Protein AF-0000000076798733 (afdb_homodimer)

Organism: Aegilops tauschii subsp. strangulata (NCBI:txid200361)

pLDDT: mean 89.49, std 15.36, range [29.14, 98.94]

Nearest PDB structures (foldseek):
  2qkw-assembly1_B  TM=9.261E-01  e=5.286E-20  Solanum pimpinellifolium
  3hgk-assembly3_C  TM=9.247E-01  e=1.014E-19  Solanum pimpinellifolium
  4q5j-assembly1_A  TM=9.111E-01  e=1.482E-19  Arabidopsis thaliana
  5lpy-assembly1_A  TM=9.136E-01  e=4.158E-19  Arabidopsis thaliana
  4oh4-assembly1_A  TM=9.106E-01  e=4.158E-19  Arabidopsis thaliana

Sequence (510 aa):
MVLSRMHHPNLVKLVGFCADDDQRLLVYEYMPLGSLETHIFDLPPDKKPIDWNTRIKILVGAAQGLKHLHVNCNPPIINRDVKCANILLGEEYHPKLADFGLAKLGPTGDDTHVSTRVMGTPGYCAPEYLESGQLTIKSDVYSFGVVILEVITGRKALDQSRIKAERSLAEWATPLINRRDFAMLADPALGNQYSMTSLYQVLSVARMCLNKTASQRPQITDVAAALAHISKSRRTRRLAHQQSAAQVHQPGEDIMVLSRMHHPNLVKLVGFCADDDQRLLVYEYMPLGSLETHIFDLPPDKKPIDWNTRIKILVGAAQGLKHLHVNCNPPIINRDVKCANILLGEEYHPKLADFGLAKLGPTGDDTHVSTRVMGTPGYCAPEYLESGQLTIKSDVYSFGVVILEVITGRKALDQSRIKAERSLAEWATPLINRRDFAMLADPALGNQYSMTSLYQVLSVARMCLNKTASQRPQITDVAAALAHISKSRRTRRLAHQQSAAQVHQPGEDI

Secondary structure (DSSP, 8-state):
-GGGG---TTB--EEEEEEETTEEEEEE---TT-BHHHHHH---TTSPPP-HHHHHHHHHHHHHHHHIIIIISSS-EE-S--SGGGEEE-GGG-EEE---TT-EE---TT-S-EE--EEE-TTTS-HHHHHH-EE-HHHHHHHHHHHHHHHHH---SB-TTS-HHHHBHHHHHHHHHHTT-GGGTS-GGGTT-S-HHHHHHHHHHHHHHT-SSGGGSPPHHHHHHHHHHHHHHHHHHHHHHHHHHHHHT------/-GGGG---TTB--EEEEEEETTEEEEEE---TT-BHHHHHH---TTSPPP-HHHHHHHHHHHHHHHHIIIIISSS-EE-S--SGGGEEE-GGG-EEE---TT-EE---TT-S-EE--EEE-TTTS-HHHHHH-EE-HHHHHHHHHHHHHHHHH--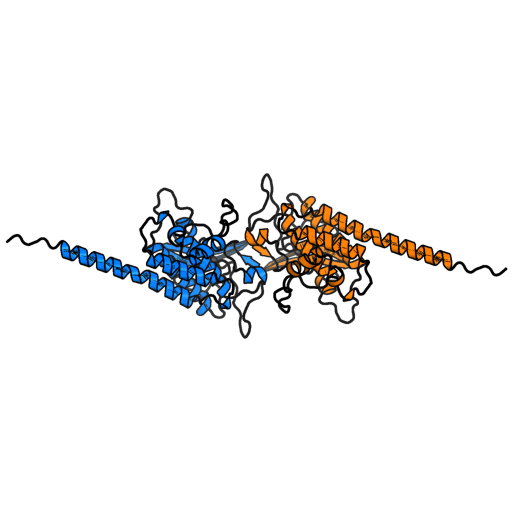-SB-TTS-HHHHBHHHHHHHHHHTT-GGGTS-GGGTT-S-HHHHHHHHHHHHHHT-SSGGGSPPHHHHHHHHHHHHHHHHHHHHHHHHHHHHHT------

Foldseek 3Di:
DVPQPDDDQQAWHFPDWDDDDPDIDTDTPDAPVAFQCCLLAVDDPPDARDADLLLLQLLLSNLVQLCCQPPVDVQHKAQLEDARNQWGAHPVRRTHGHDSVVIDGFDDDPDQWDADDRDYDPLQFQPVCNV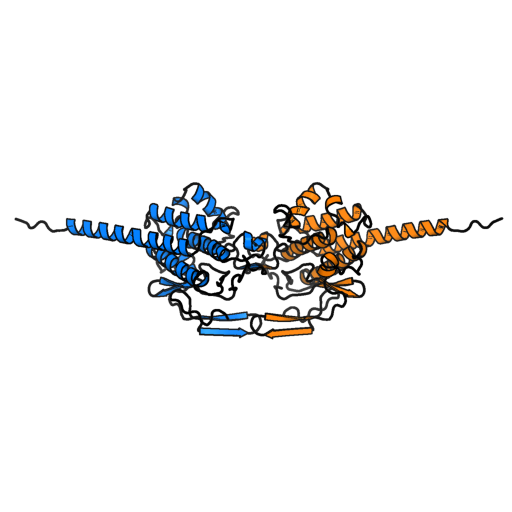GSTDDSLRVLQSSLLRLLCSFQSDHCADPVDDPCPGGSLSNVQVCLVVVVQVNSGHVSNPPRDDSVLSNQSNVLSNLSNPNDSVSHDDSVVSSVSSVVSSVVVVVVVVVVVVVVVVVPPPPPDD/DVPQPDDDQQAWHFPDWDDDDPDIDTDTPDAPVAFQCCLLAVDDPPDAHDADLLLLQLLLSNLVQLCCQPPVDVQHKAQLEDARNQWGAHPVRRTHGHDSVVIDGFDDDPDQWDADDHDYDPLQFQPVCNVGSTHHSLRVLSSSLLRLLCSFQSDHCADPVDDPCPGGSLSNVQVCLVVVVQVNSGHVSNPPRDDSVLSNQSNVLSNLSNPNDSVSHDDSVVSSVSSVVSSVVVVVVVVVVVVVVVVVPPPPPDD

Solvent-accessible surface area (backbone atoms only — not comparable to full-atom values): 27438 Å² total; per-residue (Å²): 115,92,58,63,73,56,84,49,93,16,38,53,45,54,76,47,72,47,77,54,88,99,41,79,45,78,37,59,63,88,42,86,63,38,29,47,34,40,54,60,70,61,55,55,90,90,54,76,73,76,51,52,68,57,52,41,48,27,50,26,33,36,30,48,27,51,27,41,31,53,67,71,34,86,62,22,43,28,44,56,49,53,43,42,73,28,26,31,15,30,78,95,51,44,24,18,41,40,72,61,86,62,42,41,74,42,43,59,88,88,47,82,43,32,78,48,67,33,62,33,49,46,50,31,63,30,66,55,29,60,56,62,13,46,41,42,64,46,38,40,35,22,8,45,16,36,36,48,46,26,72,49,30,50,46,57,42,55,37,85,88,44,59,79,77,54,16,37,33,63,71,41,46,48,61,36,55,75,71,64,47,52,79,80,45,49,24,72,92,50,69,79,60,66,52,70,66,56,51,50,51,54,52,50,53,22,51,41,22,52,41,78,50,57,89,68,27,62,54,52,63,56,52,26,49,52,40,45,50,58,53,50,60,51,56,53,51,55,52,52,53,52,53,54,54,56,63,65,65,54,74,75,77,83,125,114,93,59,62,74,55,83,47,94,16,40,52,44,54,75,47,74,45,77,55,88,100,40,78,45,78,37,58,64,87,42,87,64,39,29,45,34,40,57,60,71,60,55,55,91,89,54,77,72,77,50,52,68,57,52,40,48,28,50,25,33,38,29,47,27,52,29,40,32,53,66,72,34,86,63,21,42,29,43,55,49,54,42,41,73,29,26,29,15,31,79,96,51,43,24,17,41,42,72,63,86,62,43,41,74,41,43,61,88,88,47,82,43,34,78,47,66,32,60,32,49,46,50,30,64,30,67,56,28,59,57,61,12,47,40,43,64,45,40,40,35,20,7,44,16,39,37,48,46,26,72,48,32,52,46,57,42,55,36,86,87,44,60,78,78,55,16,38,34,64,72,38,44,49,61,35,53,75,70,64,46,54,81,79,44,50,24,71,91,50,71,79,60,65,53,70,66,55,51,52,52,54,52,50,53,23,51,40,22,53,41,76,49,57,88,69,27,62,54,51,62,55,52,27,50,51,40,45,50,58,54,50,59,51,56,55,52,55,51,50,51,54,52,57,52,57,64,66,67,55,76,77,79,84,125

Structure (mmCIF, N/CA/C/O backbone):
data_AF-0000000076798733-model_v1
#
loop_
_entity.id
_entity.type
_entity.pdbx_description
1 polymer 'Protein kinase domain-containing protein'
#
loop_
_atom_site.group_PDB
_atom_site.id
_atom_site.type_symbol
_atom_site.label_atom_id
_atom_site.label_alt_id
_atom_site.label_comp_id
_atom_site.label_asym_id
_atom_site.label_entity_id
_atom_site.label_seq_id
_atom_site.pdbx_PDB_ins_code
_atom_site.Cartn_x
_atom_site.Cartn_y
_atom_site.Cartn_z
_atom_site.occupancy
_atom_site.B_iso_or_equiv
_atom_site.auth_seq_id
_atom_site.auth_comp_id
_atom_site.auth_asym_id
_atom_site.auth_atom_id
_atom_site.pdbx_PDB_model_num
ATOM 1 N N . MET A 1 1 ? 7.453 2.406 -22.781 1 47.56 1 MET A N 1
ATOM 2 C CA . MET A 1 1 ? 7.148 1.311 -21.859 1 47.56 1 MET A CA 1
ATOM 3 C C . MET A 1 1 ? 8.25 0.257 -21.891 1 47.56 1 MET A C 1
ATOM 5 O O . MET A 1 1 ? 8.656 -0.198 -22.969 1 47.56 1 MET A O 1
ATOM 9 N N . VAL A 1 2 ? 9.055 0.264 -20.906 1 52.38 2 VAL A N 1
ATOM 10 C CA . VAL A 1 2 ? 10.25 -0.562 -20.75 1 52.38 2 VAL A CA 1
ATOM 11 C C . VAL A 1 2 ? 9.984 -1.965 -21.281 1 52.38 2 VAL A C 1
ATOM 13 O O . VAL A 1 2 ? 10.883 -2.602 -21.844 1 52.38 2 VAL A O 1
ATOM 16 N N . LEU A 1 3 ? 8.625 -2.334 -21.359 1 61.38 3 LEU A N 1
ATOM 17 C CA . LEU A 1 3 ? 8.406 -3.758 -21.562 1 61.38 3 LEU A CA 1
ATOM 18 C C . LEU A 1 3 ? 8.109 -4.047 -23.031 1 61.38 3 LEU A C 1
ATOM 20 O O . LEU A 1 3 ? 8.031 -5.207 -23.438 1 61.38 3 LEU A O 1
ATOM 24 N N . SER A 1 4 ? 7.934 -3.061 -23.797 1 59.75 4 SER A N 1
ATOM 25 C CA . SER A 1 4 ? 7.418 -3.326 -25.125 1 59.75 4 SER A CA 1
ATOM 26 C C . SER A 1 4 ? 8.406 -4.148 -25.953 1 59.75 4 SER A C 1
ATOM 28 O O . SER A 1 4 ? 8.016 -4.809 -26.922 1 59.75 4 SER A O 1
ATOM 30 N N . ARG A 1 5 ? 9.586 -4.258 -25.391 1 63.25 5 ARG A N 1
ATOM 31 C CA . ARG A 1 5 ? 10.547 -4.918 -26.281 1 63.25 5 ARG A CA 1
ATOM 32 C C . ARG A 1 5 ? 11.031 -6.23 -25.672 1 63.25 5 ARG A C 1
ATOM 34 O O . ARG A 1 5 ? 11.883 -6.91 -26.25 1 63.25 5 ARG A O 1
ATOM 41 N N . MET A 1 6 ? 10.367 -6.609 -24.703 1 74.88 6 MET A N 1
ATOM 42 C CA . MET A 1 6 ? 10.891 -7.805 -24.047 1 74.88 6 MET A CA 1
ATOM 43 C C . MET A 1 6 ? 10.273 -9.07 -24.641 1 74.88 6 MET A C 1
ATOM 45 O O . MET A 1 6 ? 9.055 -9.141 -24.828 1 74.88 6 MET A O 1
ATOM 49 N N . HIS A 1 7 ? 11.25 -9.953 -25.25 1 85.94 7 HIS A N 1
ATOM 50 C CA . HIS A 1 7 ? 10.797 -11.25 -25.734 1 85.94 7 HIS A CA 1
ATOM 51 C C . HIS A 1 7 ? 11.32 -12.391 -24.875 1 85.94 7 HIS A C 1
ATOM 53 O O . HIS A 1 7 ? 12.531 -12.531 -24.688 1 85.94 7 HIS A O 1
ATOM 59 N N . HIS A 1 8 ? 10.484 -13.07 -24.328 1 93.94 8 HIS A N 1
ATOM 60 C CA . HIS A 1 8 ? 10.758 -14.258 -23.516 1 93.94 8 HIS A CA 1
ATOM 61 C C . HIS A 1 8 ? 9.578 -15.227 -23.547 1 93.94 8 HIS A C 1
ATOM 63 O O . HIS A 1 8 ? 8.422 -14.797 -23.5 1 93.94 8 HIS A O 1
ATOM 69 N N . PRO A 1 9 ? 9.852 -16.547 -23.578 1 96.25 9 PRO A N 1
ATOM 70 C CA . PRO A 1 9 ? 8.766 -17.531 -23.703 1 96.25 9 PRO A CA 1
ATOM 71 C C . PRO A 1 9 ? 7.773 -17.453 -22.547 1 96.25 9 PRO A C 1
ATOM 73 O O . PRO A 1 9 ? 6.637 -17.922 -22.672 1 96.25 9 PRO A O 1
ATOM 76 N N . ASN A 1 10 ? 8.133 -16.922 -21.438 1 97.88 10 ASN A N 1
ATOM 77 C CA . ASN A 1 10 ? 7.258 -16.891 -20.266 1 97.88 10 ASN A CA 1
ATOM 78 C C . ASN A 1 10 ? 6.824 -15.461 -19.922 1 97.88 10 ASN A C 1
ATOM 80 O O . ASN A 1 10 ? 6.438 -15.18 -18.797 1 97.88 10 ASN A O 1
ATOM 84 N N . LEU A 1 11 ? 6.961 -14.523 -20.859 1 95.94 11 LEU A N 1
ATOM 85 C CA . LEU A 1 11 ? 6.406 -13.18 -20.797 1 95.94 11 LEU A CA 1
ATOM 86 C C . LEU A 1 11 ? 5.453 -12.922 -21.953 1 95.94 11 LEU A C 1
ATOM 88 O O . LEU A 1 11 ? 5.742 -13.297 -23.094 1 95.94 11 LEU A O 1
ATOM 92 N N . VAL A 1 12 ? 4.305 -12.32 -21.594 1 94 12 VAL A N 1
ATOM 93 C CA . VAL A 1 12 ? 3.357 -12.023 -22.656 1 94 12 VAL A CA 1
ATOM 94 C C . VAL A 1 12 ? 3.947 -10.977 -23.594 1 94 12 VAL A C 1
ATOM 96 O O . VAL A 1 12 ? 4.676 -10.086 -23.156 1 94 12 VAL A O 1
ATOM 99 N N . LYS A 1 13 ? 3.625 -11.133 -24.797 1 87.56 13 LYS A N 1
ATOM 100 C CA . LYS A 1 13 ? 4.016 -10.133 -25.781 1 87.56 13 LYS A CA 1
ATOM 101 C C . LYS A 1 13 ? 3.064 -8.938 -25.75 1 87.56 13 LYS A C 1
ATOM 103 O O . LYS A 1 13 ? 1.849 -9.109 -25.875 1 87.56 13 LYS A O 1
ATOM 108 N N . LEU A 1 14 ? 3.625 -7.785 -25.5 1 82.69 14 LEU A N 1
ATOM 109 C CA . LEU A 1 14 ? 2.814 -6.574 -25.578 1 82.69 14 LEU A CA 1
ATOM 110 C C . LEU A 1 14 ? 2.584 -6.16 -27.031 1 82.69 14 LEU A C 1
ATOM 112 O O . LEU A 1 14 ? 3.541 -5.906 -27.766 1 82.69 14 LEU A O 1
ATOM 116 N N . VAL A 1 15 ? 1.376 -6.199 -27.453 1 82.12 15 VAL A N 1
ATOM 117 C CA . VAL A 1 15 ? 1.042 -5.922 -28.844 1 82.12 15 VAL A CA 1
ATOM 118 C C . VAL A 1 15 ? 0.767 -4.43 -29.031 1 82.12 15 VAL A C 1
ATOM 120 O O . VAL A 1 15 ? 0.989 -3.877 -30.109 1 82.12 15 VAL A O 1
ATOM 123 N N . GLY A 1 16 ? 0.219 -3.768 -27.984 1 75.88 16 GLY A N 1
ATOM 124 C CA . GLY A 1 16 ? -0.07 -2.344 -28.047 1 75.88 16 GLY A CA 1
ATOM 125 C C . GLY A 1 16 ? -0.495 -1.752 -26.719 1 75.88 16 GLY A C 1
ATOM 126 O O . GLY A 1 16 ? -0.592 -2.467 -25.719 1 75.88 16 GLY A O 1
ATOM 127 N N . PHE A 1 17 ? -0.418 -0.479 -26.672 1 71.12 17 PHE A N 1
ATOM 128 C CA . PHE A 1 17 ? -0.915 0.21 -25.484 1 71.12 17 PHE A CA 1
ATOM 129 C C . PHE A 1 17 ? -1.768 1.411 -25.875 1 71.12 17 PHE A C 1
ATOM 131 O O . PHE A 1 17 ? -1.614 1.96 -26.969 1 71.12 17 PHE A O 1
ATOM 138 N N . CYS A 1 18 ? -2.865 1.529 -25.203 1 66.81 18 CYS A N 1
ATOM 139 C CA . CYS A 1 18 ? -3.732 2.691 -25.359 1 66.81 18 CYS A CA 1
ATOM 140 C C . CYS A 1 18 ? -3.834 3.477 -24.062 1 66.81 18 CYS A C 1
ATOM 142 O O . CYS A 1 18 ? -3.906 2.889 -22.969 1 66.81 18 CYS A O 1
ATOM 144 N N . ALA A 1 19 ? -3.41 4.656 -24.125 1 61.78 19 ALA A N 1
ATOM 145 C CA . ALA A 1 19 ? -3.562 5.523 -22.953 1 61.78 19 ALA A CA 1
ATOM 146 C C . ALA A 1 19 ? -4.734 6.484 -23.141 1 61.78 19 ALA A C 1
ATOM 148 O O . ALA A 1 19 ? -4.863 7.129 -24.172 1 61.78 19 ALA A O 1
ATOM 149 N N . ASP A 1 20 ? -5.852 6.133 -22.703 1 54.88 20 ASP A N 1
ATOM 150 C CA . ASP A 1 20 ? -6.984 7.055 -22.703 1 54.88 20 ASP A CA 1
ATOM 151 C C . ASP A 1 20 ? -7.242 7.594 -21.297 1 54.88 20 ASP A C 1
ATOM 153 O O . ASP A 1 20 ? -7.543 6.828 -20.375 1 54.88 20 ASP A O 1
ATOM 157 N N . ASP A 1 21 ? -7.289 8.773 -21.109 1 53.72 21 ASP A N 1
ATOM 158 C CA . ASP A 1 21 ? -7.512 9.438 -19.844 1 53.72 21 ASP A CA 1
ATOM 159 C C . ASP A 1 21 ? -6.691 8.789 -18.719 1 53.72 21 ASP A C 1
ATOM 161 O O . ASP A 1 21 ? -5.496 8.531 -18.891 1 53.72 21 ASP A O 1
ATOM 165 N N . ASP A 1 22 ? -7.398 8.32 -17.547 1 52.25 22 ASP A N 1
ATOM 166 C CA . ASP A 1 22 ? -6.793 7.84 -16.297 1 52.25 22 ASP A CA 1
ATOM 167 C C . ASP A 1 22 ? -6.488 6.348 -16.391 1 52.25 22 ASP A C 1
ATOM 169 O O . ASP A 1 22 ? -6.18 5.715 -15.375 1 52.25 22 ASP A O 1
ATOM 173 N N . GLN A 1 23 ? -6.637 5.828 -17.688 1 58.88 23 GLN A N 1
ATOM 174 C CA . GLN A 1 23 ? -6.48 4.379 -17.719 1 58.88 23 GLN A CA 1
ATOM 175 C C . GLN A 1 23 ? -5.516 3.955 -18.828 1 58.88 23 GLN A C 1
ATOM 177 O O . GLN A 1 23 ? -5.508 4.543 -19.906 1 58.88 23 GLN A O 1
ATOM 182 N N . ARG A 1 24 ? -4.418 3.225 -18.406 1 64.25 24 ARG A N 1
ATOM 183 C CA . ARG A 1 24 ? -3.551 2.566 -19.375 1 64.25 24 ARG A CA 1
ATOM 184 C C . ARG A 1 24 ? -4.047 1.156 -19.688 1 64.25 24 ARG A C 1
ATOM 186 O O . ARG A 1 24 ? -4.359 0.389 -18.766 1 64.25 24 ARG A O 1
ATOM 193 N N . LEU A 1 25 ? -4.441 1.089 -20.969 1 70.69 25 LEU A N 1
ATOM 194 C CA . LEU A 1 25 ? -4.84 -0.246 -21.406 1 70.69 25 LEU A CA 1
ATOM 195 C C . LEU A 1 25 ? -3.701 -0.942 -22.141 1 70.69 25 LEU A C 1
ATOM 197 O O . LEU A 1 25 ? -3.088 -0.359 -23.047 1 70.69 25 LEU A O 1
ATOM 201 N N . LEU A 1 26 ? -3.207 -2.107 -21.594 1 74.69 26 LEU A N 1
ATOM 202 C CA . LEU A 1 26 ? -2.201 -2.945 -22.25 1 74.69 26 LEU A CA 1
ATOM 203 C C . LEU A 1 26 ? -2.855 -4.059 -23.047 1 74.69 26 LEU A C 1
ATOM 205 O O . LEU A 1 26 ? -3.816 -4.684 -22.594 1 74.69 26 LEU A O 1
ATOM 209 N N . VAL A 1 27 ? -2.461 -4.09 -24.312 1 81.56 27 VAL A N 1
ATOM 210 C CA . VAL A 1 27 ? -2.955 -5.16 -25.172 1 81.56 27 VAL A CA 1
ATOM 211 C C . VAL A 1 27 ? -1.869 -6.215 -25.359 1 81.56 27 VAL A C 1
ATOM 213 O O . VAL A 1 27 ? -0.752 -5.895 -25.781 1 81.56 27 VAL A O 1
ATOM 216 N N . TYR A 1 28 ? -2.268 -7.461 -24.906 1 85.56 28 TYR A N 1
ATOM 217 C CA . TYR A 1 28 ? -1.318 -8.57 -24.969 1 85.56 28 TYR A CA 1
ATOM 218 C C . TYR A 1 28 ? -1.795 -9.633 -25.953 1 85.56 28 TYR A C 1
ATOM 220 O O . TYR A 1 28 ? -2.939 -9.602 -26.406 1 85.56 28 TYR A O 1
ATOM 228 N N . GLU A 1 29 ? -0.839 -10.445 -26.406 1 90.06 29 GLU A N 1
ATOM 229 C CA . GLU A 1 29 ? -1.21 -11.625 -27.188 1 90.06 29 GLU A CA 1
ATOM 230 C C . GLU A 1 29 ? -2.318 -12.414 -26.5 1 90.06 29 GLU A C 1
ATOM 232 O O . GLU A 1 29 ? -2.473 -12.344 -25.281 1 90.06 29 GLU A O 1
ATOM 237 N N . TYR A 1 30 ? -3.105 -13.07 -27.328 1 92 30 TYR A N 1
ATOM 238 C CA . TYR A 1 30 ? -4.207 -13.883 -26.828 1 92 30 TYR A CA 1
ATOM 239 C C . TYR A 1 30 ? -3.682 -15.141 -26.141 1 92 30 TYR A C 1
ATOM 241 O O . TYR A 1 30 ? -2.844 -15.852 -26.688 1 92 30 TYR A O 1
ATOM 249 N N . MET A 1 31 ? -4.094 -15.352 -24.953 1 96 31 MET A N 1
ATOM 250 C CA . MET A 1 31 ? -3.799 -16.547 -24.172 1 96 31 MET A CA 1
ATOM 251 C C . MET A 1 31 ? -5.055 -17.391 -23.984 1 96 31 MET A C 1
ATOM 253 O O . MET A 1 31 ? -5.887 -17.094 -23.125 1 96 31 MET A O 1
ATOM 257 N N . PRO A 1 32 ? -5.195 -18.469 -24.703 1 95.81 32 PRO A N 1
ATOM 258 C CA . PRO A 1 32 ? -6.484 -19.141 -24.891 1 95.81 32 PRO A CA 1
ATOM 259 C C . PRO A 1 32 ? -7.027 -19.75 -23.594 1 95.81 32 PRO A C 1
ATOM 261 O O . PRO A 1 32 ? -8.234 -19.953 -23.469 1 95.81 32 PRO A O 1
ATOM 264 N N . LEU A 1 33 ? -6.168 -20.125 -22.625 1 96.56 33 LEU A N 1
ATOM 265 C CA . LEU A 1 33 ? -6.664 -20.828 -21.438 1 96.56 33 LEU A CA 1
ATOM 266 C C . LEU A 1 33 ? -6.895 -19.844 -20.297 1 96.56 33 LEU A C 1
ATOM 268 O O . LEU A 1 33 ? -7.164 -20.266 -19.172 1 96.56 33 LEU A O 1
ATOM 272 N N . GLY A 1 34 ? -6.711 -18.531 -20.516 1 95.94 34 GLY A N 1
ATOM 273 C CA . GLY A 1 34 ? -7.016 -17.531 -19.516 1 95.94 34 GLY A CA 1
ATOM 274 C C . GLY A 1 34 ? -5.988 -17.453 -18.406 1 95.94 34 GLY A C 1
ATOM 275 O O . GLY A 1 34 ? -4.805 -17.719 -18.625 1 95.94 34 GLY A O 1
ATOM 276 N N . SER A 1 35 ? -6.395 -17.047 -17.25 1 97.81 35 SER A N 1
ATOM 277 C CA . SER A 1 35 ? -5.473 -16.797 -16.156 1 97.81 35 SER A CA 1
ATOM 278 C C . SER A 1 35 ? -5.352 -18.016 -15.242 1 97.81 35 SER A C 1
ATOM 280 O O . SER A 1 35 ? -6.277 -18.812 -15.148 1 97.81 35 SER A O 1
ATOM 282 N N . LEU A 1 36 ? -4.242 -18.078 -14.609 1 98.69 36 LEU A N 1
ATOM 283 C CA . LEU A 1 36 ? -4.047 -19.094 -13.578 1 98.69 36 LEU A CA 1
ATOM 284 C C . LEU A 1 36 ? -5.094 -18.938 -12.477 1 98.69 36 LEU A C 1
ATOM 286 O O . LEU A 1 36 ? -5.57 -19.938 -11.93 1 98.69 36 LEU A O 1
ATOM 290 N N . GLU A 1 37 ? -5.508 -17.734 -12.156 1 98.44 37 GLU A N 1
ATOM 291 C CA . GLU A 1 37 ? -6.523 -17.469 -11.148 1 98.44 37 GLU A CA 1
ATOM 292 C C . GLU A 1 37 ? -7.82 -18.203 -11.453 1 98.44 37 GLU A C 1
ATOM 294 O O . GLU A 1 37 ? -8.414 -18.828 -10.562 1 98.44 37 GLU A O 1
ATOM 299 N N . THR A 1 38 ? -8.211 -18.172 -12.688 1 97.12 38 THR A N 1
ATOM 300 C CA . THR A 1 38 ? -9.461 -18.797 -13.094 1 97.12 38 THR A CA 1
ATOM 301 C C . THR A 1 38 ? -9.391 -20.312 -12.875 1 97.12 38 THR A C 1
ATOM 303 O O . THR A 1 38 ? -10.375 -20.922 -12.445 1 97.12 38 THR A O 1
ATOM 306 N N . HIS A 1 39 ? -8.258 -20.938 -13.141 1 97.69 39 HIS A N 1
ATOM 307 C CA . HIS A 1 39 ? -8.094 -22.375 -13.039 1 97.69 39 HIS A CA 1
ATOM 308 C C . HIS A 1 39 ? -8.008 -22.828 -11.586 1 97.69 39 HIS A C 1
ATOM 310 O O . HIS A 1 39 ? -8.375 -23.953 -11.25 1 97.69 39 HIS A O 1
ATOM 316 N N . ILE A 1 40 ? -7.586 -21.922 -10.727 1 97.94 40 ILE A N 1
ATOM 317 C CA . ILE A 1 40 ? -7.398 -22.297 -9.328 1 97.94 40 ILE A CA 1
ATOM 318 C C . ILE A 1 40 ? -8.664 -21.984 -8.531 1 97.94 40 ILE A C 1
ATOM 320 O O . ILE A 1 40 ? -9.078 -22.781 -7.684 1 97.94 40 ILE A O 1
ATOM 324 N N . PHE A 1 41 ? -9.352 -20.859 -8.836 1 96.19 41 PHE A N 1
ATOM 325 C CA . PHE A 1 41 ? -10.391 -20.375 -7.922 1 96.19 41 PHE A CA 1
ATOM 326 C C . PHE A 1 41 ? -11.75 -20.391 -8.602 1 96.19 41 PHE A C 1
ATOM 328 O O . PHE A 1 41 ? -12.781 -20.484 -7.926 1 96.19 41 PHE A O 1
ATOM 335 N N . ASP A 1 42 ? -11.836 -20.156 -9.859 1 93.75 42 ASP A N 1
ATOM 336 C CA . ASP A 1 42 ? -13.102 -19.891 -10.531 1 93.75 42 ASP A CA 1
ATOM 337 C C . ASP A 1 42 ? -13.32 -20.859 -11.688 1 93.75 42 ASP A C 1
ATOM 339 O O . ASP A 1 42 ? -13.719 -20.453 -12.781 1 93.75 42 ASP A O 1
ATOM 343 N N . LEU A 1 43 ? -13.008 -22.078 -11.461 1 89.94 43 LEU A N 1
ATOM 344 C CA . LEU A 1 43 ? -13.148 -23.094 -12.508 1 89.94 43 LEU A CA 1
ATOM 345 C C . LEU A 1 43 ? -14.617 -23.344 -12.82 1 89.94 43 LEU A C 1
ATOM 347 O O . LEU A 1 43 ? -15.422 -23.562 -11.914 1 89.94 43 LEU A O 1
ATOM 351 N N . PRO A 1 44 ? -14.93 -23.266 -14.062 1 88.81 44 PRO A N 1
ATOM 352 C CA . PRO A 1 44 ? -16.297 -23.656 -14.414 1 88.81 44 PRO A CA 1
ATOM 353 C C . PRO A 1 44 ? -16.656 -25.062 -13.977 1 88.81 44 PRO A C 1
ATOM 355 O O . PRO A 1 44 ? -15.766 -25.922 -13.898 1 88.81 44 PRO A O 1
ATOM 358 N N . PRO A 1 45 ? -17.922 -25.312 -13.703 1 88.38 45 PRO A N 1
ATOM 359 C CA . PRO A 1 45 ? -18.344 -26.609 -13.18 1 88.38 45 PRO A CA 1
ATOM 360 C C . PRO A 1 45 ? -18 -27.766 -14.117 1 88.38 45 PRO A C 1
ATOM 362 O O . PRO A 1 45 ? -17.828 -28.906 -13.664 1 88.38 45 PRO A O 1
ATOM 365 N N . ASP A 1 46 ? -17.828 -27.5 -15.445 1 90.12 46 ASP A N 1
ATOM 366 C CA . ASP A 1 46 ? -17.641 -28.578 -16.406 1 90.12 46 ASP A CA 1
ATOM 367 C C . ASP A 1 46 ? -16.156 -28.828 -16.656 1 90.12 46 ASP A C 1
ATOM 369 O O . ASP A 1 46 ? -15.781 -29.703 -17.453 1 90.12 46 ASP A O 1
ATOM 373 N N . LYS A 1 47 ? -15.375 -28.109 -15.977 1 91.31 47 LYS A N 1
ATOM 374 C CA . LYS A 1 47 ? -13.938 -28.281 -16.172 1 91.31 47 LYS A CA 1
ATOM 375 C C . LYS A 1 47 ? -13.297 -28.938 -14.961 1 91.31 47 LYS A C 1
ATOM 377 O O . LYS A 1 47 ? -13.68 -28.688 -13.82 1 91.31 47 LYS A O 1
ATOM 382 N N . LYS A 1 48 ? -12.383 -29.828 -15.258 1 92.19 48 LYS A N 1
ATOM 383 C CA . LYS A 1 48 ? -11.625 -30.484 -14.203 1 92.19 48 LYS A CA 1
ATOM 384 C C . LYS A 1 48 ? -10.492 -29.609 -13.703 1 92.19 48 LYS A C 1
ATOM 386 O O . LYS A 1 48 ? -9.828 -28.938 -14.492 1 92.19 48 LYS A O 1
ATOM 391 N N . PRO A 1 49 ? -10.242 -29.656 -12.43 1 94.69 49 PRO A N 1
ATOM 392 C CA . PRO A 1 49 ? -9.102 -28.906 -11.898 1 94.69 49 PRO A CA 1
ATOM 393 C C . PRO A 1 49 ? -7.77 -29.391 -12.477 1 94.69 49 PRO A C 1
ATOM 395 O O . PRO A 1 49 ? -7.617 -30.562 -12.805 1 94.69 49 PRO A O 1
ATOM 398 N N . ILE A 1 50 ? -6.836 -28.406 -12.633 1 96.5 50 ILE A N 1
ATOM 399 C CA . ILE A 1 50 ? -5.508 -28.797 -13.086 1 96.5 50 ILE A CA 1
ATOM 400 C C . ILE A 1 50 ? -4.828 -29.656 -12.016 1 96.5 50 ILE A C 1
ATOM 402 O O . ILE A 1 50 ? -4.98 -29.391 -10.812 1 96.5 50 ILE A O 1
ATOM 406 N N . ASP A 1 51 ? -4.105 -30.703 -12.453 1 96.44 51 ASP A N 1
ATOM 407 C CA . ASP A 1 51 ? -3.496 -31.641 -11.523 1 96.44 51 ASP A CA 1
ATOM 408 C C . ASP A 1 51 ? -2.199 -31.078 -10.945 1 96.44 51 ASP A C 1
ATOM 410 O O . ASP A 1 51 ? -1.762 -30 -11.328 1 96.44 51 ASP A O 1
ATOM 414 N N . TRP A 1 52 ? -1.639 -31.812 -10.062 1 97.38 52 TRP A N 1
ATOM 415 C CA . TRP A 1 52 ? -0.454 -31.391 -9.312 1 97.38 52 TRP A CA 1
ATOM 416 C C . TRP A 1 52 ? 0.699 -31.078 -10.266 1 97.38 52 TRP A C 1
ATOM 418 O O . TRP A 1 52 ? 1.309 -30 -10.172 1 97.38 52 TRP A O 1
ATOM 428 N N . ASN A 1 53 ? 0.984 -31.984 -11.164 1 96.94 53 ASN A N 1
ATOM 429 C CA . ASN A 1 53 ? 2.117 -31.812 -12.07 1 96.94 53 ASN A CA 1
ATOM 430 C C . ASN A 1 53 ? 1.966 -30.562 -12.93 1 96.94 53 ASN A C 1
ATOM 432 O O . ASN A 1 53 ? 2.932 -29.828 -13.133 1 96.94 53 ASN A O 1
ATOM 436 N N . THR A 1 54 ? 0.794 -30.359 -13.445 1 98.06 54 THR A N 1
ATOM 437 C CA . THR A 1 54 ? 0.52 -29.172 -14.242 1 98.06 54 THR A CA 1
ATOM 438 C C . THR A 1 54 ? 0.717 -27.906 -13.406 1 98.06 54 THR A C 1
ATOM 440 O O . THR A 1 54 ? 1.288 -26.922 -13.883 1 98.06 54 THR A O 1
ATOM 443 N N . ARG A 1 55 ? 0.253 -27.906 -12.164 1 98.56 55 ARG A N 1
ATOM 444 C CA . ARG A 1 55 ? 0.425 -26.766 -11.258 1 98.56 55 ARG A CA 1
ATOM 445 C C . ARG A 1 55 ? 1.901 -26.422 -11.078 1 98.56 55 ARG A C 1
ATOM 447 O O . ARG A 1 55 ? 2.295 -25.266 -11.188 1 98.56 55 ARG A O 1
ATOM 454 N N . ILE A 1 56 ? 2.727 -27.469 -10.852 1 98.69 56 ILE A N 1
ATOM 455 C CA . ILE A 1 56 ? 4.148 -27.234 -10.633 1 98.69 56 ILE A CA 1
ATOM 456 C C . ILE A 1 56 ? 4.793 -26.719 -11.922 1 98.69 56 ILE A C 1
ATOM 458 O O . ILE A 1 56 ? 5.609 -25.797 -11.891 1 98.69 56 ILE A O 1
ATOM 462 N N . LYS A 1 57 ? 4.43 -27.297 -13.008 1 98.44 57 LYS A N 1
ATOM 463 C CA . LYS A 1 57 ? 4.957 -26.859 -14.297 1 98.44 57 LYS A CA 1
ATOM 464 C C . LYS A 1 57 ? 4.664 -25.391 -14.539 1 98.44 57 LYS A C 1
ATOM 466 O O . LYS A 1 57 ? 5.527 -24.656 -15.031 1 98.44 57 LYS A O 1
ATOM 471 N N . ILE A 1 58 ? 3.445 -24.984 -14.258 1 98.88 58 ILE A N 1
ATOM 472 C CA . ILE A 1 58 ? 3.053 -23.594 -14.422 1 98.88 58 ILE A CA 1
ATOM 473 C C . ILE A 1 58 ? 3.934 -22.703 -13.539 1 98.88 58 ILE A C 1
ATOM 475 O O . ILE A 1 58 ? 4.438 -21.672 -13.992 1 98.88 58 ILE A O 1
ATOM 479 N N . LEU A 1 59 ? 4.16 -23.109 -12.281 1 98.94 59 LEU A N 1
ATOM 480 C CA . LEU A 1 59 ? 4.988 -22.344 -11.367 1 98.94 59 LEU A CA 1
ATOM 481 C C . LEU A 1 59 ? 6.422 -22.25 -11.883 1 98.94 59 LEU A C 1
ATOM 483 O O . LEU A 1 59 ? 7.055 -21.188 -11.758 1 98.94 59 LEU A O 1
ATOM 487 N N . VAL A 1 60 ? 6.922 -23.312 -12.438 1 98.88 60 VAL A N 1
ATOM 488 C CA . VAL A 1 60 ? 8.266 -23.312 -13.008 1 98.88 60 VAL A CA 1
ATOM 489 C C . VAL A 1 60 ? 8.359 -22.266 -14.117 1 98.88 60 VAL A C 1
ATOM 491 O O . VAL A 1 60 ? 9.281 -21.453 -14.133 1 98.88 60 VAL A O 1
ATOM 494 N N . GLY A 1 61 ? 7.438 -22.312 -15.023 1 98.88 61 GLY A N 1
ATOM 495 C CA . GLY A 1 61 ? 7.438 -21.359 -16.109 1 98.88 61 GLY A CA 1
ATOM 496 C C . GLY A 1 61 ? 7.309 -19.922 -15.641 1 98.88 61 GLY A C 1
ATOM 497 O O . GLY A 1 61 ? 8.008 -19.031 -16.125 1 98.88 61 GLY A O 1
ATOM 498 N N . ALA A 1 62 ? 6.375 -19.672 -14.719 1 98.88 62 ALA A N 1
ATOM 499 C CA . ALA A 1 62 ? 6.203 -18.328 -14.164 1 98.88 62 ALA A CA 1
ATOM 500 C C . ALA A 1 62 ? 7.492 -17.828 -13.516 1 98.88 62 ALA A C 1
ATOM 502 O O . ALA A 1 62 ? 7.871 -16.672 -13.672 1 98.88 62 ALA A O 1
ATOM 503 N N . ALA A 1 63 ? 8.172 -18.734 -12.773 1 98.94 63 ALA A N 1
ATOM 504 C CA . ALA A 1 63 ? 9.445 -18.375 -12.148 1 98.94 63 ALA A CA 1
ATOM 505 C C . ALA A 1 63 ? 10.484 -18 -13.195 1 98.94 63 ALA A C 1
ATOM 507 O O . ALA A 1 63 ? 11.297 -17.094 -12.984 1 98.94 63 ALA A O 1
ATOM 508 N N . GLN A 1 64 ? 10.477 -18.719 -14.289 1 98.81 64 GLN A N 1
ATOM 509 C CA . GLN A 1 64 ? 11.406 -18.406 -15.367 1 98.81 64 GLN A CA 1
ATOM 510 C C . GLN A 1 64 ? 11.148 -17.016 -15.938 1 98.81 64 GLN A C 1
ATOM 512 O O . GLN A 1 64 ? 12.086 -16.281 -16.266 1 98.81 64 GLN A O 1
ATOM 517 N N . GLY A 1 65 ? 9.891 -16.688 -16.125 1 98.25 65 GLY A N 1
ATOM 518 C CA . GLY A 1 65 ? 9.562 -15.344 -16.547 1 98.25 65 GLY A CA 1
ATOM 519 C C . GLY A 1 65 ? 10.062 -14.273 -15.594 1 98.25 65 GLY A C 1
ATOM 520 O O . GLY A 1 65 ? 10.664 -13.281 -16.016 1 98.25 65 GLY A O 1
ATOM 521 N N . LEU A 1 66 ? 9.828 -14.5 -14.344 1 98.44 66 LEU A N 1
ATOM 522 C CA . LEU A 1 66 ? 10.258 -13.555 -13.32 1 98.44 66 LEU A CA 1
ATOM 523 C C . LEU A 1 66 ? 11.781 -13.461 -13.281 1 98.44 66 LEU A C 1
ATOM 525 O O . LEU A 1 66 ? 12.336 -12.367 -13.109 1 98.44 66 LEU A O 1
ATOM 529 N N . LYS A 1 67 ? 12.453 -14.617 -13.43 1 98.56 67 LYS A N 1
ATOM 530 C CA . LYS A 1 67 ? 13.906 -14.656 -13.492 1 98.56 67 LYS A CA 1
ATOM 531 C C . LYS A 1 67 ? 14.43 -13.781 -14.625 1 98.56 67 LYS A C 1
ATOM 533 O O . LYS A 1 67 ? 15.422 -13.062 -14.453 1 98.56 67 LYS A O 1
ATOM 538 N N . HIS A 1 68 ? 13.773 -13.852 -15.75 1 97.12 68 HIS A N 1
ATOM 539 C CA . HIS A 1 68 ? 14.203 -13.016 -16.875 1 97.12 68 HIS A CA 1
ATOM 540 C C . HIS A 1 68 ? 14.141 -11.531 -16.5 1 97.12 68 HIS A C 1
ATOM 542 O O . HIS A 1 68 ? 15.086 -10.781 -16.766 1 97.12 68 HIS A O 1
ATOM 548 N N . LEU A 1 69 ? 13.109 -11.094 -15.875 1 96.56 69 LEU A N 1
ATOM 549 C CA . LEU A 1 69 ? 12.938 -9.703 -15.484 1 96.56 69 LEU A CA 1
ATOM 550 C C . LEU A 1 69 ? 14.016 -9.281 -14.484 1 96.56 69 LEU A C 1
ATOM 552 O O . LEU A 1 69 ? 14.578 -8.188 -14.602 1 96.56 69 LEU A O 1
ATOM 556 N N . HIS A 1 70 ? 14.328 -10.148 -13.547 1 96.94 70 HIS A N 1
ATOM 557 C CA . HIS A 1 70 ? 15.188 -9.812 -12.414 1 96.94 70 HIS A CA 1
ATOM 558 C C . HIS A 1 70 ? 16.656 -9.914 -12.789 1 96.94 70 HIS A C 1
ATOM 560 O O . HIS A 1 70 ? 17.5 -9.18 -12.258 1 96.94 70 HIS A O 1
ATOM 566 N N . VAL A 1 71 ? 16.953 -10.852 -13.656 1 96.06 71 VAL A N 1
ATOM 567 C CA . VAL A 1 71 ? 18.359 -11.227 -13.844 1 96.06 71 VAL A CA 1
ATOM 568 C C . VAL A 1 71 ? 18.812 -10.836 -15.242 1 96.06 71 VAL A C 1
ATOM 570 O O . VAL A 1 71 ? 19.922 -10.328 -15.422 1 96.06 71 VAL A O 1
ATOM 573 N N . ASN A 1 72 ? 17.984 -11.008 -16.203 1 93.88 72 ASN A N 1
ATOM 574 C CA . ASN A 1 72 ? 18.422 -10.852 -17.594 1 93.88 72 ASN A CA 1
ATOM 575 C C . ASN A 1 72 ? 18.188 -9.43 -18.094 1 93.88 72 ASN A C 1
ATOM 577 O O . ASN A 1 72 ? 18.797 -9 -19.078 1 93.88 72 ASN A O 1
ATOM 581 N N . CYS A 1 73 ? 17.281 -8.742 -17.531 1 92.5 73 CYS A N 1
ATOM 582 C CA . CYS A 1 73 ? 17.062 -7.348 -17.875 1 92.5 73 CYS A CA 1
ATOM 583 C C . CYS A 1 73 ? 18.031 -6.438 -17.125 1 92.5 73 CYS A C 1
ATOM 585 O O . CYS A 1 73 ? 18.328 -6.68 -15.953 1 92.5 73 CYS A O 1
ATOM 587 N N . ASN A 1 74 ? 18.5 -5.379 -17.875 1 89.69 74 ASN A N 1
ATOM 588 C CA . ASN A 1 74 ? 19.406 -4.398 -17.281 1 89.69 74 ASN A CA 1
ATOM 589 C C . ASN A 1 74 ? 18.969 -2.971 -17.594 1 89.69 74 ASN A C 1
ATOM 591 O O . ASN A 1 74 ? 19.078 -2.514 -18.734 1 89.69 74 ASN A O 1
ATOM 595 N N . PRO A 1 75 ? 18.656 -2.242 -16.562 1 92.5 75 PRO A N 1
ATOM 596 C CA . PRO A 1 75 ? 18.531 -2.672 -15.164 1 92.5 75 PRO A CA 1
ATOM 597 C C . PRO A 1 75 ? 17.422 -3.707 -14.969 1 92.5 75 PRO A C 1
ATOM 599 O O . PRO A 1 75 ? 16.578 -3.898 -15.852 1 92.5 75 PRO A O 1
ATOM 602 N N . PRO A 1 76 ? 17.391 -4.387 -13.781 1 94.44 76 PRO A N 1
ATOM 603 C CA . PRO A 1 76 ? 16.297 -5.332 -13.508 1 94.44 76 PRO A CA 1
ATOM 604 C C . PRO A 1 76 ? 14.922 -4.664 -13.5 1 94.44 76 PRO A C 1
ATOM 606 O O . PRO A 1 76 ? 14.82 -3.461 -13.242 1 94.44 76 PRO A O 1
ATOM 609 N N . ILE A 1 77 ? 13.961 -5.453 -13.805 1 95.06 77 ILE A N 1
ATOM 610 C CA . ILE A 1 77 ? 12.586 -4.969 -13.781 1 95.06 77 ILE A CA 1
ATOM 611 C C . ILE A 1 77 ? 11.836 -5.602 -12.609 1 95.06 77 ILE A C 1
ATOM 613 O O . ILE A 1 77 ? 11.82 -6.824 -12.469 1 95.06 77 ILE A O 1
ATOM 617 N N . ILE A 1 78 ? 11.305 -4.789 -11.758 1 96.88 78 ILE A N 1
ATOM 618 C CA . ILE A 1 78 ? 10.445 -5.242 -10.672 1 96.88 78 ILE A CA 1
ATOM 619 C C . ILE A 1 78 ? 8.984 -5.164 -11.109 1 96.88 78 ILE A C 1
ATOM 621 O O . ILE A 1 78 ? 8.5 -4.102 -11.5 1 96.88 78 ILE A O 1
ATOM 625 N N . ASN A 1 79 ? 8.25 -6.223 -11.102 1 95.75 79 ASN A N 1
ATOM 626 C CA . ASN A 1 79 ? 6.906 -6.316 -11.648 1 95.75 79 ASN A CA 1
ATOM 627 C C . ASN A 1 79 ? 5.898 -5.551 -10.797 1 95.75 79 ASN A C 1
ATOM 629 O O . ASN A 1 79 ? 5.133 -4.738 -11.32 1 95.75 79 ASN A O 1
ATOM 633 N N . ARG A 1 80 ? 5.945 -5.844 -9.414 1 97 80 ARG A N 1
ATOM 634 C CA . ARG A 1 80 ? 5.172 -5.172 -8.375 1 97 80 ARG A CA 1
ATOM 635 C C . ARG A 1 80 ? 3.742 -5.699 -8.32 1 97 80 ARG A C 1
ATOM 637 O O . ARG A 1 80 ? 2.963 -5.312 -7.449 1 97 80 ARG A O 1
ATOM 644 N N . ASP A 1 81 ? 3.361 -6.59 -9.211 1 97.38 81 ASP A N 1
ATOM 645 C CA . ASP A 1 81 ? 2.002 -7.121 -9.18 1 97.38 81 ASP A CA 1
ATOM 646 C C . ASP A 1 81 ? 1.975 -8.586 -9.609 1 97.38 81 ASP A C 1
ATOM 648 O O . ASP A 1 81 ? 1.146 -8.984 -10.43 1 97.38 81 ASP A O 1
ATOM 652 N N . VAL A 1 82 ? 2.906 -9.32 -9.156 1 98.5 82 VAL A N 1
ATOM 653 C CA . VAL A 1 82 ? 2.938 -10.766 -9.367 1 98.5 82 VAL A CA 1
ATOM 654 C C . VAL A 1 82 ? 1.785 -11.422 -8.609 1 98.5 82 VAL A C 1
ATOM 656 O O . VAL A 1 82 ? 1.706 -11.328 -7.383 1 98.5 82 VAL A O 1
ATOM 659 N N . LYS A 1 83 ? 0.867 -12.047 -9.297 1 98.75 83 LYS A N 1
ATOM 660 C CA . LYS A 1 83 ? -0.282 -12.742 -8.727 1 98.75 83 LYS A CA 1
ATOM 661 C C . LYS A 1 83 ? -0.897 -13.711 -9.734 1 98.75 83 LYS A C 1
ATOM 663 O O . LYS A 1 83 ? -0.605 -13.633 -10.93 1 98.75 83 LYS A O 1
ATOM 668 N N . CYS A 1 84 ? -1.732 -14.586 -9.312 1 98.69 84 CYS A N 1
ATOM 669 C CA . CYS A 1 84 ? -2.318 -15.617 -10.164 1 98.69 84 CYS A CA 1
ATOM 670 C C . CYS A 1 84 ? -3.1 -14.992 -11.312 1 98.69 84 CYS A C 1
ATOM 672 O O . CYS A 1 84 ? -3.098 -15.523 -12.43 1 98.69 84 CYS A O 1
ATOM 674 N N . ALA A 1 85 ? -3.736 -13.828 -11.07 1 98 85 ALA A N 1
ATOM 675 C CA . ALA A 1 85 ? -4.543 -13.172 -12.094 1 98 85 ALA A CA 1
ATOM 676 C C . ALA A 1 85 ? -3.676 -12.695 -13.258 1 98 85 ALA A C 1
ATOM 678 O O . ALA A 1 85 ? -4.16 -12.531 -14.375 1 98 85 ALA A O 1
ATOM 679 N N . ASN A 1 86 ? -2.365 -12.516 -12.984 1 97.31 86 ASN A N 1
ATOM 680 C CA . ASN A 1 86 ? -1.459 -11.961 -13.984 1 97.31 86 ASN A CA 1
ATOM 681 C C . ASN A 1 86 ? -0.541 -13.023 -14.57 1 97.31 86 ASN A C 1
ATOM 683 O O . ASN A 1 86 ? 0.474 -12.711 -15.188 1 97.31 86 ASN A O 1
ATOM 687 N N . ILE A 1 87 ? -0.816 -14.258 -14.289 1 98.69 87 ILE A N 1
ATOM 688 C CA . ILE A 1 87 ? -0.211 -15.398 -14.969 1 98.69 87 ILE A CA 1
ATOM 689 C C . ILE A 1 87 ? -1.214 -16 -15.945 1 98.69 87 ILE A C 1
ATOM 691 O O . ILE A 1 87 ? -2.156 -16.688 -15.531 1 98.69 87 ILE A O 1
ATOM 695 N N . LEU A 1 88 ? -0.957 -15.734 -17.234 1 98.19 88 LEU A N 1
ATOM 696 C CA . LEU A 1 88 ? -1.852 -16.219 -18.281 1 98.19 88 LEU A CA 1
ATOM 697 C C . LEU A 1 88 ? -1.339 -17.531 -18.859 1 98.19 88 LEU A C 1
ATOM 699 O O . LEU A 1 88 ? -0.13 -17.781 -18.891 1 98.19 88 LEU A O 1
ATOM 703 N N . LEU A 1 89 ? -2.303 -18.344 -19.297 1 98.5 89 LEU A N 1
ATOM 704 C CA . LEU A 1 89 ? -1.954 -19.688 -19.719 1 98.5 89 LEU A CA 1
ATOM 705 C C . LEU A 1 89 ? -2.266 -19.891 -21.203 1 98.5 89 LEU A C 1
ATOM 707 O O . LEU A 1 89 ? -3.377 -19.609 -21.656 1 98.5 89 LEU A O 1
ATOM 711 N N . GLY A 1 90 ? -1.24 -20.344 -21.938 1 97.62 90 GLY A N 1
ATOM 712 C CA . GLY A 1 90 ? -1.407 -20.781 -23.328 1 97.62 90 GLY A CA 1
ATOM 713 C C . GLY A 1 90 ? -1.703 -22.25 -23.453 1 97.62 90 GLY A C 1
ATOM 714 O O . GLY A 1 90 ? -2.143 -22.891 -22.5 1 97.62 90 GLY A O 1
ATOM 715 N N . GLU A 1 91 ? -1.459 -22.719 -24.672 1 96.62 91 GLU A N 1
ATOM 716 C CA . GLU A 1 91 ? -1.631 -24.141 -24.922 1 96.62 91 GLU A CA 1
ATOM 717 C C . GLU A 1 91 ? -0.781 -24.984 -23.984 1 96.62 91 GLU A C 1
ATOM 719 O O . GLU A 1 91 ? 0.342 -24.594 -23.641 1 96.62 91 GLU A O 1
ATOM 724 N N . GLU A 1 92 ? -1.376 -26.094 -23.562 1 96.94 92 GLU A N 1
ATOM 725 C CA . GLU A 1 92 ? -0.725 -27.031 -22.641 1 96.94 92 GLU A CA 1
ATOM 726 C C . GLU A 1 92 ? -0.385 -26.359 -21.312 1 96.94 92 GLU A C 1
ATOM 728 O O . GLU A 1 92 ? 0.625 -26.688 -20.688 1 96.94 92 GLU A O 1
ATOM 733 N N . TYR A 1 93 ? -1.031 -25.25 -21.016 1 98.19 93 TYR A N 1
ATOM 734 C CA . TYR A 1 93 ? -0.931 -24.531 -19.75 1 98.19 93 TYR A CA 1
ATOM 735 C C . TYR A 1 93 ? 0.424 -23.844 -19.625 1 98.19 93 TYR A C 1
ATOM 737 O O . TYR A 1 93 ? 0.938 -23.672 -18.516 1 98.19 93 TYR A O 1
ATOM 745 N N . HIS A 1 94 ? 1.017 -23.531 -20.828 1 98.5 94 HIS A N 1
ATOM 746 C CA . HIS A 1 94 ? 2.26 -22.766 -20.797 1 98.5 94 HIS A CA 1
ATOM 747 C C . HIS A 1 94 ? 2.043 -21.375 -20.203 1 98.5 94 HIS A C 1
ATOM 749 O O . HIS A 1 94 ? 1.262 -20.578 -20.719 1 98.5 94 HIS A O 1
ATOM 755 N N . PRO A 1 95 ? 2.721 -21.062 -19.109 1 98.75 95 PRO A N 1
ATOM 756 C CA . PRO A 1 95 ? 2.443 -19.797 -18.406 1 98.75 95 PRO A CA 1
ATOM 757 C C . PRO A 1 95 ? 3.244 -18.625 -18.969 1 98.75 95 PRO A C 1
ATOM 759 O O . PRO A 1 95 ? 4.402 -18.797 -19.359 1 98.75 95 PRO A O 1
ATOM 762 N N . LYS A 1 96 ? 2.641 -17.453 -18.969 1 98.06 96 LYS A N 1
ATOM 763 C CA . LYS A 1 96 ? 3.309 -16.188 -19.25 1 98.06 96 LYS A CA 1
ATOM 764 C C . LYS A 1 96 ? 2.898 -15.117 -18.25 1 98.06 96 LYS A C 1
ATOM 766 O O . LYS A 1 96 ? 1.712 -14.953 -17.953 1 98.06 96 LYS A O 1
ATOM 771 N N . LEU A 1 97 ? 3.914 -14.5 -17.641 1 97.31 97 LEU A N 1
ATOM 772 C CA . LEU A 1 97 ? 3.627 -13.32 -16.828 1 97.31 97 LEU A CA 1
ATOM 773 C C . LEU A 1 97 ? 3.061 -12.195 -17.672 1 97.31 97 LEU A C 1
ATOM 775 O O . LEU A 1 97 ? 3.549 -11.938 -18.781 1 97.31 97 LEU A O 1
ATOM 779 N N . ALA A 1 98 ? 2.012 -11.633 -17.094 1 93 98 ALA A N 1
ATOM 780 C CA . ALA A 1 98 ? 1.336 -10.539 -17.781 1 93 98 ALA A CA 1
ATOM 781 C C . ALA A 1 98 ? 1.158 -9.336 -16.859 1 93 98 ALA A C 1
ATOM 783 O O . ALA A 1 98 ? 1.507 -9.391 -15.68 1 93 98 ALA A O 1
ATOM 784 N N . ASP A 1 99 ? 0.722 -8.227 -17.344 1 87.19 99 ASP A N 1
ATOM 785 C CA . ASP A 1 99 ? 0.392 -6.984 -16.641 1 87.19 99 ASP A CA 1
ATOM 786 C C . ASP A 1 99 ? 1.639 -6.352 -16.031 1 87.19 99 ASP A C 1
ATOM 788 O O . ASP A 1 99 ? 1.929 -6.547 -14.852 1 87.19 99 ASP A O 1
ATOM 792 N N . PHE A 1 100 ? 2.273 -5.547 -16.734 1 88.38 100 PHE A N 1
ATOM 793 C CA . PHE A 1 100 ? 3.459 -4.809 -16.312 1 88.38 100 PHE A CA 1
ATOM 794 C C . PHE A 1 100 ? 3.119 -3.348 -16.031 1 88.38 100 PHE A C 1
ATOM 796 O O . PHE A 1 100 ? 3.99 -2.48 -16.094 1 88.38 100 PHE A O 1
ATOM 803 N N . GLY A 1 101 ? 1.838 -3.102 -15.875 1 84.88 101 GLY A N 1
ATOM 804 C CA . GLY A 1 101 ? 1.361 -1.751 -15.609 1 84.88 101 GLY A CA 1
ATOM 805 C C . GLY A 1 101 ? 1.992 -1.122 -14.383 1 84.88 101 GLY A C 1
ATOM 806 O O . GLY A 1 101 ? 2.146 0.099 -14.312 1 84.88 101 GLY A O 1
ATOM 807 N N . LEU A 1 102 ? 2.461 -1.925 -13.445 1 90.69 102 LEU A N 1
ATOM 808 C CA . LEU A 1 102 ? 3.037 -1.423 -12.203 1 90.69 102 LEU A CA 1
ATOM 809 C C . LEU A 1 102 ? 4.555 -1.582 -12.203 1 90.69 102 LEU A C 1
ATOM 811 O O . LEU A 1 102 ? 5.227 -1.177 -11.25 1 90.69 102 LEU A O 1
ATOM 815 N N . ALA A 1 103 ? 5.059 -2.121 -13.281 1 92 103 ALA A N 1
ATOM 816 C CA . ALA A 1 103 ? 6.477 -2.469 -13.32 1 92 103 ALA A CA 1
ATOM 817 C C . ALA A 1 103 ? 7.348 -1.235 -13.109 1 92 103 ALA A C 1
ATOM 819 O O . ALA A 1 103 ? 6.969 -0.127 -13.5 1 92 103 ALA A O 1
ATOM 820 N N . LYS A 1 104 ? 8.461 -1.448 -12.477 1 93.19 104 LYS A N 1
ATOM 821 C CA . LYS A 1 104 ? 9.453 -0.409 -12.203 1 93.19 104 LYS A CA 1
ATOM 822 C C . LYS A 1 104 ? 10.867 -0.909 -12.492 1 93.19 104 LYS A C 1
ATOM 824 O O . LYS A 1 104 ? 11.18 -2.074 -12.25 1 93.19 104 LYS A O 1
ATOM 829 N N . LEU A 1 105 ? 11.688 0.008 -12.992 1 93.31 105 LEU A N 1
ATOM 830 C CA . LEU A 1 105 ? 13.102 -0.32 -13.133 1 93.31 105 LEU A CA 1
ATOM 831 C C . LEU A 1 105 ? 13.773 -0.428 -11.766 1 93.31 105 LEU A C 1
ATOM 833 O O . LEU A 1 105 ? 13.547 0.405 -10.891 1 93.31 105 LEU A O 1
ATOM 837 N N . GLY A 1 106 ? 14.516 -1.53 -11.609 1 93.56 106 GLY A N 1
ATOM 838 C CA . GLY A 1 106 ? 15.25 -1.738 -10.375 1 93.56 106 GLY A CA 1
ATOM 839 C C . GLY A 1 106 ? 16.359 -0.729 -10.164 1 93.56 106 GLY A C 1
ATOM 840 O O . GLY A 1 106 ? 16.562 0.162 -10.992 1 93.56 106 GLY A O 1
ATOM 841 N N . PRO A 1 107 ? 16.984 -0.922 -9.023 1 91.31 107 PRO A N 1
ATOM 842 C CA . PRO A 1 107 ? 18.047 0.032 -8.688 1 91.31 107 PRO A CA 1
ATOM 843 C C . PRO A 1 107 ? 19.266 -0.098 -9.586 1 91.31 107 PRO A C 1
ATOM 845 O O . PRO A 1 107 ? 19.531 -1.181 -10.117 1 91.31 107 PRO A O 1
ATOM 848 N N . THR A 1 108 ? 19.875 0.989 -9.805 1 88.69 108 THR A N 1
ATOM 849 C CA . THR A 1 108 ? 21.109 1.043 -10.578 1 88.69 108 THR A CA 1
ATOM 850 C C . THR A 1 108 ? 22.25 1.564 -9.719 1 88.69 108 THR A C 1
ATOM 852 O O . THR A 1 108 ? 22.031 2.18 -8.68 1 88.69 108 THR A O 1
ATOM 855 N N . GLY A 1 109 ? 23.406 1.294 -10.094 1 87.25 109 GLY A N 1
ATOM 856 C CA . GLY A 1 109 ? 24.578 1.768 -9.367 1 87.25 109 GLY A CA 1
ATOM 857 C C . GLY A 1 109 ? 24.688 1.186 -7.969 1 87.25 109 GLY A C 1
ATOM 858 O O . GLY A 1 109 ? 24.594 -0.031 -7.789 1 87.25 109 GLY A O 1
ATOM 859 N N . ASP A 1 110 ? 24.812 2.072 -6.973 1 89.88 110 ASP A N 1
ATOM 860 C CA . ASP A 1 110 ? 25.047 1.628 -5.602 1 89.88 110 ASP A CA 1
ATOM 861 C C . ASP A 1 110 ? 23.734 1.542 -4.828 1 89.88 110 ASP A C 1
ATOM 863 O O . ASP A 1 110 ? 23.703 1.104 -3.676 1 89.88 110 ASP A O 1
ATOM 867 N N . ASP A 1 111 ? 22.656 1.809 -5.527 1 90.94 111 ASP A N 1
ATOM 868 C CA . ASP A 1 111 ? 21.375 1.77 -4.832 1 90.94 111 ASP A CA 1
ATOM 869 C C . ASP A 1 111 ? 20.922 0.331 -4.594 1 90.94 111 ASP A C 1
ATOM 871 O O . ASP A 1 111 ? 21.094 -0.531 -5.457 1 90.94 111 ASP A O 1
ATOM 875 N N . THR A 1 112 ? 20.422 0.101 -3.422 1 91.19 112 THR A N 1
ATOM 876 C CA . THR A 1 112 ? 19.984 -1.249 -3.072 1 91.19 112 THR A CA 1
ATOM 877 C C . THR A 1 112 ? 18.5 -1.423 -3.326 1 91.19 112 THR A C 1
ATOM 879 O O . THR A 1 112 ? 18 -2.549 -3.367 1 91.19 112 THR A O 1
ATOM 882 N N . HIS A 1 113 ? 17.828 -0.289 -3.418 1 95.5 113 HIS A N 1
ATOM 883 C CA . HIS A 1 113 ? 16.391 -0.302 -3.59 1 95.5 113 HIS A CA 1
ATOM 884 C C . HIS A 1 113 ? 15.914 0.899 -4.406 1 95.5 113 HIS A C 1
ATOM 886 O O . HIS A 1 113 ? 16.703 1.794 -4.711 1 95.5 113 HIS A O 1
ATOM 892 N N . VAL A 1 114 ? 14.703 0.779 -4.844 1 94.69 114 VAL A N 1
ATOM 893 C CA . VAL A 1 114 ? 14 1.912 -5.441 1 94.69 114 VAL A CA 1
ATOM 894 C C . VAL A 1 114 ? 12.93 2.42 -4.48 1 94.69 114 VAL A C 1
ATOM 896 O O . VAL A 1 114 ? 12.094 1.646 -4.004 1 94.69 114 VAL A O 1
ATOM 899 N N . SER A 1 115 ? 12.992 3.68 -4.082 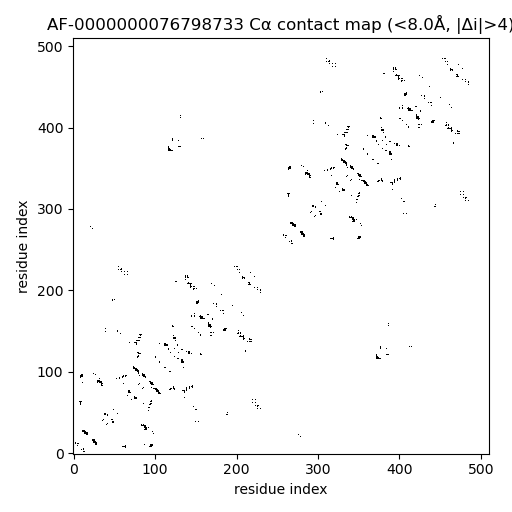1 93.69 115 SER A N 1
ATOM 900 C CA . SER A 1 115 ? 11.969 4.285 -3.242 1 93.69 115 SER A CA 1
ATOM 901 C C . SER A 1 115 ? 10.797 4.797 -4.082 1 93.69 115 SER A C 1
ATOM 903 O O . SER A 1 115 ? 11.008 5.477 -5.09 1 93.69 115 SER A O 1
ATOM 905 N N . THR A 1 116 ? 9.594 4.449 -3.775 1 93.06 116 THR A N 1
ATOM 906 C CA . THR A 1 116 ? 8.398 4.832 -4.52 1 93.06 116 THR A CA 1
ATOM 907 C C . THR A 1 116 ? 7.172 4.812 -3.615 1 93.06 116 THR A C 1
ATOM 909 O O . THR A 1 116 ? 7.234 4.328 -2.484 1 93.06 116 THR A O 1
ATOM 912 N N . ARG A 1 117 ? 6.09 5.414 -4.051 1 93.56 117 ARG A N 1
ATOM 913 C CA . ARG A 1 117 ? 4.793 5.148 -3.432 1 93.56 117 ARG A CA 1
ATOM 914 C C . ARG A 1 117 ? 4.457 3.662 -3.482 1 93.56 117 ARG A C 1
ATOM 916 O O . ARG A 1 117 ? 4.906 2.949 -4.379 1 93.56 117 ARG A O 1
ATOM 923 N N . VAL A 1 118 ? 3.68 3.266 -2.537 1 95.62 118 VAL A N 1
ATOM 924 C CA . VAL A 1 118 ? 3.279 1.863 -2.521 1 95.62 118 VAL A CA 1
ATOM 925 C C . VAL A 1 118 ? 2.078 1.657 -3.443 1 95.62 118 VAL A C 1
ATOM 927 O O . VAL A 1 118 ? 1.173 2.492 -3.488 1 95.62 118 VAL A O 1
ATOM 930 N N . MET A 1 119 ? 2.168 0.626 -4.215 1 95.62 119 MET A N 1
ATOM 931 C CA . MET A 1 119 ? 1.104 0.166 -5.102 1 95.62 119 MET A CA 1
ATOM 932 C C . MET A 1 119 ? 1.099 -1.355 -5.199 1 95.62 119 MET A C 1
ATOM 934 O O . MET A 1 119 ? 2.156 -1.986 -5.188 1 95.62 119 MET A O 1
ATOM 938 N N . GLY A 1 120 ? -0.073 -1.933 -5.277 1 96.12 120 GLY A N 1
ATOM 939 C CA . GLY A 1 120 ? -0.148 -3.369 -5.496 1 96.12 120 GLY A CA 1
ATOM 940 C C . GLY A 1 120 ? -1.463 -3.975 -5.047 1 96.12 120 GLY A C 1
ATOM 941 O O . GLY A 1 120 ? -2.383 -3.252 -4.656 1 96.12 120 GLY A O 1
ATOM 942 N N . THR A 1 121 ? -1.539 -5.23 -5.168 1 97.94 121 THR A N 1
ATOM 943 C CA . THR A 1 121 ? -2.721 -5.984 -4.762 1 97.94 121 THR A CA 1
ATOM 944 C C . THR A 1 121 ? -2.584 -6.465 -3.32 1 97.94 121 THR A C 1
ATOM 946 O O . THR A 1 121 ? -1.619 -7.152 -2.977 1 97.94 121 THR A O 1
ATOM 949 N N . PRO A 1 122 ? -3.551 -6.129 -2.457 1 97.25 122 PRO A N 1
ATOM 950 C CA . PRO A 1 122 ? -3.492 -6.605 -1.073 1 97.25 122 PRO A CA 1
ATOM 951 C C . PRO A 1 122 ? -3.342 -8.125 -0.978 1 97.25 122 PRO A C 1
ATOM 953 O O . PRO A 1 122 ? -3.98 -8.859 -1.733 1 97.25 122 PRO A O 1
ATOM 956 N N . GLY A 1 123 ? -2.543 -8.547 -0.066 1 97.81 123 GLY A N 1
ATOM 957 C CA . GLY A 1 123 ? -2.299 -9.961 0.142 1 97.81 123 GLY A CA 1
ATOM 958 C C . GLY A 1 123 ? -1.034 -10.453 -0.535 1 97.81 123 GLY A C 1
ATOM 959 O O . GLY A 1 123 ? -0.486 -11.492 -0.158 1 97.81 123 GLY A O 1
ATOM 960 N N . TYR A 1 124 ? -0.574 -9.703 -1.504 1 98.69 124 TYR A N 1
ATOM 961 C CA . TYR A 1 124 ? 0.582 -10.148 -2.271 1 98.69 124 TYR A CA 1
ATOM 962 C C . TYR A 1 124 ? 1.813 -9.312 -1.942 1 98.69 124 TYR A C 1
ATOM 964 O O . TYR A 1 124 ? 2.941 -9.719 -2.234 1 98.69 124 TYR A O 1
ATOM 972 N N . CYS A 1 125 ? 1.623 -8.102 -1.434 1 98.19 125 CYS A N 1
ATOM 973 C CA . CYS A 1 125 ? 2.711 -7.141 -1.292 1 98.19 125 CYS A CA 1
ATOM 974 C C . CYS A 1 125 ? 3.633 -7.527 -0.141 1 98.19 125 CYS A C 1
ATOM 976 O O . CYS A 1 125 ? 3.166 -7.926 0.928 1 98.19 125 CYS A O 1
ATOM 978 N N . ALA A 1 126 ? 4.918 -7.363 -0.389 1 98.31 126 ALA A N 1
ATOM 979 C CA . ALA A 1 126 ? 5.902 -7.621 0.66 1 98.31 126 ALA A CA 1
ATOM 980 C C . ALA A 1 126 ? 5.746 -6.637 1.813 1 98.31 126 ALA A C 1
ATOM 982 O O . ALA A 1 126 ? 5.523 -5.445 1.594 1 98.31 126 ALA A O 1
ATOM 983 N N . PRO A 1 127 ? 5.883 -7.148 3.041 1 96.5 127 PRO A N 1
ATOM 984 C CA . PRO A 1 127 ? 5.648 -6.285 4.203 1 96.5 127 PRO A CA 1
ATOM 985 C C . PRO A 1 127 ? 6.625 -5.113 4.273 1 96.5 127 PRO A C 1
ATOM 987 O O . PRO A 1 127 ? 6.223 -3.99 4.586 1 96.5 127 PRO A O 1
ATOM 990 N N . GLU A 1 128 ? 7.93 -5.328 3.965 1 95.81 128 GLU A N 1
ATOM 991 C CA . GLU A 1 128 ? 8.906 -4.25 4.051 1 95.81 128 GLU A CA 1
ATOM 992 C C . GLU A 1 128 ? 8.633 -3.172 3.006 1 95.81 128 GLU A C 1
ATOM 994 O O . GLU A 1 128 ? 8.867 -1.986 3.254 1 95.81 128 GLU A O 1
ATOM 999 N N . TYR A 1 129 ? 8.156 -3.568 1.894 1 97.75 129 TYR A N 1
ATOM 1000 C CA . TYR A 1 129 ? 7.789 -2.633 0.836 1 97.75 129 TYR A CA 1
ATOM 1001 C C . TYR A 1 129 ? 6.609 -1.767 1.259 1 97.75 129 TYR A C 1
ATOM 1003 O O . TYR A 1 129 ? 6.664 -0.539 1.156 1 97.75 129 TYR A O 1
ATOM 1011 N N . LEU A 1 130 ? 5.551 -2.391 1.764 1 96.56 130 LEU A N 1
ATOM 1012 C CA . LEU A 1 130 ? 4.371 -1.671 2.229 1 96.56 130 LEU A CA 1
ATOM 1013 C C . LEU A 1 130 ? 4.738 -0.665 3.314 1 96.56 130 LEU A C 1
ATOM 1015 O O . LEU A 1 130 ? 4.195 0.44 3.354 1 96.56 130 LEU A O 1
ATOM 1019 N N . GLU A 1 131 ? 5.699 -1.062 4.09 1 93.94 131 GLU A N 1
ATOM 1020 C CA . GLU A 1 131 ? 6.059 -0.265 5.258 1 93.94 131 GLU A CA 1
ATOM 1021 C C . GLU A 1 131 ? 6.949 0.912 4.867 1 93.94 131 GLU A C 1
ATOM 1023 O O . GLU A 1 131 ? 6.848 1.995 5.445 1 93.94 131 GLU A O 1
ATOM 1028 N N . SER A 1 132 ? 7.805 0.697 3.871 1 95.38 132 SER A N 1
ATOM 1029 C CA . SER A 1 132 ? 8.875 1.67 3.682 1 95.38 132 SER A CA 1
ATOM 1030 C C . SER A 1 132 ? 8.812 2.303 2.295 1 95.38 132 SER A C 1
ATOM 1032 O O . SER A 1 132 ? 9.438 3.332 2.047 1 95.38 132 SER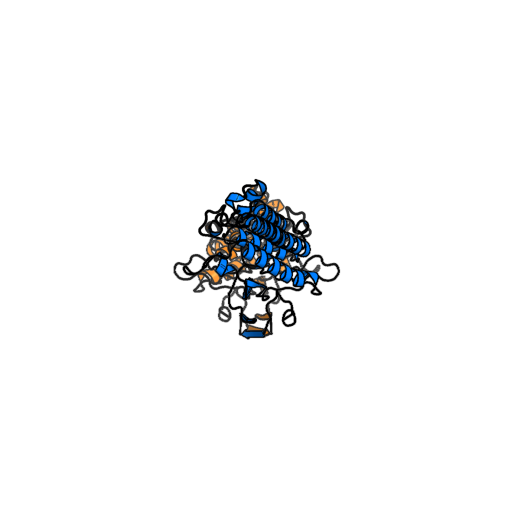 A O 1
ATOM 1034 N N . GLY A 1 133 ? 8.172 1.615 1.396 1 96.25 133 GLY A N 1
ATOM 1035 C CA . GLY A 1 133 ? 8.195 2.055 0.01 1 96.25 133 GLY A CA 1
ATOM 1036 C C . GLY A 1 133 ? 9.484 1.717 -0.705 1 96.25 133 GLY A C 1
ATOM 1037 O O . GLY A 1 133 ? 9.711 2.154 -1.835 1 96.25 133 GLY A O 1
ATOM 1038 N N . GLN A 1 134 ? 10.328 1.007 -0.006 1 96.25 134 GLN A N 1
ATOM 1039 C CA . GLN A 1 134 ? 11.578 0.577 -0.628 1 96.25 134 GLN A CA 1
ATOM 1040 C C . GLN A 1 134 ? 11.391 -0.736 -1.384 1 96.25 134 GLN A C 1
ATOM 1042 O O . GLN A 1 134 ? 11.148 -1.779 -0.774 1 96.25 134 GLN A O 1
ATOM 1047 N N . LEU A 1 135 ? 11.516 -0.665 -2.668 1 96.88 135 LEU A N 1
ATOM 1048 C CA . LEU A 1 135 ? 11.219 -1.762 -3.584 1 96.88 135 LEU A CA 1
ATOM 1049 C C . LEU A 1 135 ? 12.508 -2.441 -4.047 1 96.88 135 LEU A C 1
ATOM 1051 O O . LEU A 1 135 ? 13.477 -1.767 -4.398 1 96.88 135 LEU A O 1
ATOM 1055 N N . THR A 1 136 ? 12.609 -3.723 -3.99 1 97.56 136 THR A N 1
ATOM 1056 C CA . THR A 1 136 ? 13.664 -4.551 -4.559 1 97.56 136 THR A CA 1
ATOM 1057 C C . THR A 1 136 ? 13.078 -5.703 -5.363 1 97.56 136 THR A C 1
ATOM 1059 O O . THR A 1 136 ? 11.867 -5.918 -5.355 1 97.56 136 THR A O 1
ATOM 1062 N N . ILE A 1 137 ? 13.906 -6.414 -6.043 1 97.88 137 ILE A N 1
ATOM 1063 C CA . ILE A 1 137 ? 13.445 -7.59 -6.777 1 97.88 137 ILE A CA 1
ATOM 1064 C C . ILE A 1 137 ? 12.883 -8.617 -5.801 1 97.88 137 ILE A C 1
ATOM 1066 O O . ILE A 1 137 ? 12.047 -9.445 -6.176 1 97.88 137 ILE A O 1
ATOM 1070 N N . LYS A 1 138 ? 13.297 -8.539 -4.492 1 98.69 138 LYS A N 1
ATOM 1071 C CA . LYS A 1 138 ? 12.828 -9.484 -3.48 1 98.69 138 LYS A CA 1
ATOM 1072 C C . LYS A 1 138 ? 11.359 -9.25 -3.15 1 98.69 138 LYS A C 1
ATOM 1074 O O . LYS A 1 138 ? 10.695 -10.117 -2.578 1 98.69 138 LYS A O 1
ATOM 1079 N N . SER A 1 139 ? 10.828 -8.055 -3.455 1 98.69 139 SER A N 1
ATOM 1080 C CA . SER A 1 139 ? 9.406 -7.797 -3.293 1 98.69 139 SER A CA 1
ATOM 1081 C C . SER A 1 139 ? 8.57 -8.703 -4.195 1 98.69 139 SER A C 1
ATOM 1083 O O . SER A 1 139 ? 7.559 -9.258 -3.768 1 98.69 139 SER A O 1
ATOM 1085 N N . ASP A 1 140 ? 9.07 -8.922 -5.406 1 98.81 140 ASP A N 1
ATOM 1086 C CA . ASP A 1 140 ? 8.406 -9.836 -6.332 1 98.81 140 ASP A CA 1
ATOM 1087 C C . ASP A 1 140 ? 8.516 -11.281 -5.852 1 98.81 140 ASP A C 1
ATOM 1089 O O . ASP A 1 140 ? 7.605 -12.086 -6.062 1 98.81 140 ASP A O 1
ATOM 1093 N N . VAL A 1 141 ? 9.648 -11.562 -5.219 1 98.94 141 VAL A N 1
ATOM 1094 C CA . VAL A 1 141 ? 9.867 -12.914 -4.719 1 98.94 141 VAL A CA 1
ATOM 1095 C C . VAL A 1 141 ? 8.859 -13.234 -3.619 1 98.94 141 VAL A C 1
ATOM 1097 O O . VAL A 1 141 ? 8.32 -14.336 -3.562 1 98.94 141 VAL A O 1
ATOM 1100 N N . TYR A 1 142 ? 8.617 -12.289 -2.752 1 98.94 142 TYR A N 1
ATOM 1101 C CA . TYR A 1 142 ? 7.574 -12.461 -1.749 1 98.94 142 TYR A CA 1
ATOM 1102 C C . TYR A 1 142 ? 6.23 -12.75 -2.406 1 98.94 142 TYR A C 1
ATOM 1104 O O . TYR A 1 142 ? 5.551 -13.711 -2.049 1 98.94 142 TYR A O 1
ATOM 1112 N N . SER A 1 143 ? 5.82 -11.875 -3.398 1 98.94 143 SER A N 1
ATOM 1113 C CA . SER A 1 143 ? 4.555 -12.047 -4.105 1 98.94 143 SER A CA 1
ATOM 1114 C C . SER A 1 143 ? 4.461 -13.422 -4.746 1 98.94 143 SER A C 1
ATOM 1116 O O . SER A 1 143 ? 3.402 -14.055 -4.73 1 98.94 143 SER A O 1
ATOM 1118 N N . PHE A 1 144 ? 5.598 -13.906 -5.289 1 98.94 144 PHE A N 1
ATOM 1119 C CA . PHE A 1 144 ? 5.621 -15.219 -5.918 1 98.94 144 PHE A CA 1
ATOM 1120 C C . PHE A 1 144 ? 5.406 -16.328 -4.883 1 98.94 144 PHE A C 1
ATOM 1122 O O . PHE A 1 144 ? 4.773 -17.344 -5.172 1 98.94 144 PHE A O 1
ATOM 1129 N N . GLY A 1 145 ? 5.969 -16.141 -3.676 1 98.94 145 GLY A N 1
ATOM 1130 C CA . GLY A 1 145 ? 5.676 -17.062 -2.596 1 98.94 145 GLY A CA 1
ATOM 1131 C C . GLY A 1 145 ? 4.191 -17.188 -2.307 1 98.94 145 GLY A C 1
ATOM 1132 O O . GLY A 1 145 ? 3.691 -18.297 -2.064 1 98.94 145 GLY A O 1
ATOM 1133 N N . VAL A 1 146 ? 3.516 -16.062 -2.379 1 98.94 146 VAL A N 1
ATOM 1134 C CA . VAL A 1 146 ? 2.07 -16.062 -2.178 1 98.94 146 VAL A CA 1
ATOM 1135 C C . VAL A 1 146 ? 1.396 -16.844 -3.312 1 98.94 146 VAL A C 1
ATOM 1137 O O . VAL A 1 146 ? 0.478 -17.625 -3.074 1 98.94 146 VAL A O 1
ATOM 1140 N N . VAL A 1 147 ? 1.842 -16.656 -4.52 1 98.94 147 VAL A N 1
ATOM 1141 C CA . VAL A 1 147 ? 1.312 -17.359 -5.676 1 98.94 147 VAL A CA 1
ATOM 1142 C C . VAL A 1 147 ? 1.486 -18.859 -5.48 1 98.94 147 VAL A C 1
ATOM 1144 O O . VAL A 1 147 ? 0.562 -19.641 -5.73 1 98.94 147 VAL A O 1
ATOM 1147 N N . ILE A 1 148 ? 2.686 -19.266 -5.027 1 98.94 148 ILE A N 1
ATOM 1148 C CA . ILE A 1 148 ? 2.924 -20.688 -4.777 1 98.94 148 ILE A CA 1
ATOM 1149 C C . ILE A 1 148 ? 1.891 -21.219 -3.789 1 98.94 148 ILE A C 1
ATOM 1151 O O . ILE A 1 148 ? 1.287 -22.266 -4.016 1 98.94 148 ILE A O 1
ATOM 1155 N N . LEU A 1 149 ? 1.673 -20.5 -2.752 1 98.94 149 LEU A N 1
ATOM 1156 C CA . LEU A 1 149 ? 0.699 -20.922 -1.751 1 98.94 149 LEU A CA 1
ATOM 1157 C C . LEU A 1 149 ? -0.692 -21.047 -2.363 1 98.94 149 LEU A C 1
ATOM 1159 O O . LEU A 1 149 ? -1.415 -22 -2.086 1 98.94 149 LEU A O 1
ATOM 1163 N N . GLU A 1 150 ? -1.069 -20.031 -3.158 1 98.88 150 GLU A N 1
ATOM 1164 C CA . GLU A 1 150 ? -2.381 -20.078 -3.799 1 98.88 150 GLU A CA 1
ATOM 1165 C C . GLU A 1 150 ? -2.543 -21.344 -4.625 1 98.88 150 GLU A C 1
ATOM 1167 O O . GLU A 1 150 ? -3.562 -22.031 -4.52 1 98.88 150 GLU A O 1
ATOM 1172 N N . VAL A 1 151 ? -1.546 -21.656 -5.383 1 98.81 151 VAL A N 1
ATOM 1173 C CA . VAL A 1 151 ? -1.58 -22.766 -6.328 1 98.81 151 VAL A CA 1
ATOM 1174 C C . VAL A 1 151 ? -1.651 -24.094 -5.566 1 98.81 151 VAL A C 1
ATOM 1176 O O . VAL A 1 151 ? -2.338 -25.016 -5.992 1 98.81 151 VAL A O 1
ATOM 1179 N N . ILE A 1 152 ? -0.996 -24.156 -4.426 1 98.31 152 ILE A N 1
ATOM 1180 C CA . ILE A 1 152 ? -0.854 -25.406 -3.684 1 98.31 152 ILE A CA 1
ATOM 1181 C C . ILE A 1 152 ? -2.049 -25.594 -2.752 1 98.31 152 ILE A C 1
ATOM 1183 O O . ILE A 1 152 ? -2.521 -26.719 -2.559 1 98.31 152 ILE A O 1
ATOM 1187 N N . THR A 1 153 ? -2.602 -24.531 -2.213 1 98.12 153 THR A N 1
ATOM 1188 C CA . THR A 1 153 ? -3.631 -24.641 -1.187 1 98.12 153 THR A CA 1
ATOM 1189 C C . THR A 1 153 ? -5.02 -24.469 -1.795 1 98.12 153 THR A C 1
ATOM 1191 O O . THR A 1 153 ? -6.02 -24.875 -1.191 1 98.12 153 THR A O 1
ATOM 1194 N N . GLY A 1 154 ? -5.07 -23.75 -2.928 1 98 154 GLY A N 1
ATOM 1195 C CA . GLY A 1 154 ? -6.363 -23.422 -3.502 1 98 154 GLY A CA 1
ATOM 1196 C C . GLY A 1 154 ? -7.055 -22.266 -2.793 1 98 154 GLY A C 1
ATOM 1197 O O . GLY A 1 154 ? -8.234 -22 -3.027 1 98 154 GLY A O 1
ATOM 1198 N N . ARG A 1 155 ? -6.375 -21.641 -1.881 1 98 155 ARG A N 1
ATOM 1199 C CA . ARG A 1 155 ? -6.902 -20.484 -1.156 1 98 155 ARG A CA 1
ATOM 1200 C C . ARG A 1 155 ? -6.395 -19.188 -1.756 1 98 155 ARG A C 1
ATOM 1202 O O . ARG A 1 155 ? -5.254 -19.109 -2.223 1 98 155 ARG A O 1
ATOM 1209 N N . LYS A 1 156 ? -7.238 -18.172 -1.758 1 98.25 156 LYS A N 1
ATOM 1210 C CA . LYS A 1 156 ? -6.848 -16.859 -2.273 1 98.25 156 LYS A CA 1
ATOM 1211 C C . LYS A 1 156 ? -5.895 -16.156 -1.313 1 98.25 156 LYS A C 1
ATOM 1213 O O . LYS A 1 156 ? -5.938 -16.391 -0.103 1 98.25 156 LYS A O 1
ATOM 1218 N N . ALA A 1 157 ? -5.074 -15.305 -1.898 1 98.62 157 ALA A N 1
ATOM 1219 C CA . ALA A 1 157 ? -4.121 -14.531 -1.107 1 98.62 157 ALA A CA 1
ATOM 1220 C C . ALA A 1 157 ? -4.82 -13.797 0.034 1 98.62 157 ALA A C 1
ATOM 1222 O O . ALA A 1 157 ? -4.281 -13.703 1.141 1 98.62 157 ALA A O 1
ATOM 1223 N N . LEU A 1 158 ? -5.949 -13.266 -0.279 1 98.06 158 LEU A N 1
ATOM 1224 C CA . LEU A 1 158 ? -6.801 -12.578 0.688 1 98.06 158 LEU A CA 1
ATOM 1225 C C . LEU A 1 158 ? -8.258 -12.977 0.505 1 98.06 158 LEU A C 1
ATOM 1227 O O . LEU A 1 158 ? -8.789 -12.914 -0.608 1 98.06 158 LEU A O 1
ATOM 1231 N N . ASP A 1 159 ? -8.875 -13.414 1.567 1 96.94 159 ASP A N 1
ATOM 1232 C CA . ASP A 1 159 ? -10.281 -13.812 1.567 1 96.94 159 ASP A CA 1
ATOM 1233 C C . ASP A 1 159 ? -11.023 -13.219 2.762 1 96.94 159 ASP A C 1
ATOM 1235 O O . ASP A 1 159 ? -10.953 -13.75 3.871 1 96.94 159 ASP A O 1
ATOM 1239 N N . GLN A 1 160 ? -11.789 -12.219 2.549 1 91.94 160 GLN A N 1
ATOM 1240 C CA . GLN A 1 160 ? -12.43 -11.438 3.6 1 91.94 160 GLN A CA 1
ATOM 1241 C C . GLN A 1 160 ? -13.594 -12.203 4.23 1 91.94 160 GLN A C 1
ATOM 1243 O O . GLN A 1 160 ? -14.102 -11.812 5.281 1 91.94 160 GLN A O 1
ATOM 1248 N N . SER A 1 161 ? -14.031 -13.266 3.59 1 94.06 161 SER A N 1
ATOM 1249 C CA . SER A 1 161 ? -15.148 -14.047 4.117 1 94.06 161 SER A CA 1
ATOM 1250 C C . SER A 1 161 ? -14.688 -14.992 5.223 1 94.06 161 SER A C 1
ATOM 1252 O O . SER A 1 161 ? -15.508 -15.547 5.957 1 94.06 161 SER A O 1
ATOM 1254 N N . ARG A 1 162 ? -13.391 -15.148 5.332 1 95.38 162 ARG A N 1
ATOM 1255 C CA . ARG A 1 162 ? -12.836 -16.031 6.348 1 95.38 162 ARG A CA 1
ATOM 1256 C C . ARG A 1 162 ? -12.664 -15.305 7.676 1 95.38 162 ARG A C 1
ATOM 1258 O O . ARG A 1 162 ? -12.734 -14.07 7.727 1 95.38 162 ARG A O 1
ATOM 1265 N N . ILE A 1 163 ? -12.5 -16.047 8.742 1 94.62 163 ILE A N 1
ATOM 1266 C CA . ILE A 1 163 ? -12.195 -15.453 10.031 1 94.62 163 ILE A CA 1
ATOM 1267 C C . ILE A 1 163 ? -10.867 -14.695 9.961 1 94.62 163 ILE A C 1
ATOM 1269 O O . ILE A 1 163 ? -10.023 -15 9.109 1 94.62 163 ILE A O 1
ATOM 1273 N N . LYS A 1 164 ? -10.648 -13.758 10.758 1 91 164 LYS A N 1
ATOM 1274 C CA . LYS A 1 164 ? -9.531 -12.812 10.695 1 91 164 LYS A CA 1
ATOM 1275 C C . LYS A 1 164 ? -8.195 -13.547 10.594 1 91 164 LYS A C 1
ATOM 1277 O O . LYS A 1 164 ? -7.359 -13.219 9.758 1 91 164 LYS A O 1
ATOM 1282 N N . ALA A 1 165 ? -8.023 -14.594 11.359 1 92.69 165 ALA A N 1
ATOM 1283 C CA . ALA A 1 165 ? -6.754 -15.312 11.445 1 92.69 165 ALA A CA 1
ATOM 1284 C C . ALA A 1 165 ? -6.461 -16.062 10.156 1 92.69 165 ALA A C 1
ATOM 1286 O O . ALA A 1 165 ? -5.336 -16.516 9.93 1 92.69 165 ALA A O 1
ATOM 1287 N N . GLU A 1 166 ? -7.465 -16.188 9.289 1 96.06 166 GLU A N 1
ATOM 1288 C CA . GLU A 1 166 ? -7.312 -17.016 8.086 1 96.06 166 GLU A CA 1
ATOM 1289 C C . GLU A 1 166 ? -7.492 -16.172 6.824 1 96.06 166 GLU A C 1
ATOM 1291 O O . GLU A 1 166 ? -7.48 -16.703 5.715 1 96.06 166 GLU A O 1
ATOM 1296 N N . ARG A 1 167 ? -7.668 -14.883 6.992 1 96.75 167 ARG A N 1
ATOM 1297 C CA . ARG A 1 167 ? -7.961 -14.023 5.848 1 96.75 167 ARG A CA 1
ATOM 1298 C C . ARG A 1 167 ? -6.75 -13.898 4.934 1 96.75 167 ARG A C 1
ATOM 1300 O O . ARG A 1 167 ? -6.879 -13.945 3.707 1 96.75 167 ARG A O 1
ATOM 1307 N N . SER A 1 168 ? -5.613 -13.68 5.535 1 97.94 168 SER A N 1
ATOM 1308 C CA . SER A 1 168 ? -4.363 -13.617 4.781 1 97.94 168 SER A CA 1
ATOM 1309 C C . SER A 1 168 ? -3.771 -15.008 4.578 1 97.94 168 SER A C 1
ATOM 1311 O O . SER A 1 168 ? -3.418 -15.688 5.547 1 97.94 168 SER A O 1
ATOM 1313 N N . LEU A 1 169 ? -3.594 -15.359 3.379 1 98.62 169 LEU A N 1
ATOM 1314 C CA . LEU A 1 169 ? -3.066 -16.688 3.072 1 98.62 169 LEU A CA 1
ATOM 1315 C C . LEU A 1 169 ? -1.656 -16.859 3.629 1 98.62 169 LEU A C 1
ATOM 1317 O O . LEU A 1 169 ? -1.347 -17.875 4.254 1 98.62 169 LEU A O 1
ATOM 1321 N N . ALA A 1 170 ? -0.816 -15.898 3.402 1 98.5 170 ALA A N 1
ATOM 1322 C CA . ALA A 1 170 ? 0.564 -15.961 3.877 1 98.5 170 ALA A CA 1
ATOM 1323 C C . ALA A 1 170 ? 0.614 -16.109 5.395 1 98.5 170 ALA A C 1
ATOM 1325 O O . ALA A 1 170 ? 1.356 -16.938 5.922 1 98.5 170 ALA A O 1
ATOM 1326 N N . GLU A 1 171 ? -0.235 -15.375 6.102 1 97.19 171 GLU A N 1
ATOM 1327 C CA . GLU A 1 171 ? -0.246 -15.398 7.562 1 97.19 171 GLU A CA 1
ATOM 1328 C C . GLU A 1 171 ? -0.819 -16.719 8.086 1 97.19 171 GLU A C 1
ATOM 1330 O O . GLU A 1 171 ? -0.396 -17.203 9.133 1 97.19 171 GLU A O 1
ATOM 1335 N N . TRP A 1 172 ? -1.773 -17.203 7.395 1 98 172 TRP A N 1
ATOM 1336 C CA . TRP A 1 172 ? -2.402 -18.453 7.785 1 98 172 TRP A CA 1
ATOM 1337 C C . TRP A 1 172 ? -1.467 -19.641 7.535 1 98 172 TRP A C 1
ATOM 1339 O O . TRP A 1 172 ? -1.303 -20.5 8.398 1 98 172 TRP A O 1
ATOM 1349 N N . ALA A 1 173 ? -0.791 -19.672 6.426 1 98.38 173 ALA A N 1
ATOM 1350 C CA . ALA A 1 173 ? -0.042 -20.844 5.965 1 98.38 173 ALA A CA 1
ATOM 1351 C C . ALA A 1 173 ? 1.309 -20.938 6.668 1 98.38 173 ALA A C 1
ATOM 1353 O O . ALA A 1 173 ? 1.79 -22.047 6.949 1 98.38 173 ALA A O 1
ATOM 1354 N N . THR A 1 174 ? 1.908 -19.828 6.992 1 97.81 174 THR A N 1
ATOM 1355 C CA . THR A 1 174 ? 3.287 -19.797 7.465 1 97.81 174 THR A CA 1
ATOM 1356 C C . THR A 1 174 ? 3.436 -20.578 8.758 1 97.81 174 THR A C 1
ATOM 1358 O O . THR A 1 174 ? 4.285 -21.469 8.859 1 97.81 174 THR A O 1
ATOM 1361 N N . PRO A 1 175 ? 2.576 -20.359 9.773 1 96.94 175 PRO A N 1
ATOM 1362 C CA . PRO A 1 175 ? 2.719 -21.156 10.992 1 96.94 175 PRO A CA 1
ATOM 1363 C C . PRO A 1 175 ? 2.455 -22.641 10.75 1 96.94 175 PRO A C 1
ATOM 1365 O O . PRO A 1 175 ? 3.053 -23.5 11.414 1 96.94 175 PRO A O 1
ATOM 1368 N N . LEU A 1 176 ? 1.579 -22.969 9.836 1 97.06 176 LEU A N 1
ATOM 1369 C CA . LEU A 1 176 ? 1.281 -24.359 9.531 1 97.06 176 LEU A CA 1
ATOM 1370 C C . LEU A 1 176 ? 2.479 -25.047 8.875 1 97.06 176 LEU A C 1
ATOM 1372 O O . LEU A 1 176 ? 2.781 -26.203 9.172 1 97.06 176 LEU A O 1
ATOM 1376 N N . ILE A 1 177 ? 3.162 -24.344 7.996 1 97.25 177 ILE A N 1
ATOM 1377 C CA . ILE A 1 177 ? 4.371 -24.859 7.371 1 97.25 177 ILE A CA 1
ATOM 1378 C C . ILE A 1 177 ? 5.449 -25.078 8.43 1 97.25 177 ILE A C 1
ATOM 1380 O O . ILE A 1 177 ? 6.105 -26.125 8.445 1 97.25 177 ILE A O 1
ATOM 1384 N N . ASN A 1 178 ? 5.566 -24.156 9.32 1 95.94 178 ASN A N 1
ATOM 1385 C CA . ASN A 1 178 ? 6.59 -24.219 10.352 1 95.94 178 ASN A CA 1
ATOM 1386 C C . ASN A 1 178 ? 6.371 -25.406 11.289 1 95.94 178 ASN A C 1
ATOM 1388 O O . ASN A 1 178 ? 7.332 -26.016 11.766 1 95.94 178 ASN A O 1
ATOM 1392 N N . ARG A 1 179 ? 5.125 -25.766 11.5 1 95.19 179 ARG A N 1
ATOM 1393 C CA . ARG A 1 179 ? 4.789 -26.875 12.375 1 95.19 179 ARG A CA 1
ATOM 1394 C C . ARG A 1 179 ? 4.73 -28.188 11.602 1 95.19 179 ARG A C 1
ATOM 1396 O O . ARG A 1 179 ? 4.43 -29.234 12.164 1 95.19 179 ARG A O 1
ATOM 1403 N N . ARG A 1 180 ? 4.91 -28.141 10.273 1 92.38 180 ARG A N 1
ATOM 1404 C CA . ARG A 1 180 ? 4.93 -29.281 9.367 1 92.38 180 ARG A CA 1
ATOM 1405 C C . ARG A 1 180 ? 3.543 -29.906 9.242 1 92.38 180 ARG A C 1
ATOM 1407 O O . ARG A 1 180 ? 3.412 -31.125 9.109 1 92.38 180 ARG A O 1
ATOM 1414 N N . ASP A 1 181 ? 2.553 -29.062 9.469 1 92.12 181 ASP A N 1
ATOM 1415 C CA . ASP A 1 181 ? 1.178 -29.484 9.211 1 92.12 181 ASP A CA 1
ATOM 1416 C C . ASP A 1 181 ? 0.824 -29.344 7.734 1 92.12 181 ASP A C 1
ATOM 1418 O O . ASP A 1 181 ? -0.165 -28.688 7.383 1 92.12 181 ASP A O 1
ATOM 1422 N N . PHE A 1 182 ? 1.488 -30.047 6.867 1 88.62 182 PHE A N 1
ATOM 1423 C CA . PHE A 1 182 ? 1.462 -29.859 5.426 1 88.62 182 PHE A CA 1
ATOM 1424 C C . PHE A 1 182 ? 0.158 -30.375 4.828 1 88.62 182 PHE A C 1
ATOM 1426 O O . PHE A 1 182 ? -0.39 -29.766 3.904 1 88.62 182 PHE A O 1
ATOM 1433 N N . ALA A 1 183 ? -0.337 -31.453 5.363 1 86.69 183 ALA A N 1
ATOM 1434 C CA . ALA A 1 183 ? -1.542 -32.062 4.809 1 86.69 183 ALA A CA 1
ATOM 1435 C C . ALA A 1 183 ? -2.732 -31.125 4.902 1 86.69 183 ALA A C 1
ATOM 1437 O O . ALA A 1 183 ? -3.621 -31.141 4.047 1 86.69 183 ALA A O 1
ATOM 1438 N N . MET A 1 184 ? -2.678 -30.203 5.859 1 92.81 184 MET A N 1
ATOM 1439 C CA . MET A 1 184 ? -3.762 -29.25 6.07 1 92.81 184 MET A CA 1
ATOM 1440 C C . MET A 1 184 ? -3.732 -28.156 5.008 1 92.81 184 MET A C 1
ATOM 1442 O O . MET A 1 184 ? -4.707 -27.422 4.844 1 92.81 184 MET A O 1
ATOM 1446 N N . LEU A 1 185 ? -2.609 -28.125 4.273 1 96.88 185 LEU A N 1
ATOM 1447 C CA . LEU A 1 185 ? -2.408 -27 3.363 1 96.88 185 LEU A CA 1
ATOM 1448 C C . LEU A 1 185 ? -2.754 -27.391 1.932 1 96.88 185 LEU A C 1
ATOM 1450 O O . LEU A 1 185 ? -3.035 -26.531 1.098 1 96.88 185 LEU A O 1
ATOM 1454 N N . ALA A 1 186 ? -2.797 -28.656 1.654 1 96.69 186 ALA A N 1
ATOM 1455 C CA . ALA A 1 186 ? -3.02 -29.094 0.28 1 96.69 186 ALA A CA 1
ATOM 1456 C C . ALA A 1 186 ? -4.441 -28.781 -0.177 1 96.69 186 ALA A C 1
ATOM 1458 O O . ALA A 1 186 ? -5.395 -28.938 0.583 1 96.69 186 ALA A O 1
ATOM 1459 N N . ASP A 1 187 ? -4.582 -28.297 -1.34 1 97.31 187 ASP A N 1
ATOM 1460 C CA . ASP A 1 187 ? -5.879 -28.094 -1.972 1 97.31 187 ASP A CA 1
ATOM 1461 C C . ASP A 1 187 ? -6.707 -29.375 -1.974 1 97.31 187 ASP A C 1
ATOM 1463 O O . ASP A 1 187 ? -6.289 -30.391 -2.541 1 97.31 187 ASP A O 1
ATOM 1467 N N . PRO A 1 188 ? -7.852 -29.328 -1.416 1 95.06 188 PRO A N 1
ATOM 1468 C CA . PRO A 1 188 ? -8.695 -30.531 -1.405 1 95.06 188 PRO A CA 1
ATOM 1469 C C . PRO A 1 188 ? -9.008 -31.047 -2.811 1 95.06 188 PRO A C 1
ATOM 1471 O O . PRO A 1 188 ? -9.195 -32.25 -3.002 1 95.06 188 PRO A O 1
ATOM 1474 N N . ALA A 1 189 ? -9.031 -30.188 -3.775 1 94.06 189 ALA A N 1
ATOM 1475 C CA . ALA A 1 189 ? -9.344 -30.562 -5.148 1 94.06 189 ALA A CA 1
ATOM 1476 C C . ALA A 1 189 ? -8.281 -31.5 -5.719 1 94.06 189 ALA A C 1
ATOM 1478 O O . ALA A 1 189 ? -8.508 -32.156 -6.73 1 94.06 189 ALA A O 1
ATOM 1479 N N . LEU A 1 190 ? -7.141 -31.562 -5.07 1 94.75 190 LEU A N 1
ATOM 1480 C CA . LEU A 1 190 ? -6.051 -32.406 -5.543 1 94.75 190 LEU A CA 1
ATOM 1481 C C . LEU A 1 190 ? -6.23 -33.844 -5.066 1 94.75 190 LEU A C 1
ATOM 1483 O O . LEU A 1 190 ? -5.59 -34.75 -5.586 1 94.75 190 LEU A O 1
ATOM 1487 N N . GLY A 1 191 ? -7.086 -34.031 -4.02 1 91.69 191 GLY A N 1
ATOM 1488 C CA . GLY A 1 191 ? -7.219 -35.344 -3.439 1 91.69 191 GLY A CA 1
ATOM 1489 C C . GLY A 1 191 ? -5.891 -35.938 -3.01 1 91.69 191 GLY A C 1
ATOM 1490 O O . GLY A 1 191 ? -5.125 -35.312 -2.279 1 91.69 191 GLY A O 1
ATOM 1491 N N . ASN A 1 192 ? -5.562 -37.094 -3.523 1 88.56 192 ASN A N 1
ATOM 1492 C CA . ASN A 1 192 ? -4.312 -37.781 -3.193 1 88.56 192 ASN A CA 1
ATOM 1493 C C . ASN A 1 192 ? -3.363 -37.812 -4.387 1 88.56 192 ASN A C 1
ATOM 1495 O O . ASN A 1 192 ? -2.467 -38.656 -4.449 1 88.56 192 ASN A O 1
ATOM 1499 N N . GLN A 1 193 ? -3.586 -36.938 -5.27 1 90.81 193 GLN A N 1
ATOM 1500 C CA . GLN A 1 193 ? -2.828 -36.938 -6.516 1 90.81 193 GLN A CA 1
ATOM 1501 C C . GLN A 1 193 ? -1.574 -36.094 -6.41 1 90.81 193 GLN A C 1
ATOM 1503 O O . GLN A 1 193 ? -1.3 -35.25 -7.289 1 90.81 193 GLN A O 1
ATOM 1508 N N . TYR A 1 194 ? -0.857 -36.156 -5.359 1 93.12 194 TYR A N 1
ATOM 1509 C CA . TYR A 1 194 ? 0.437 -35.531 -5.117 1 93.12 194 TYR A CA 1
ATOM 1510 C C . TYR A 1 194 ? 1.249 -36.344 -4.105 1 93.12 194 TYR A C 1
ATOM 1512 O O . TYR A 1 194 ? 0.695 -37.156 -3.352 1 93.12 194 TYR A O 1
ATOM 1520 N N . SER A 1 195 ? 2.516 -36.281 -4.109 1 92.81 195 SER A N 1
ATOM 1521 C CA . SER A 1 195 ? 3.342 -36.875 -3.08 1 92.81 195 SER A CA 1
ATOM 1522 C C . SER A 1 195 ? 3.58 -35.938 -1.914 1 92.81 195 SER A C 1
ATOM 1524 O O . SER A 1 195 ? 3.752 -34.719 -2.115 1 92.81 195 SER A O 1
ATOM 1526 N N . MET A 1 196 ? 3.609 -36.5 -0.763 1 93.62 196 MET A N 1
ATOM 1527 C CA . MET A 1 196 ? 3.869 -35.688 0.433 1 93.62 196 MET A CA 1
ATOM 1528 C C . MET A 1 196 ? 5.242 -35.031 0.36 1 93.62 196 MET A C 1
ATOM 1530 O O . MET A 1 196 ? 5.426 -33.906 0.838 1 93.62 196 MET A O 1
ATOM 1534 N N . THR A 1 197 ? 6.156 -35.719 -0.23 1 94.44 197 THR A N 1
ATOM 1535 C CA . THR A 1 197 ? 7.496 -35.156 -0.397 1 94.44 197 THR A CA 1
ATOM 1536 C C . THR A 1 197 ? 7.465 -33.906 -1.272 1 94.44 197 THR A C 1
ATOM 1538 O O . THR A 1 197 ? 8.055 -32.906 -0.924 1 94.44 197 THR A O 1
ATOM 1541 N N . SER A 1 198 ? 6.766 -34 -2.396 1 95.94 198 SER A N 1
ATOM 1542 C CA . SER A 1 198 ? 6.652 -32.875 -3.303 1 95.94 198 SER A CA 1
ATOM 1543 C C . SER A 1 198 ? 5.922 -31.719 -2.643 1 95.94 198 SER A C 1
ATOM 1545 O O . SER A 1 198 ? 6.32 -30.562 -2.797 1 95.94 198 SER A O 1
ATOM 1547 N N . LEU A 1 199 ? 4.875 -32.062 -1.915 1 97.06 199 LEU A N 1
ATOM 1548 C CA . LEU A 1 199 ? 4.125 -31.047 -1.188 1 97.06 199 LEU A CA 1
ATOM 1549 C C . LEU A 1 199 ? 5.027 -30.297 -0.208 1 97.06 199 LEU A C 1
ATOM 1551 O O . LEU A 1 199 ? 5.043 -29.062 -0.185 1 97.06 199 LEU A O 1
ATOM 1555 N N . TYR A 1 200 ? 5.781 -31.047 0.518 1 96.25 200 TYR A N 1
ATOM 1556 C CA . TYR A 1 200 ? 6.715 -30.453 1.476 1 96.25 200 TYR A CA 1
ATOM 1557 C C . TYR A 1 200 ? 7.727 -29.562 0.775 1 96.25 200 TYR A C 1
ATOM 1559 O O . TYR A 1 200 ? 8 -28.453 1.236 1 96.25 200 TYR A O 1
ATOM 1567 N N . GLN A 1 201 ? 8.242 -30.031 -0.255 1 97.5 201 GLN A N 1
ATOM 1568 C CA . GLN A 1 201 ? 9.281 -29.297 -0.969 1 97.5 201 GLN A CA 1
ATOM 1569 C C . GLN A 1 201 ? 8.75 -27.969 -1.493 1 97.5 201 GLN A C 1
ATOM 1571 O O . GLN A 1 201 ? 9.383 -26.922 -1.312 1 97.5 201 GLN A O 1
ATOM 1576 N N . VAL A 1 202 ? 7.605 -27.984 -2.102 1 98.44 202 VAL A N 1
ATOM 1577 C CA . VAL A 1 202 ? 7.062 -26.781 -2.701 1 98.44 202 VAL A CA 1
ATOM 1578 C C . VAL A 1 202 ? 6.676 -25.781 -1.604 1 98.44 202 VAL A C 1
ATOM 1580 O O . VAL A 1 202 ? 6.918 -24.578 -1.732 1 98.44 202 VAL A O 1
ATOM 1583 N N . LEU A 1 203 ? 6.086 -26.281 -0.489 1 98.56 203 LEU A N 1
ATOM 1584 C CA . LEU A 1 203 ? 5.711 -25.422 0.628 1 98.56 203 LEU A CA 1
ATOM 1585 C C . LEU A 1 203 ? 6.949 -24.812 1.281 1 98.56 203 LEU A C 1
ATOM 1587 O O . LEU A 1 203 ? 6.906 -23.672 1.758 1 98.56 203 LEU A O 1
ATOM 1591 N N . SER A 1 204 ? 8.023 -25.547 1.271 1 98.19 204 SER A N 1
ATOM 1592 C CA . SER A 1 204 ? 9.273 -25.031 1.804 1 98.19 204 SER A CA 1
ATOM 1593 C C . SER A 1 204 ? 9.797 -23.875 0.947 1 98.19 204 SER A C 1
ATOM 1595 O O . SER A 1 204 ? 10.305 -22.875 1.475 1 98.19 204 SER A O 1
ATOM 1597 N N . VAL A 1 205 ? 9.703 -24.016 -0.347 1 98.81 205 VAL A N 1
ATOM 1598 C CA . VAL A 1 205 ? 10.086 -22.938 -1.256 1 98.81 205 VAL A CA 1
ATOM 1599 C C . VAL A 1 205 ? 9.242 -21.688 -0.98 1 98.81 205 VAL A C 1
ATOM 1601 O O . VAL A 1 205 ? 9.766 -20.594 -0.859 1 98.81 205 VAL A O 1
ATOM 1604 N N . ALA A 1 206 ? 7.922 -21.859 -0.86 1 98.88 206 ALA A N 1
ATOM 1605 C CA . ALA A 1 206 ? 7.023 -20.75 -0.564 1 98.88 206 ALA A CA 1
ATOM 1606 C C . ALA A 1 206 ? 7.414 -20.062 0.743 1 98.88 206 ALA A C 1
ATOM 1608 O O . ALA A 1 206 ? 7.48 -18.828 0.81 1 98.88 206 ALA A O 1
ATOM 1609 N N . ARG A 1 207 ? 7.711 -20.875 1.734 1 98.75 207 ARG A N 1
ATOM 1610 C CA . ARG A 1 207 ? 8.062 -20.359 3.051 1 98.75 207 ARG A CA 1
ATOM 1611 C C . ARG A 1 207 ? 9.312 -19.484 2.975 1 98.75 207 ARG A C 1
ATOM 1613 O O . ARG A 1 207 ? 9.383 -18.438 3.623 1 98.75 207 ARG A O 1
ATOM 1620 N N . MET A 1 208 ? 10.289 -19.922 2.244 1 98.75 208 MET A N 1
ATOM 1621 C CA . MET A 1 208 ? 11.523 -19.156 2.098 1 98.75 208 MET A CA 1
ATOM 1622 C C . MET A 1 208 ? 11.25 -17.828 1.395 1 98.75 208 MET A C 1
ATOM 1624 O O . MET A 1 208 ? 11.805 -16.797 1.779 1 98.75 208 MET A O 1
ATOM 1628 N N . CYS A 1 209 ? 10.398 -17.828 0.411 1 98.94 209 CYS A N 1
ATOM 1629 C CA . CYS A 1 209 ? 10.039 -16.625 -0.327 1 98.94 209 CYS A CA 1
ATOM 1630 C C . CYS A 1 209 ? 9.305 -15.633 0.567 1 98.94 209 CYS A C 1
ATOM 1632 O O . CYS A 1 209 ? 9.383 -14.422 0.36 1 98.94 209 CYS A O 1
ATOM 1634 N N . LEU A 1 210 ? 8.633 -16.156 1.604 1 98.81 210 LEU A N 1
ATOM 1635 C CA . LEU A 1 210 ? 7.719 -15.344 2.406 1 98.81 210 LEU A CA 1
ATOM 1636 C C . LEU A 1 210 ? 8.414 -14.812 3.652 1 98.81 210 LEU A C 1
ATOM 1638 O O . LEU A 1 210 ? 7.766 -14.258 4.543 1 98.81 210 LEU A O 1
ATOM 1642 N N . ASN A 1 211 ? 9.75 -15.031 3.68 1 98.5 211 ASN A N 1
ATOM 1643 C CA . ASN A 1 211 ? 10.469 -14.445 4.801 1 98.5 211 ASN A CA 1
ATOM 1644 C C . ASN A 1 211 ? 10.18 -12.953 4.934 1 98.5 211 ASN A C 1
ATOM 1646 O O . ASN A 1 211 ? 10.148 -12.227 3.936 1 98.5 211 ASN A O 1
ATOM 1650 N N . LYS A 1 212 ? 9.992 -12.461 6.133 1 96.19 212 LYS A N 1
ATOM 1651 C CA . LYS A 1 212 ? 9.641 -11.062 6.367 1 96.19 212 LYS A CA 1
ATOM 1652 C C . LYS A 1 212 ? 10.805 -10.141 6.031 1 96.19 212 LYS A C 1
ATOM 1654 O O . LYS A 1 212 ? 10.602 -8.977 5.668 1 96.19 212 LYS A O 1
ATOM 1659 N N . THR A 1 213 ? 12.008 -10.672 6.156 1 95.94 213 THR A N 1
ATOM 1660 C CA . THR A 1 213 ? 13.211 -9.922 5.82 1 95.94 213 THR A CA 1
ATOM 1661 C C . THR A 1 213 ? 13.617 -10.164 4.371 1 95.94 213 THR A C 1
ATOM 1663 O O . THR A 1 213 ? 13.969 -11.289 3.996 1 95.94 213 THR A O 1
ATOM 1666 N N . ALA A 1 214 ? 13.656 -9.172 3.602 1 97.44 214 ALA A N 1
ATOM 1667 C CA . ALA A 1 214 ? 13.883 -9.266 2.162 1 97.44 214 ALA A CA 1
ATOM 1668 C C . ALA A 1 214 ? 15.211 -9.953 1.858 1 97.44 214 ALA A C 1
ATOM 1670 O O . ALA A 1 214 ? 15.281 -10.805 0.963 1 97.44 214 ALA A O 1
ATOM 1671 N N . SER A 1 215 ? 16.25 -9.641 2.631 1 96.56 215 SER A N 1
ATOM 1672 C CA . SER A 1 215 ? 17.594 -10.156 2.35 1 96.56 215 SER A CA 1
ATOM 1673 C C . SER A 1 215 ? 17.672 -11.656 2.609 1 96.56 215 SER A C 1
ATOM 1675 O O . SER A 1 215 ? 18.609 -12.32 2.156 1 96.56 215 SER A O 1
ATOM 1677 N N . GLN A 1 216 ? 16.703 -12.203 3.311 1 98.12 216 GLN A N 1
ATOM 1678 C CA . GLN A 1 216 ? 16.688 -13.625 3.643 1 98.12 216 GLN A CA 1
ATOM 1679 C C . GLN A 1 216 ? 15.867 -14.422 2.639 1 98.12 216 GLN A C 1
ATOM 1681 O O . GLN A 1 216 ? 15.797 -15.648 2.719 1 98.12 216 GLN A O 1
ATOM 1686 N N . ARG A 1 217 ? 15.234 -13.758 1.729 1 98.81 217 ARG A N 1
ATOM 1687 C CA . ARG A 1 217 ? 14.523 -14.445 0.657 1 98.81 217 ARG A CA 1
ATOM 1688 C C . ARG A 1 217 ? 15.484 -14.945 -0.414 1 98.81 217 ARG A C 1
ATOM 1690 O O . ARG A 1 217 ? 16.531 -14.328 -0.649 1 98.81 217 ARG A O 1
ATOM 1697 N N . PRO A 1 218 ? 15.195 -16.047 -1.019 1 98.81 218 PRO A N 1
ATOM 1698 C CA . PRO A 1 218 ? 16.062 -16.531 -2.102 1 98.81 218 PRO A CA 1
ATOM 1699 C C . PRO A 1 218 ? 15.992 -15.648 -3.344 1 98.81 218 PRO A C 1
ATOM 1701 O O . PRO A 1 218 ? 15.062 -14.852 -3.494 1 98.81 218 PRO A O 1
ATOM 1704 N N . GLN A 1 219 ? 17.047 -15.773 -4.156 1 98.5 219 GLN A N 1
ATOM 1705 C CA . GLN A 1 219 ? 16.938 -15.227 -5.504 1 98.5 219 GLN A CA 1
ATOM 1706 C C . GLN A 1 219 ? 15.938 -16.016 -6.344 1 98.5 219 GLN A C 1
ATOM 1708 O O . GLN A 1 219 ? 15.75 -17.219 -6.125 1 98.5 219 GLN A O 1
ATOM 1713 N N . ILE A 1 220 ? 15.352 -15.312 -7.281 1 98.88 220 ILE A N 1
ATOM 1714 C CA . ILE A 1 220 ? 14.359 -15.977 -8.125 1 98.88 220 ILE A CA 1
ATOM 1715 C C . ILE A 1 220 ? 15.023 -17.125 -8.891 1 98.88 220 ILE A C 1
ATOM 1717 O O . ILE A 1 220 ? 14.383 -18.141 -9.18 1 98.88 220 ILE A O 1
ATOM 1721 N N . THR A 1 221 ? 16.328 -17.031 -9.141 1 98.81 221 THR A N 1
ATOM 1722 C CA . THR A 1 221 ? 17.062 -18.094 -9.812 1 98.81 221 THR A CA 1
ATOM 1723 C C . THR A 1 221 ? 17 -19.391 -8.992 1 98.81 221 THR A C 1
ATOM 1725 O O . THR A 1 221 ? 16.812 -20.469 -9.547 1 98.81 221 THR A O 1
ATOM 1728 N N . ASP A 1 222 ? 17.141 -19.219 -7.695 1 98.88 222 ASP A N 1
ATOM 1729 C CA . ASP A 1 222 ? 17.094 -20.375 -6.801 1 98.88 222 ASP A CA 1
ATOM 1730 C C . ASP A 1 222 ? 15.688 -20.953 -6.727 1 98.88 222 ASP A C 1
ATOM 1732 O O . ASP A 1 222 ? 15.516 -22.172 -6.684 1 98.88 222 ASP A O 1
ATOM 1736 N N . VAL A 1 223 ? 14.727 -20.094 -6.73 1 98.94 223 VAL A N 1
ATOM 1737 C CA . VAL A 1 223 ? 13.328 -20.516 -6.688 1 98.94 223 VAL A CA 1
ATOM 1738 C C . VAL A 1 223 ? 12.992 -21.312 -7.945 1 98.94 223 VAL A C 1
ATOM 1740 O O . VAL A 1 223 ? 12.422 -22.406 -7.863 1 98.94 223 VAL A O 1
ATOM 1743 N N . ALA A 1 224 ? 13.406 -20.766 -9.102 1 98.88 224 ALA A N 1
ATOM 1744 C CA . ALA A 1 224 ? 13.156 -21.422 -10.383 1 98.88 224 ALA A CA 1
ATOM 1745 C C . ALA A 1 224 ? 13.812 -22.797 -10.43 1 98.88 224 ALA A C 1
ATOM 1747 O O . ALA A 1 224 ? 13.203 -23.766 -10.875 1 98.88 224 ALA A O 1
ATOM 1748 N N . ALA A 1 225 ? 15.023 -22.859 -9.922 1 98.69 225 ALA A N 1
ATOM 1749 C CA . ALA A 1 225 ? 15.758 -24.125 -9.922 1 98.69 225 ALA A CA 1
ATOM 1750 C C . ALA A 1 225 ? 15.094 -25.156 -9.008 1 98.69 225 ALA A C 1
ATOM 1752 O O . ALA A 1 225 ? 14.969 -26.328 -9.367 1 98.69 225 ALA A O 1
ATOM 1753 N N . ALA A 1 226 ? 14.711 -24.703 -7.859 1 98.69 226 ALA A N 1
ATOM 1754 C CA . ALA A 1 226 ? 14.07 -25.594 -6.902 1 98.69 226 ALA A CA 1
ATOM 1755 C C . ALA A 1 226 ? 12.766 -26.156 -7.461 1 98.69 226 ALA A C 1
ATOM 1757 O O . ALA A 1 226 ? 12.523 -27.375 -7.395 1 98.69 226 ALA A O 1
ATOM 1758 N N . LEU A 1 227 ? 11.953 -25.312 -8.055 1 98.75 227 LEU A N 1
ATOM 1759 C CA . LEU A 1 227 ? 10.68 -25.75 -8.617 1 98.75 227 LEU A CA 1
ATOM 1760 C C . LEU A 1 227 ? 10.898 -26.688 -9.789 1 98.75 227 LEU A C 1
ATOM 1762 O O . LEU A 1 227 ? 10.164 -27.672 -9.953 1 98.75 227 LEU A O 1
ATOM 1766 N N . ALA A 1 228 ? 11.906 -26.391 -10.602 1 98.38 228 ALA A N 1
ATOM 1767 C CA . ALA A 1 228 ? 12.227 -27.25 -11.727 1 98.38 228 ALA A CA 1
ATOM 1768 C C . ALA A 1 228 ? 12.625 -28.656 -11.25 1 98.38 228 ALA A C 1
ATOM 1770 O O . ALA A 1 228 ? 12.242 -29.656 -11.852 1 98.38 228 ALA A O 1
ATOM 1771 N N . HIS A 1 229 ? 13.398 -28.672 -10.203 1 97.31 229 HIS A N 1
ATOM 1772 C CA . HIS A 1 229 ? 13.82 -29.953 -9.633 1 97.31 229 HIS A CA 1
ATOM 1773 C C . HIS A 1 229 ? 12.617 -30.75 -9.133 1 97.31 229 HIS A C 1
ATOM 1775 O O . HIS A 1 229 ? 12.539 -31.953 -9.359 1 97.31 229 HIS A O 1
ATOM 1781 N N . ILE A 1 230 ? 11.719 -30.125 -8.469 1 96.56 230 ILE A N 1
ATOM 1782 C CA . ILE A 1 230 ? 10.523 -30.766 -7.934 1 96.56 230 ILE A CA 1
ATOM 1783 C C . ILE A 1 230 ? 9.672 -31.312 -9.078 1 96.56 230 ILE A C 1
ATOM 1785 O O . ILE A 1 230 ? 9.117 -32.406 -8.977 1 96.56 230 ILE A O 1
ATOM 1789 N N . SER A 1 231 ? 9.586 -30.547 -10.156 1 94.94 231 SER A N 1
ATOM 1790 C CA . SER A 1 231 ? 8.789 -30.938 -11.32 1 94.94 231 SER A CA 1
ATOM 1791 C C . SER A 1 231 ? 9.352 -32.188 -11.984 1 94.94 231 SER A C 1
ATOM 1793 O O . SER A 1 231 ? 8.602 -33 -12.5 1 94.94 231 SER A O 1
ATOM 1795 N N . LYS A 1 232 ? 10.695 -32.438 -12.016 1 89.69 232 LYS A N 1
ATOM 1796 C CA . LYS A 1 232 ? 11.367 -33.562 -12.68 1 89.69 232 LYS A CA 1
ATOM 1797 C C . LYS A 1 232 ? 11.32 -34.812 -11.82 1 89.69 232 LYS A C 1
ATOM 1799 O O . LYS A 1 232 ? 11.289 -35.938 -12.344 1 89.69 232 LYS A O 1
ATOM 1804 N N . SER A 1 233 ? 11.508 -34.688 -10.523 1 74.88 233 SER A N 1
ATOM 1805 C CA . SER A 1 233 ? 11.562 -35.844 -9.633 1 74.88 233 SER A CA 1
ATOM 1806 C C . SER A 1 233 ? 10.328 -36.75 -9.797 1 74.88 233 SER A C 1
ATOM 1808 O O . SER A 1 233 ? 10.414 -37.969 -9.656 1 74.88 233 SER A O 1
ATOM 1810 N N . ARG A 1 234 ? 9.234 -36.312 -10.094 1 62.53 234 ARG A N 1
ATOM 1811 C CA . ARG A 1 234 ? 8.047 -37.156 -10.219 1 62.53 234 ARG A CA 1
ATOM 1812 C C . ARG A 1 234 ? 8 -37.844 -11.578 1 62.53 234 ARG A C 1
ATOM 1814 O O . ARG A 1 234 ? 7.5 -38.969 -11.688 1 62.53 234 ARG A O 1
ATOM 1821 N N . ARG A 1 235 ? 8.539 -37.219 -12.633 1 55.06 235 ARG A N 1
ATOM 1822 C CA . ARG A 1 235 ? 8.516 -37.875 -13.938 1 55.06 235 ARG A CA 1
ATOM 1823 C C . ARG A 1 235 ? 9.297 -39.188 -13.914 1 55.06 235 ARG A C 1
ATOM 1825 O O . ARG A 1 235 ? 8.883 -40.188 -14.531 1 55.06 235 ARG A O 1
ATOM 1832 N N . THR A 1 236 ? 10.242 -39.156 -13.055 1 50 236 THR A N 1
ATOM 1833 C CA . THR A 1 236 ? 11.055 -40.375 -12.977 1 50 236 THR A CA 1
ATOM 1834 C C . THR A 1 236 ? 10.32 -41.469 -12.195 1 50 236 THR A C 1
ATOM 1836 O O . THR A 1 236 ? 10.391 -42.656 -12.547 1 50 236 THR A O 1
ATOM 1839 N N . ARG A 1 237 ? 9.539 -41.031 -11.258 1 50.84 237 ARG A N 1
ATOM 1840 C CA . ARG A 1 237 ? 8.867 -42.062 -10.453 1 50.84 237 ARG A CA 1
ATOM 1841 C C . ARG A 1 237 ? 7.684 -42.656 -11.203 1 50.84 237 ARG A C 1
ATOM 1843 O O . ARG A 1 237 ? 7.43 -43.875 -11.125 1 50.84 237 ARG A O 1
ATOM 1850 N N . ARG A 1 238 ? 7.027 -41.844 -11.938 1 52.81 238 ARG A N 1
ATOM 1851 C CA . ARG A 1 238 ? 5.922 -42.375 -12.727 1 52.81 238 ARG A CA 1
ATOM 1852 C C . ARG A 1 238 ? 6.43 -43.312 -13.828 1 52.81 238 ARG A C 1
ATOM 1854 O O . ARG A 1 238 ? 5.828 -44.344 -14.102 1 52.81 238 ARG A O 1
ATOM 1861 N N . LEU A 1 239 ? 7.574 -42.906 -14.445 1 49.38 239 LEU A N 1
ATOM 1862 C CA . LEU A 1 239 ? 8.148 -43.781 -15.477 1 49.38 239 LEU A CA 1
ATOM 1863 C C . LEU A 1 239 ? 8.617 -45.094 -14.883 1 49.38 239 LEU A C 1
ATOM 1865 O O . LEU A 1 239 ? 8.461 -46.156 -15.5 1 49.38 239 LEU A O 1
ATOM 1869 N N . ALA A 1 240 ? 9.07 -45.062 -13.711 1 53.25 240 ALA A N 1
ATOM 1870 C CA . ALA A 1 240 ? 9.57 -46.281 -13.07 1 53.25 240 ALA A CA 1
ATOM 1871 C C . ALA A 1 240 ? 8.43 -47.219 -12.711 1 53.25 240 ALA A C 1
ATOM 1873 O O . ALA A 1 240 ? 8.555 -48.438 -12.859 1 53.25 240 ALA A O 1
ATOM 1874 N N . HIS A 1 241 ? 7.391 -46.625 -12.305 1 53.69 241 HIS A N 1
ATOM 1875 C CA . HIS A 1 241 ? 6.242 -47.469 -11.938 1 53.69 241 HIS A CA 1
ATOM 1876 C C . HIS A 1 241 ? 5.574 -48.062 -13.18 1 53.69 241 HIS A C 1
ATOM 1878 O O . HIS A 1 241 ? 5.102 -49.188 -13.148 1 53.69 241 HIS A O 1
ATOM 1884 N N . GLN A 1 242 ? 5.566 -47.312 -14.266 1 53.38 242 GLN A N 1
ATOM 1885 C CA . GLN A 1 242 ? 4.996 -47.812 -15.516 1 53.38 242 GLN A CA 1
ATOM 1886 C C . GLN A 1 242 ? 5.852 -48.938 -16.094 1 53.38 242 GLN A C 1
ATOM 1888 O O . GLN A 1 242 ? 5.324 -49.906 -16.656 1 53.38 242 GLN A O 1
ATOM 1893 N N . GLN A 1 243 ? 7.113 -48.844 -16 1 53.44 243 GLN A N 1
ATOM 1894 C CA . GLN A 1 243 ? 8.016 -49.875 -16.5 1 53.44 243 GLN A CA 1
ATOM 1895 C C . GLN A 1 243 ? 7.898 -51.156 -15.68 1 53.44 243 GLN A C 1
ATOM 1897 O O . GLN A 1 243 ? 7.973 -52.281 -16.219 1 53.44 243 GLN A O 1
ATOM 1902 N N . SER A 1 244 ? 7.691 -50.969 -14.43 1 56.09 244 SER A N 1
ATOM 1903 C CA . SER A 1 244 ? 7.562 -52.156 -13.57 1 56.09 244 SER A CA 1
ATOM 1904 C C . SER A 1 244 ? 6.234 -52.875 -13.797 1 56.09 244 SER A C 1
ATOM 1906 O O . SER A 1 244 ? 6.168 -54.094 -13.766 1 56.09 244 SER A O 1
ATOM 1908 N N . ALA A 1 245 ? 5.176 -52.188 -14.148 1 54.84 245 ALA A N 1
ATOM 1909 C CA . ALA A 1 245 ? 3.873 -52.781 -14.445 1 54.84 245 ALA A CA 1
ATOM 1910 C C . ALA A 1 245 ? 3.893 -53.5 -15.789 1 54.84 245 ALA A C 1
ATOM 1912 O O . ALA A 1 245 ? 3.189 -54.5 -15.984 1 54.84 245 ALA A O 1
ATOM 1913 N N . ALA A 1 246 ? 4.66 -52.906 -16.5 1 59.84 246 ALA A N 1
ATOM 1914 C CA . ALA A 1 246 ? 4.734 -53.469 -17.859 1 59.84 246 ALA A CA 1
ATOM 1915 C C . ALA A 1 246 ? 5.48 -54.781 -17.859 1 59.84 246 ALA A C 1
ATOM 1917 O O . ALA A 1 246 ? 5.227 -55.656 -18.703 1 59.84 246 ALA A O 1
ATOM 1918 N N . GLN A 1 247 ? 6.395 -54.906 -16.969 1 55.88 247 GLN A N 1
ATOM 1919 C CA . GLN A 1 247 ? 7.184 -56.125 -16.906 1 55.88 247 GLN A CA 1
ATOM 1920 C C . GLN A 1 247 ? 6.371 -57.281 -16.312 1 55.88 247 GLN A C 1
ATOM 1922 O O . GLN A 1 247 ? 6.715 -58.469 -16.5 1 55.88 247 GLN A O 1
ATOM 1927 N N . VAL A 1 248 ? 5.328 -56.938 -15.539 1 56.88 248 VAL A N 1
ATOM 1928 C CA . VAL A 1 248 ? 4.57 -58 -14.875 1 56.88 248 VAL A CA 1
ATOM 1929 C C . VAL A 1 248 ? 3.594 -58.625 -15.859 1 56.88 248 VAL A C 1
ATOM 1931 O O . VAL A 1 248 ? 3.201 -59.812 -15.688 1 56.88 248 VAL A O 1
ATOM 1934 N N . HIS A 1 249 ? 3.125 -57.781 -16.75 1 48.72 249 HIS A N 1
ATOM 1935 C CA . HIS A 1 249 ? 2.066 -58.312 -17.609 1 48.72 249 HIS A CA 1
ATOM 1936 C C . HIS A 1 249 ? 2.643 -59.156 -18.75 1 48.72 249 HIS A C 1
ATOM 1938 O O . HIS A 1 249 ? 2.328 -58.906 -19.922 1 48.72 249 HIS A O 1
ATOM 1944 N N . GLN A 1 250 ? 3.92 -59.5 -18.656 1 45.47 250 GLN A N 1
ATOM 1945 C CA . GLN A 1 250 ? 4.332 -60.438 -19.719 1 45.47 250 GLN A CA 1
ATOM 1946 C C . GLN A 1 250 ? 3.598 -61.75 -19.594 1 45.47 250 GLN A C 1
ATOM 1948 O O . GLN A 1 250 ? 3.629 -62.406 -18.547 1 45.47 250 GLN A O 1
ATOM 1953 N N . PRO A 1 251 ? 2.529 -61.906 -20.406 1 45.22 251 PRO A N 1
ATOM 1954 C CA . PRO A 1 251 ? 1.734 -63.125 -20.469 1 45.22 251 PRO A CA 1
ATOM 1955 C C . PRO A 1 251 ? 2.598 -64.375 -20.469 1 45.22 251 PRO A C 1
ATOM 1957 O O . PRO A 1 251 ? 3.689 -64.375 -21.031 1 45.22 251 PRO A O 1
ATOM 1960 N N . GLY A 1 252 ? 2.689 -65.062 -19.344 1 42.22 252 GLY A N 1
ATOM 1961 C CA . GLY A 1 252 ? 3.295 -66.375 -19.219 1 42.22 252 GLY A CA 1
ATOM 1962 C C . GLY A 1 252 ? 2.988 -67.25 -20.391 1 42.22 252 GLY A C 1
ATOM 1963 O O . GLY A 1 252 ? 1.841 -67.375 -20.828 1 42.22 252 GLY A O 1
ATOM 1964 N N . GLU A 1 253 ? 3.885 -67.375 -21.406 1 41.06 253 GLU A N 1
ATOM 1965 C CA . GLU A 1 253 ? 3.848 -68.375 -22.453 1 41.06 253 GLU A CA 1
ATOM 1966 C C . GLU A 1 253 ? 3.451 -69.75 -21.891 1 41.06 253 GLU A C 1
ATOM 1968 O O . GLU A 1 253 ? 4.031 -70.188 -20.906 1 41.06 253 GLU A O 1
ATOM 1973 N N . ASP A 1 254 ? 2.172 -70.125 -21.891 1 36.78 254 ASP A N 1
ATOM 1974 C CA . ASP A 1 254 ? 1.651 -71.5 -21.703 1 36.78 254 ASP A CA 1
ATOM 1975 C C . ASP A 1 254 ? 2.512 -72.5 -22.422 1 36.78 254 ASP A C 1
ATOM 1977 O O . ASP A 1 254 ? 2.684 -72.438 -23.641 1 36.78 254 ASP A O 1
ATOM 1981 N N . ILE A 1 255 ? 3.6 -73 -21.797 1 29.56 255 ILE A N 1
ATOM 1982 C CA . ILE A 1 255 ? 4.078 -74.375 -22.141 1 29.56 255 ILE A CA 1
ATOM 1983 C C . ILE A 1 255 ? 3.047 -75.375 -21.719 1 29.56 255 ILE A C 1
ATOM 1985 O O . ILE A 1 255 ? 2.473 -75.312 -20.625 1 29.56 255 ILE A O 1
ATOM 1989 N N . MET B 1 1 ? -12.258 14.438 -14.352 1 47.34 1 MET B N 1
ATOM 1990 C CA . MET B 1 1 ? -11.641 14.422 -13.023 1 47.34 1 MET B CA 1
ATOM 1991 C C . MET B 1 1 ? -12.594 15 -11.977 1 47.34 1 MET B C 1
ATOM 1993 O O . MET B 1 1 ? -13.164 16.078 -12.188 1 47.34 1 MET B O 1
ATOM 1997 N N . VAL B 1 2 ? -13.156 14.156 -11.211 1 52.44 2 VAL B N 1
ATOM 1998 C CA . VAL B 1 2 ? -14.188 14.438 -10.219 1 52.44 2 VAL B CA 1
ATOM 1999 C C . VAL B 1 2 ? -13.891 15.781 -9.539 1 52.44 2 VAL B C 1
ATOM 2001 O O . VAL B 1 2 ? -14.805 16.531 -9.195 1 52.44 2 VAL B O 1
ATOM 2004 N N . LEU B 1 3 ? -12.547 16.188 -9.602 1 61.31 3 LEU B N 1
ATOM 2005 C CA . LEU B 1 3 ? -12.211 17.297 -8.711 1 61.31 3 LEU B CA 1
ATOM 2006 C C . LEU B 1 3 ? -12.219 18.625 -9.461 1 61.31 3 LEU B C 1
ATOM 2008 O O . LEU B 1 3 ? -12.109 19.688 -8.844 1 61.31 3 LEU B O 1
ATOM 2012 N N . SER B 1 4 ? -12.336 18.594 -10.711 1 59.84 4 SER B N 1
ATOM 2013 C CA . SER B 1 4 ? -12.109 19.828 -11.453 1 59.84 4 SER B CA 1
ATOM 2014 C C . SER B 1 4 ? -13.164 20.875 -11.109 1 59.84 4 SER B C 1
ATOM 2016 O O . SER B 1 4 ? -12.938 22.078 -11.297 1 59.84 4 SER B O 1
ATOM 2018 N N . ARG B 1 5 ? -14.195 20.375 -10.43 1 62.91 5 ARG B N 1
ATOM 2019 C CA . ARG B 1 5 ? -15.25 21.375 -10.258 1 62.91 5 ARG B CA 1
ATOM 2020 C C . ARG B 1 5 ? -15.445 21.703 -8.781 1 62.91 5 ARG B C 1
ATOM 2022 O O . ARG B 1 5 ? -16.328 22.5 -8.43 1 62.91 5 ARG B O 1
ATOM 2029 N N . MET B 1 6 ? -14.555 21.297 -8.047 1 74.75 6 MET B N 1
ATOM 2030 C CA . MET B 1 6 ? -14.789 21.516 -6.621 1 74.75 6 MET B CA 1
ATOM 2031 C C . MET B 1 6 ? -14.188 22.844 -6.164 1 74.75 6 MET B C 1
ATOM 2033 O O . MET B 1 6 ? -13.039 23.156 -6.492 1 74.75 6 MET B O 1
ATOM 2037 N N . HIS B 1 7 ? -15.164 23.766 -5.641 1 85.75 7 HIS B N 1
ATOM 2038 C CA . HIS B 1 7 ? -14.695 25.016 -5.066 1 85.75 7 HIS B CA 1
ATOM 2039 C C . HIS B 1 7 ? -14.883 25.031 -3.553 1 85.75 7 HIS B C 1
ATOM 2041 O O . HIS B 1 7 ? -16 24.859 -3.057 1 85.75 7 HIS B O 1
ATOM 2047 N N . HIS B 1 8 ? -13.875 25.125 -2.881 1 93.88 8 HIS B N 1
ATOM 2048 C CA . HIS B 1 8 ? -13.836 25.266 -1.43 1 93.88 8 HIS B CA 1
ATOM 2049 C C . HIS B 1 8 ? -12.594 26.016 -0.982 1 93.88 8 HIS B C 1
ATOM 2051 O O . HIS B 1 8 ? -11.508 25.828 -1.541 1 93.88 8 HIS B O 1
ATOM 2057 N N . PRO B 1 9 ? -12.719 26.875 0.064 1 96.25 9 PRO B N 1
ATOM 2058 C CA . PRO B 1 9 ? -11.594 27.719 0.478 1 96.25 9 PRO B CA 1
ATOM 2059 C C . PRO B 1 9 ? -10.367 26.906 0.896 1 96.25 9 PRO B C 1
ATOM 2061 O O . PRO B 1 9 ? -9.25 27.422 0.898 1 96.25 9 PRO B O 1
ATOM 2064 N N . ASN B 1 10 ? -10.516 25.672 1.261 1 97.88 10 ASN B N 1
ATOM 2065 C CA . ASN B 1 10 ? -9.406 24.875 1.746 1 97.88 10 ASN B CA 1
ATOM 2066 C C . ASN B 1 10 ? -9.062 23.75 0.772 1 97.88 10 ASN B C 1
ATOM 2068 O O . ASN B 1 10 ? -8.453 22.75 1.159 1 97.88 10 ASN B O 1
ATOM 2072 N N . LEU B 1 11 ? -9.508 23.828 -0.472 1 95.94 11 LEU B N 1
ATOM 2073 C CA . LEU B 1 11 ? -9.102 22.969 -1.579 1 95.94 11 LEU B CA 1
ATOM 2074 C C . LEU B 1 11 ? -8.484 23.797 -2.703 1 95.94 11 LEU B C 1
ATOM 2076 O O . LEU B 1 11 ? -8.984 24.859 -3.049 1 95.94 11 LEU B O 1
ATOM 2080 N N . VAL B 1 12 ? -7.355 23.25 -3.207 1 94 12 VAL B N 1
ATOM 2081 C CA . VAL B 1 12 ? -6.719 23.984 -4.301 1 94 12 VAL B CA 1
ATOM 2082 C C . VAL B 1 12 ? -7.617 23.953 -5.535 1 94 12 VAL B C 1
ATOM 2084 O O . VAL B 1 12 ? -8.32 22.969 -5.773 1 94 12 VAL B O 1
ATOM 2087 N N . LYS B 1 13 ? -7.562 24.984 -6.223 1 87.62 13 LYS B N 1
ATOM 2088 C CA . LYS B 1 13 ? -8.281 25.047 -7.492 1 87.62 13 LYS B CA 1
ATOM 2089 C C . LYS B 1 13 ? -7.48 24.375 -8.602 1 87.62 13 LYS B C 1
ATOM 2091 O O . LYS B 1 13 ? -6.316 24.703 -8.828 1 87.62 13 LYS B O 1
ATOM 2096 N N . LEU B 1 14 ? -8.094 23.375 -9.203 1 82.5 14 LEU B N 1
ATOM 2097 C CA . LEU B 1 14 ? -7.457 22.75 -10.352 1 82.5 14 LEU B CA 1
ATOM 2098 C C . LEU B 1 14 ? -7.617 23.594 -11.602 1 82.5 14 LEU B C 1
ATOM 2100 O O . LEU B 1 14 ? -8.742 23.891 -12.023 1 82.5 14 LEU B O 1
ATOM 2104 N N . VAL B 1 15 ? -6.539 24.094 -12.109 1 82 15 VAL B N 1
ATOM 2105 C CA . VAL B 1 15 ? -6.57 25.016 -13.242 1 82 15 VAL B CA 1
ATOM 2106 C C . VAL B 1 15 ? -6.504 24.219 -14.547 1 82 15 VAL B C 1
ATOM 2108 O O . VAL B 1 15 ? -7.035 24.641 -15.57 1 82 15 VAL B O 1
ATOM 2111 N N . GLY B 1 16 ? -5.805 23.031 -14.531 1 75.81 16 GLY B N 1
ATOM 2112 C CA . GLY B 1 16 ? -5.691 22.203 -15.719 1 75.81 16 GLY B CA 1
ATOM 2113 C C . GLY B 1 16 ? -5.023 20.875 -15.461 1 75.81 16 GLY B C 1
ATOM 2114 O O . GLY B 1 16 ? -4.613 20.594 -14.328 1 75.81 16 GLY B O 1
ATOM 2115 N N . PHE B 1 17 ? -5.219 20 -16.359 1 70.88 17 PHE B N 1
ATOM 2116 C CA . PHE B 1 17 ? -4.516 18.719 -16.281 1 70.88 17 PHE B CA 1
ATOM 2117 C C . PHE B 1 17 ? -3.912 18.344 -17.625 1 70.88 17 PHE B C 1
ATOM 2119 O O . PHE B 1 17 ? -4.375 18.797 -18.672 1 70.88 17 PHE B O 1
ATOM 2126 N N . CYS B 1 18 ? -2.707 17.891 -17.562 1 66.94 18 CYS B N 1
ATOM 2127 C CA . CYS B 1 18 ? -2.033 17.359 -18.734 1 66.94 18 CYS B CA 1
ATOM 2128 C C . CYS B 1 18 ? -1.706 15.875 -18.547 1 66.94 18 CYS B C 1
ATOM 2130 O O . CYS B 1 18 ? -1.319 15.453 -17.469 1 66.94 18 CYS B O 1
ATOM 2132 N N . ALA B 1 19 ? -2.246 15.109 -19.391 1 61.88 19 ALA B N 1
ATOM 2133 C CA . ALA B 1 19 ? -1.913 13.688 -19.375 1 61.88 19 ALA B CA 1
ATOM 2134 C C . ALA B 1 19 ? -0.909 13.344 -20.469 1 61.88 19 ALA B C 1
ATOM 2136 O O . ALA B 1 19 ? -1.091 13.719 -21.625 1 61.88 19 ALA B O 1
ATOM 2137 N N . ASP B 1 20 ? 0.307 13.391 -20.172 1 54.91 20 ASP B N 1
ATOM 2138 C CA . ASP B 1 20 ? 1.316 12.922 -21.125 1 54.91 20 ASP B CA 1
ATOM 2139 C C . ASP B 1 20 ? 1.833 11.539 -20.719 1 54.91 20 ASP B C 1
ATOM 2141 O O . ASP B 1 20 ? 2.406 11.367 -19.641 1 54.91 20 ASP B O 1
ATOM 2145 N N . ASP B 1 21 ? 1.786 10.648 -21.516 1 54.09 21 ASP B N 1
ATOM 2146 C CA . ASP B 1 21 ? 2.225 9.273 -21.281 1 54.09 21 ASP B CA 1
ATOM 2147 C C . ASP B 1 21 ? 1.735 8.766 -19.938 1 54.09 21 ASP B C 1
ATOM 2149 O O . ASP B 1 21 ? 0.563 8.922 -19.578 1 54.09 21 ASP B O 1
ATOM 2153 N N . ASP B 1 22 ? 2.713 8.211 -19.016 1 52.28 22 ASP B N 1
ATOM 2154 C CA . ASP B 1 22 ? 2.443 7.516 -17.766 1 52.28 22 ASP B CA 1
ATOM 2155 C C . ASP B 1 22 ? 2.289 8.508 -16.609 1 52.28 22 ASP B C 1
ATOM 2157 O O . ASP B 1 22 ? 2.26 8.109 -15.445 1 52.28 22 ASP B O 1
ATOM 2161 N N . GLN B 1 23 ? 2.199 9.844 -17.047 1 59 23 GLN B N 1
ATOM 2162 C CA . GLN B 1 23 ? 2.193 10.781 -15.93 1 59 23 GLN B CA 1
ATOM 2163 C C . GLN B 1 23 ? 1.056 11.789 -16.062 1 59 23 GLN B C 1
ATOM 2165 O O . GLN B 1 23 ? 0.74 12.234 -17.172 1 59 23 GLN B O 1
ATOM 2170 N N . ARG B 1 24 ? 0.174 11.844 -15.016 1 64.25 24 ARG B N 1
ATOM 2171 C CA . ARG B 1 24 ? -0.817 12.914 -14.914 1 64.25 24 ARG B CA 1
ATOM 2172 C C . ARG B 1 24 ? -0.256 14.117 -14.156 1 64.25 24 ARG B C 1
ATOM 2174 O O . ARG B 1 24 ? 0.342 13.961 -13.094 1 64.25 24 ARG B O 1
ATOM 2181 N N . LEU B 1 25 ? -0.166 15.164 -14.992 1 71 25 LEU B N 1
ATOM 2182 C CA . LEU B 1 25 ? 0.261 16.406 -14.352 1 71 25 LEU B CA 1
ATOM 2183 C C . LEU B 1 25 ? -0.939 17.281 -14.008 1 71 25 LEU B C 1
ATOM 2185 O O . LEU B 1 25 ? -1.797 17.516 -14.852 1 71 25 LEU B O 1
ATOM 2189 N N . LEU B 1 26 ? -1.156 17.547 -12.68 1 74.75 26 LEU B N 1
ATOM 2190 C CA . LEU B 1 26 ? -2.193 18.453 -12.203 1 74.75 26 LEU B CA 1
ATOM 2191 C C . LEU B 1 26 ? -1.636 19.859 -12.008 1 74.75 26 LEU B C 1
ATOM 2193 O O . LEU B 1 26 ? -0.534 20.031 -11.477 1 74.75 26 LEU B O 1
ATOM 2197 N N . VAL B 1 27 ? -2.307 20.797 -12.656 1 81.44 27 VAL B N 1
ATOM 2198 C CA . VAL B 1 27 ? -1.923 22.203 -12.5 1 81.44 27 VAL B CA 1
ATOM 2199 C C . VAL B 1 27 ? -2.908 22.906 -11.562 1 81.44 27 VAL B C 1
ATOM 2201 O O . VAL B 1 27 ? -4.117 22.891 -11.805 1 81.44 27 VAL B O 1
ATOM 2204 N N . TYR B 1 28 ? -2.299 23.375 -10.422 1 85.56 28 TYR B N 1
ATOM 2205 C CA . TYR B 1 28 ? -3.117 24.031 -9.406 1 85.56 28 TYR B CA 1
ATOM 2206 C C . TYR B 1 28 ? -2.768 25.516 -9.297 1 85.56 28 TYR B C 1
ATOM 2208 O O . TYR B 1 28 ? -1.769 25.969 -9.859 1 85.56 28 TYR B O 1
ATOM 2216 N N . GLU B 1 29 ? -3.695 26.281 -8.742 1 89.94 29 GLU B N 1
ATOM 2217 C CA . GLU B 1 29 ? -3.393 27.672 -8.414 1 89.94 29 GLU B CA 1
ATOM 2218 C C . GLU B 1 29 ? -2.076 27.781 -7.648 1 89.94 29 GLU B C 1
ATOM 2220 O O . GLU B 1 29 ? -1.649 26.828 -6.992 1 89.94 29 GLU B O 1
ATOM 2225 N N . TYR B 1 30 ? -1.425 28.906 -7.84 1 92 30 TYR B N 1
ATOM 2226 C CA . TYR B 1 30 ? -0.156 29.172 -7.168 1 92 30 TYR B CA 1
ATOM 2227 C C . TYR B 1 30 ? -0.365 29.391 -5.676 1 92 30 TYR B C 1
ATOM 2229 O O . TYR B 1 30 ? -1.229 30.188 -5.273 1 92 30 TYR B O 1
ATOM 2237 N N . MET B 1 31 ? 0.322 28.672 -4.902 1 95.88 31 MET B N 1
ATOM 2238 C CA . MET B 1 31 ? 0.347 28.828 -3.451 1 95.88 31 MET B CA 1
ATOM 2239 C C . MET B 1 31 ? 1.695 29.359 -2.98 1 95.88 31 MET B C 1
ATOM 2241 O O . MET B 1 31 ? 2.666 28.609 -2.883 1 95.88 31 MET B O 1
ATOM 2245 N N . PRO B 1 32 ? 1.789 30.625 -2.627 1 95.75 32 PRO B N 1
ATOM 2246 C CA . PRO B 1 32 ? 3.061 31.344 -2.527 1 95.75 32 PRO B CA 1
ATOM 2247 C C . PRO B 1 32 ? 3.949 30.812 -1.401 1 95.75 32 PRO B C 1
ATOM 2249 O O . PRO B 1 32 ? 5.172 30.969 -1.454 1 95.75 32 PRO B O 1
ATOM 2252 N N . LEU B 1 33 ? 3.393 30.219 -0.337 1 96.5 33 LEU B N 1
ATOM 2253 C CA . LEU B 1 33 ? 4.219 29.812 0.799 1 96.5 33 LEU B CA 1
ATOM 2254 C C . LEU B 1 33 ? 4.598 28.344 0.709 1 96.5 33 LEU B C 1
ATOM 2256 O O . LEU B 1 33 ? 5.168 27.781 1.649 1 96.5 33 LEU B O 1
ATOM 2260 N N . GLY B 1 34 ? 4.223 27.656 -0.378 1 95.94 34 GLY B N 1
ATOM 2261 C CA . GLY B 1 34 ? 4.641 26.281 -0.604 1 95.94 34 GLY B CA 1
ATOM 2262 C C . GLY B 1 34 ? 3.898 25.281 0.26 1 95.94 34 GLY B C 1
ATOM 2263 O O . GLY B 1 34 ? 2.732 25.484 0.601 1 95.94 34 GLY B O 1
ATOM 2264 N N . SER B 1 35 ? 4.52 24.188 0.545 1 97.81 35 SER B N 1
ATOM 2265 C CA . SER B 1 35 ? 3.855 23.094 1.239 1 97.81 35 SER B CA 1
ATOM 2266 C C . SER B 1 35 ? 4.078 23.172 2.746 1 97.81 35 SER B C 1
ATOM 2268 O O . SER B 1 35 ? 5.086 23.719 3.201 1 97.81 35 SER B O 1
ATOM 2270 N N . LEU B 1 36 ? 3.152 22.609 3.439 1 98.69 36 LEU B N 1
ATOM 2271 C CA . LEU B 1 36 ? 3.314 22.453 4.883 1 98.69 36 LEU B CA 1
ATOM 2272 C C . LEU B 1 36 ? 4.562 21.641 5.203 1 98.69 36 LEU B C 1
ATOM 2274 O O . LEU B 1 36 ? 5.258 21.922 6.184 1 98.69 36 LEU B O 1
ATOM 2278 N N . GLU B 1 37 ? 4.902 20.672 4.398 1 98.5 37 GLU B N 1
ATOM 2279 C CA . GLU B 1 37 ? 6.09 19.844 4.574 1 98.5 37 GLU B CA 1
ATOM 2280 C C . GLU B 1 37 ? 7.352 20.703 4.652 1 98.5 37 GLU B C 1
ATOM 2282 O O . GLU B 1 37 ? 8.195 20.484 5.523 1 98.5 37 GLU B O 1
ATOM 2287 N N . THR B 1 38 ? 7.453 21.641 3.771 1 97.12 38 THR B N 1
ATOM 2288 C CA . THR B 1 38 ? 8.633 22.5 3.715 1 97.12 38 THR B CA 1
ATOM 2289 C C . THR B 1 38 ? 8.781 23.297 5.008 1 97.12 38 THR B C 1
ATOM 2291 O O . THR B 1 38 ? 9.891 23.453 5.512 1 97.12 38 THR B O 1
ATOM 2294 N N . HIS B 1 39 ? 7.691 23.766 5.582 1 97.69 39 HIS B N 1
ATOM 2295 C CA . HIS B 1 39 ? 7.707 24.609 6.773 1 97.69 39 HIS B CA 1
ATOM 2296 C C . HIS B 1 39 ? 8.008 23.781 8.023 1 97.69 39 HIS B C 1
ATOM 2298 O O . HIS B 1 39 ? 8.562 24.297 8.992 1 97.69 39 HIS B O 1
ATOM 2304 N N . ILE B 1 40 ? 7.699 22.5 7.965 1 97.94 40 ILE B N 1
ATOM 2305 C CA . ILE B 1 40 ? 7.875 21.672 9.148 1 97.94 40 ILE B CA 1
ATOM 2306 C C . ILE B 1 40 ? 9.25 21 9.109 1 97.94 40 ILE B C 1
ATOM 2308 O O . ILE B 1 40 ? 9.93 20.906 10.125 1 97.94 40 ILE B O 1
ATOM 2312 N N . PHE B 1 41 ? 9.727 20.578 7.914 1 96.25 41 PHE B N 1
ATOM 2313 C CA . PHE B 1 41 ? 10.883 19.688 7.871 1 96.25 41 PHE B CA 1
ATOM 2314 C C . PHE B 1 41 ? 12.055 20.359 7.16 1 96.25 41 PHE B C 1
ATOM 2316 O O . PHE B 1 41 ? 13.211 20.016 7.398 1 96.25 41 PHE B O 1
ATOM 2323 N N . ASP B 1 42 ? 11.82 21.172 6.18 1 93.75 42 ASP B N 1
ATOM 2324 C CA . ASP B 1 42 ? 12.859 21.656 5.277 1 93.75 42 ASP B CA 1
ATOM 2325 C C . ASP B 1 42 ? 12.914 23.172 5.266 1 93.75 42 ASP B C 1
ATOM 2327 O O . ASP B 1 42 ? 13 23.797 4.199 1 93.75 42 ASP B O 1
ATOM 2331 N N . LEU B 1 43 ? 12.789 23.766 6.395 1 90 43 LEU B N 1
ATOM 2332 C CA . LEU B 1 43 ? 12.789 25.219 6.484 1 90 43 LEU B CA 1
ATOM 2333 C C . LEU B 1 43 ? 14.172 25.781 6.152 1 90 43 LEU B C 1
ATOM 2335 O O . LEU B 1 43 ? 15.18 25.312 6.688 1 90 43 LEU B O 1
ATOM 2339 N N . PRO B 1 44 ? 14.172 26.703 5.258 1 88.94 44 PRO B N 1
ATOM 2340 C CA . PRO B 1 44 ? 15.461 27.359 5.02 1 88.94 44 PRO B CA 1
ATOM 2341 C C . PRO B 1 44 ? 16.047 27.984 6.281 1 88.94 44 PRO B C 1
ATOM 2343 O O . PRO B 1 44 ? 15.312 28.391 7.184 1 88.94 44 PRO B O 1
ATOM 2346 N N . PRO B 1 45 ? 17.359 28.078 6.352 1 88.31 45 PRO B N 1
ATOM 2347 C CA . PRO B 1 45 ? 18.031 28.562 7.559 1 88.31 45 PRO B CA 1
ATOM 2348 C C . PRO B 1 45 ? 17.609 29.969 7.938 1 88.31 45 PRO B C 1
ATOM 2350 O O . PRO B 1 45 ? 17.672 30.344 9.109 1 88.31 45 PRO B O 1
ATOM 2353 N N . ASP B 1 46 ? 17.125 30.781 6.957 1 90.19 46 ASP B N 1
ATOM 2354 C CA . ASP B 1 46 ? 16.828 32.188 7.23 1 90.19 46 ASP B CA 1
ATOM 2355 C C . ASP B 1 46 ? 15.359 32.375 7.609 1 90.19 46 ASP B C 1
ATOM 2357 O O . ASP B 1 46 ? 14.914 33.5 7.871 1 90.19 46 ASP B O 1
ATOM 2361 N N . LYS B 1 47 ? 14.68 31.328 7.66 1 91.25 47 LYS B N 1
ATOM 2362 C CA . LYS B 1 47 ? 13.266 31.422 7.996 1 91.25 47 LYS B CA 1
ATOM 2363 C C . LYS B 1 47 ? 12.992 30.859 9.391 1 91.25 47 LYS B C 1
ATOM 2365 O O . LYS B 1 47 ? 13.594 29.875 9.805 1 91.25 47 LYS B O 1
ATOM 2370 N N . LYS B 1 48 ? 12.133 31.562 10.094 1 92.19 48 LYS B N 1
ATOM 2371 C CA . LYS B 1 48 ? 11.711 31.109 11.414 1 92.19 48 LYS B CA 1
ATOM 2372 C C . LYS B 1 48 ? 10.633 30.031 11.305 1 92.19 48 LYS B C 1
ATOM 2374 O O . LYS B 1 48 ? 9.734 30.125 10.469 1 92.19 48 LYS B O 1
ATOM 2379 N N . PRO B 1 49 ? 10.695 29.078 12.18 1 94.69 49 PRO B N 1
ATOM 2380 C CA . PRO B 1 49 ? 9.641 28.078 12.203 1 94.69 49 PRO B CA 1
ATOM 2381 C C . PRO B 1 49 ? 8.266 28.656 12.508 1 94.69 49 PRO B C 1
ATOM 2383 O O . PRO B 1 49 ? 8.164 29.656 13.234 1 94.69 49 PRO B O 1
ATOM 2386 N N . ILE B 1 50 ? 7.234 28.047 11.875 1 96.5 50 ILE B N 1
ATOM 2387 C CA . ILE B 1 50 ? 5.887 28.484 12.203 1 96.5 50 ILE B CA 1
ATOM 2388 C C . ILE B 1 50 ? 5.566 28.156 13.656 1 96.5 50 ILE B C 1
ATOM 2390 O O . ILE B 1 50 ? 5.965 27.094 14.156 1 96.5 50 ILE B O 1
ATOM 2394 N N . ASP B 1 51 ? 4.883 29.078 14.359 1 96.44 51 ASP B N 1
ATOM 2395 C CA . ASP B 1 51 ? 4.613 28.922 15.781 1 96.44 51 ASP B CA 1
ATOM 2396 C C . ASP B 1 51 ? 3.43 27.984 16.016 1 96.44 51 ASP B C 1
ATOM 2398 O O . ASP B 1 51 ? 2.797 27.531 15.062 1 96.44 51 ASP B O 1
ATOM 2402 N N . TRP B 1 52 ? 3.166 27.719 17.234 1 97.38 52 TRP B N 1
ATOM 2403 C CA . TRP B 1 52 ? 2.146 26.766 17.656 1 97.38 52 TRP B CA 1
ATOM 2404 C C . TRP B 1 52 ? 0.779 27.141 17.094 1 97.38 52 TRP B C 1
ATOM 2406 O O . TRP B 1 52 ? 0.093 26.328 16.484 1 97.38 52 TRP B O 1
ATOM 2416 N N . ASN B 1 53 ? 0.399 28.391 17.297 1 96.94 53 ASN B N 1
ATOM 2417 C CA . ASN B 1 53 ? -0.922 28.844 16.875 1 96.94 53 ASN B CA 1
ATOM 2418 C C . ASN B 1 53 ? -1.109 28.703 15.359 1 96.94 53 ASN B C 1
ATOM 2420 O O . ASN B 1 53 ? -2.172 28.281 14.898 1 96.94 53 ASN B O 1
ATOM 2424 N N . THR B 1 54 ? -0.116 29.094 14.625 1 98.06 54 THR B N 1
ATOM 2425 C CA . THR B 1 54 ? -0.162 28.953 13.172 1 98.06 54 THR B CA 1
ATOM 2426 C C . THR B 1 54 ? -0.298 27.484 12.773 1 98.06 54 THR B C 1
ATOM 2428 O O . THR B 1 54 ? -1.068 27.156 11.867 1 98.06 54 THR B O 1
ATOM 2431 N N . ARG B 1 55 ? 0.434 26.594 13.43 1 98.56 55 ARG B N 1
ATOM 2432 C CA . ARG B 1 55 ? 0.352 25.156 13.156 1 98.56 55 ARG B CA 1
ATOM 2433 C C . ARG B 1 55 ? -1.071 24.641 13.352 1 98.56 55 ARG B C 1
ATOM 2435 O O . ARG B 1 55 ? -1.604 23.938 12.492 1 98.56 55 ARG B O 1
ATOM 2442 N N . ILE B 1 56 ? -1.701 25.047 14.469 1 98.62 56 ILE B N 1
ATOM 2443 C CA . ILE B 1 56 ? -3.053 24.578 14.758 1 98.62 56 ILE B CA 1
ATOM 2444 C C . ILE B 1 56 ? -4.027 25.156 13.734 1 98.62 56 ILE B C 1
ATOM 2446 O O . ILE B 1 56 ? -4.91 24.453 13.242 1 98.62 56 ILE B O 1
ATOM 2450 N N . LYS B 1 57 ? -3.861 26.391 13.414 1 98.44 57 LYS B N 1
ATOM 2451 C CA . LYS B 1 57 ? -4.715 27.031 12.422 1 98.44 57 LYS B CA 1
ATOM 2452 C C . LYS B 1 57 ? -4.648 26.297 11.086 1 98.44 57 LYS B C 1
ATOM 2454 O O . LYS B 1 57 ? -5.676 26.094 10.43 1 98.44 57 LYS B O 1
ATOM 2459 N N . ILE B 1 58 ? -3.457 25.953 10.672 1 98.88 58 ILE B N 1
ATOM 2460 C CA . ILE B 1 58 ? -3.268 25.219 9.43 1 98.88 58 ILE B CA 1
ATOM 2461 C C . ILE B 1 58 ? -4.012 23.875 9.492 1 98.88 58 ILE B 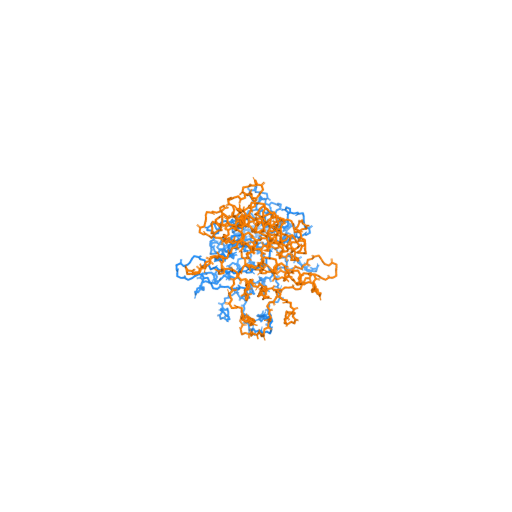C 1
ATOM 2463 O O . ILE B 1 58 ? -4.715 23.5 8.555 1 98.88 58 ILE B O 1
ATOM 2467 N N . LEU B 1 59 ? -3.887 23.172 10.633 1 98.94 59 LEU B N 1
ATOM 2468 C CA . LEU B 1 59 ? -4.559 21.891 10.805 1 98.94 59 LEU B CA 1
ATOM 2469 C C . LEU B 1 59 ? -6.074 22.062 10.734 1 98.94 59 LEU B C 1
ATOM 2471 O O . LEU B 1 59 ? -6.77 21.219 10.156 1 98.94 59 LEU B O 1
ATOM 2475 N N . VAL B 1 60 ? -6.566 23.125 11.328 1 98.88 60 VAL B N 1
ATOM 2476 C CA . VAL B 1 60 ? -7.996 23.406 11.289 1 98.88 60 VAL B CA 1
ATOM 2477 C C . VAL B 1 60 ? -8.453 23.562 9.844 1 98.88 60 VAL B C 1
ATOM 2479 O O . VAL B 1 60 ? -9.438 22.938 9.422 1 98.88 60 VAL B O 1
ATOM 2482 N N . GLY B 1 61 ? -7.773 24.375 9.109 1 98.88 61 GLY B N 1
ATOM 2483 C CA . GLY B 1 61 ? -8.133 24.578 7.711 1 98.88 61 GLY B CA 1
ATOM 2484 C C . GLY B 1 61 ? -8.047 23.312 6.883 1 98.88 61 GLY B C 1
ATOM 2485 O O . GLY B 1 61 ? -8.938 23.047 6.07 1 98.88 61 GLY B O 1
ATOM 2486 N N . ALA B 1 62 ? -6.969 22.562 7.055 1 98.88 62 ALA B N 1
ATOM 2487 C CA . ALA B 1 62 ? -6.82 21.297 6.332 1 98.88 62 ALA B CA 1
ATOM 2488 C C . ALA B 1 62 ? -7.969 20.344 6.652 1 98.88 62 ALA B C 1
ATOM 2490 O O . ALA B 1 62 ? -8.5 19.672 5.762 1 98.88 62 ALA B O 1
ATOM 2491 N N . ALA B 1 63 ? -8.352 20.297 7.953 1 98.94 63 ALA B N 1
ATOM 2492 C CA . ALA B 1 63 ? -9.469 19.453 8.359 1 98.94 63 ALA B CA 1
ATOM 2493 C C . ALA B 1 63 ? -10.766 19.891 7.676 1 98.94 63 ALA B C 1
ATOM 2495 O O . ALA B 1 63 ? -11.594 19.062 7.305 1 98.94 63 ALA B O 1
ATOM 2496 N N . GLN B 1 64 ? -10.93 21.172 7.535 1 98.81 64 GLN B N 1
ATOM 2497 C CA . GLN B 1 64 ? -12.117 21.688 6.855 1 98.81 64 GLN B CA 1
ATOM 2498 C C . GLN B 1 64 ? -12.148 21.25 5.395 1 98.81 64 GLN B C 1
ATOM 2500 O O . GLN B 1 64 ? -13.211 20.922 4.859 1 98.81 64 GLN B O 1
ATOM 2505 N N . GLY B 1 65 ? -11.023 21.328 4.746 1 98.25 65 GLY B N 1
ATOM 2506 C CA . GLY B 1 65 ? -10.945 20.812 3.387 1 98.25 65 GLY B CA 1
ATOM 2507 C C . GLY B 1 65 ? -11.328 19.344 3.277 1 98.25 65 GLY B C 1
ATOM 2508 O O . GLY B 1 65 ? -12.109 18.969 2.404 1 98.25 65 GLY B O 1
ATOM 2509 N N . LEU B 1 66 ? -10.773 18.578 4.168 1 98.44 66 LEU B N 1
ATOM 2510 C CA . LEU B 1 66 ? -11.062 17.141 4.18 1 98.44 66 LEU B CA 1
ATOM 2511 C C . LEU B 1 66 ? -12.531 16.875 4.48 1 98.44 66 LEU B C 1
ATOM 2513 O O . LEU B 1 66 ? -13.141 15.992 3.887 1 98.44 66 LEU B O 1
ATOM 2517 N N . LYS B 1 67 ? -13.078 17.672 5.414 1 98.56 67 LYS B N 1
ATOM 2518 C CA . LYS B 1 67 ? -14.5 17.578 5.742 1 98.56 67 LYS B CA 1
ATOM 2519 C C . LYS B 1 67 ? -15.359 17.812 4.508 1 98.56 67 LYS B C 1
ATOM 2521 O O . LYS B 1 67 ? -16.359 17.109 4.297 1 98.56 67 LYS B O 1
ATOM 2526 N N . HIS B 1 68 ? -14.984 18.781 3.713 1 97.19 68 HIS B N 1
ATOM 2527 C CA . HIS B 1 68 ? -15.742 19.047 2.496 1 97.19 68 HIS B CA 1
ATOM 2528 C C . HIS B 1 68 ? -15.766 17.828 1.584 1 97.19 68 HIS B C 1
ATOM 2530 O O . HIS B 1 68 ? -16.812 17.453 1.07 1 97.19 68 HIS B O 1
ATOM 2536 N N . LEU B 1 69 ? -14.672 17.188 1.401 1 96.56 69 LEU B N 1
ATOM 2537 C CA . LEU B 1 69 ? -14.57 16.016 0.543 1 96.56 69 LEU B CA 1
ATOM 2538 C C . LEU B 1 69 ? -15.422 14.867 1.084 1 96.56 69 LEU B C 1
ATOM 2540 O O . LEU B 1 69 ? -16.109 14.188 0.322 1 96.56 69 LEU B O 1
ATOM 2544 N N . HIS B 1 70 ? -15.414 14.68 2.398 1 96.94 70 HIS B N 1
ATOM 2545 C CA . HIS B 1 70 ? -16.016 13.508 3.035 1 96.94 70 HIS B CA 1
ATOM 2546 C C . HIS B 1 70 ? -17.516 13.703 3.225 1 96.94 70 HIS B C 1
ATOM 2548 O O . HIS B 1 70 ? -18.281 12.727 3.191 1 96.94 70 HIS B O 1
ATOM 2554 N N . VAL B 1 71 ? -17.906 14.93 3.473 1 96.12 71 VAL B N 1
ATOM 2555 C CA . VAL B 1 71 ? -19.25 15.156 3.967 1 96.12 71 VAL B CA 1
ATOM 2556 C C . VAL B 1 71 ? -20.062 15.914 2.916 1 96.12 71 VAL B C 1
ATOM 2558 O O . VAL B 1 71 ? -21.234 15.602 2.678 1 96.12 71 VAL B O 1
ATOM 2561 N N . ASN B 1 72 ? -19.469 16.859 2.266 1 93.88 72 ASN B N 1
ATOM 2562 C CA . ASN B 1 72 ? -20.234 17.75 1.401 1 93.88 72 ASN B CA 1
ATOM 2563 C C . ASN B 1 72 ? -20.281 17.234 -0.036 1 93.88 72 ASN B C 1
ATOM 2565 O O . ASN B 1 72 ? -21.156 17.641 -0.813 1 93.88 72 ASN B O 1
ATOM 2569 N N . CYS B 1 73 ? -19.359 16.469 -0.409 1 92.56 73 CYS B N 1
ATOM 2570 C CA . CYS B 1 73 ? -19.375 15.852 -1.733 1 92.56 73 CYS B CA 1
ATOM 2571 C C . CYS B 1 73 ? -20.234 14.594 -1.736 1 92.56 73 CYS B C 1
ATOM 2573 O O . CYS B 1 73 ? -20.234 13.836 -0.765 1 92.56 73 CYS B O 1
ATOM 2575 N N . ASN B 1 74 ? -20.984 14.422 -2.893 1 89.75 74 ASN B N 1
ATOM 2576 C CA . ASN B 1 74 ? -21.828 13.242 -3.062 1 89.75 74 ASN B CA 1
ATOM 2577 C C . ASN B 1 74 ? -21.641 12.609 -4.434 1 89.75 74 ASN B C 1
ATOM 2579 O O . ASN B 1 74 ? -22.062 13.164 -5.449 1 89.75 74 ASN B O 1
ATOM 2583 N N . PRO B 1 75 ? -21.172 11.375 -4.426 1 92.5 75 PRO B N 1
ATOM 2584 C CA . PRO B 1 75 ? -20.672 10.617 -3.275 1 92.5 75 PRO B CA 1
ATOM 2585 C C . PRO B 1 75 ? -19.453 11.258 -2.631 1 92.5 75 PRO B C 1
ATOM 2587 O O . PRO B 1 75 ? -18.828 12.141 -3.221 1 92.5 75 PRO B O 1
ATOM 2590 N N . PRO B 1 76 ? -19.047 10.805 -1.4 1 94.5 76 PRO B N 1
ATOM 2591 C CA . PRO B 1 76 ? -17.828 11.32 -0.771 1 94.5 76 PRO B CA 1
ATOM 2592 C C . PRO B 1 76 ? -16.578 11.039 -1.588 1 94.5 76 PRO B C 1
ATOM 2594 O O . PRO B 1 76 ? -16.547 10.078 -2.367 1 94.5 76 PRO B O 1
ATOM 2597 N N . ILE B 1 77 ? -15.633 11.883 -1.409 1 95.12 77 ILE B N 1
ATOM 2598 C CA . ILE B 1 77 ? -14.352 11.703 -2.078 1 95.12 77 ILE B CA 1
ATOM 2599 C C . ILE B 1 77 ? -13.289 11.312 -1.057 1 95.12 77 ILE B C 1
ATOM 2601 O O . ILE B 1 77 ? -13.109 11.984 -0.041 1 95.12 77 ILE B O 1
ATOM 2605 N N . ILE B 1 78 ? -12.656 10.203 -1.268 1 96.94 78 ILE B N 1
ATOM 2606 C CA . ILE B 1 78 ? -11.523 9.766 -0.461 1 96.94 78 ILE B CA 1
ATOM 2607 C C . ILE B 1 78 ? -10.219 10.203 -1.123 1 96.94 78 ILE B C 1
ATOM 2609 O O . ILE B 1 78 ? -9.961 9.867 -2.279 1 96.94 78 ILE B O 1
ATOM 2613 N N . ASN B 1 79 ? -9.406 10.961 -0.487 1 95.88 79 ASN B N 1
ATOM 2614 C CA . ASN B 1 79 ? -8.219 11.586 -1.061 1 95.88 79 ASN B CA 1
ATOM 2615 C C . ASN B 1 79 ? -7.129 10.555 -1.352 1 95.88 79 ASN B C 1
ATOM 2617 O O . ASN B 1 79 ? -6.598 10.5 -2.461 1 95.88 79 ASN B O 1
ATOM 2621 N N . ARG B 1 80 ? -6.82 9.688 -0.28 1 97.06 80 ARG B N 1
ATOM 2622 C CA . ARG B 1 80 ? -5.906 8.555 -0.329 1 97.06 80 ARG B CA 1
ATOM 2623 C C . ARG B 1 80 ? -4.457 9.008 -0.231 1 97.06 80 ARG B C 1
ATOM 2625 O O . ARG B 1 80 ? -3.543 8.188 -0.171 1 97.06 80 ARG B O 1
ATOM 2632 N N . ASP B 1 81 ? -4.191 10.289 -0.182 1 97.44 81 ASP B N 1
ATOM 2633 C CA . ASP B 1 81 ? -2.814 10.758 -0.076 1 97.44 81 ASP B CA 1
ATOM 2634 C C . ASP B 1 81 ? -2.727 12.031 0.763 1 97.44 81 ASP B C 1
ATOM 2636 O O . ASP B 1 81 ? -2.076 12.992 0.365 1 97.44 81 ASP B O 1
ATOM 2640 N N . VAL B 1 82 ? -3.443 12.055 1.816 1 98.5 82 VAL B N 1
ATOM 2641 C CA . VAL B 1 82 ? -3.367 13.141 2.789 1 98.5 82 VAL B CA 1
ATOM 2642 C C . VAL B 1 82 ? -2.008 13.117 3.482 1 98.5 82 VAL B C 1
ATOM 2644 O O . VAL B 1 82 ? -1.656 12.141 4.141 1 98.5 82 VAL B O 1
ATOM 2647 N N . LYS B 1 83 ? -1.211 14.133 3.316 1 98.75 83 LYS B N 1
ATOM 2648 C CA . LYS B 1 83 ? 0.108 14.273 3.928 1 98.75 83 LYS B CA 1
ATOM 2649 C C . LYS B 1 83 ? 0.573 15.727 3.902 1 98.75 83 LYS B C 1
ATOM 2651 O O . LYS B 1 83 ? 0.004 16.562 3.184 1 98.75 83 LYS B O 1
ATOM 2656 N N . CYS B 1 84 ? 1.572 16.078 4.633 1 98.69 84 CYS B N 1
ATOM 2657 C CA . CYS B 1 84 ? 2.051 17.453 4.754 1 98.69 84 CYS B CA 1
ATOM 2658 C C . CYS B 1 84 ? 2.471 18 3.398 1 98.69 84 CYS B C 1
ATOM 2660 O O . CYS B 1 84 ? 2.266 19.188 3.117 1 98.69 84 CYS B O 1
ATOM 2662 N N . ALA B 1 85 ? 3.02 17.141 2.523 1 98 85 ALA B N 1
ATOM 2663 C CA . ALA B 1 85 ? 3.492 17.578 1.214 1 98 85 ALA B CA 1
ATOM 2664 C C . ALA B 1 85 ? 2.33 18.047 0.341 1 98 85 ALA B C 1
ATOM 2666 O O . ALA B 1 85 ? 2.518 18.859 -0.573 1 98 85 ALA B O 1
ATOM 2667 N N . ASN B 1 86 ? 1.106 17.578 0.67 1 97.25 86 ASN B N 1
ATOM 2668 C CA . ASN B 1 86 ? -0.063 17.875 -0.15 1 97.25 86 ASN B CA 1
ATOM 2669 C C . ASN B 1 86 ? -0.968 18.906 0.514 1 97.25 86 ASN B C 1
ATOM 2671 O O . ASN B 1 86 ? -2.131 19.062 0.133 1 97.25 86 ASN B O 1
ATOM 2675 N N . ILE B 1 87 ? -0.496 19.531 1.542 1 98.69 87 ILE B N 1
ATOM 2676 C CA . ILE B 1 87 ? -1.114 20.719 2.129 1 98.69 87 ILE B CA 1
ATOM 2677 C C . ILE B 1 87 ? -0.303 21.953 1.762 1 98.69 87 ILE B C 1
ATOM 2679 O O . ILE B 1 87 ? 0.778 22.188 2.309 1 98.69 87 ILE B O 1
ATOM 2683 N N . LEU B 1 88 ? -0.875 22.734 0.841 1 98.19 88 LEU B N 1
ATOM 2684 C CA . LEU B 1 88 ? -0.199 23.938 0.365 1 98.19 88 LEU B CA 1
ATOM 2685 C C . LEU B 1 88 ? -0.688 25.172 1.117 1 98.19 88 LEU B C 1
ATOM 2687 O O . LEU B 1 88 ? -1.836 25.219 1.566 1 98.19 88 LEU B O 1
ATOM 2691 N N . LEU B 1 89 ? 0.224 26.109 1.235 1 98.5 89 LEU B N 1
ATOM 2692 C CA . LEU B 1 89 ? -0.065 27.266 2.082 1 98.5 89 LEU B CA 1
ATOM 2693 C C . LEU B 1 89 ? -0.083 28.547 1.261 1 98.5 89 LEU B C 1
ATOM 2695 O O . LEU B 1 89 ? 0.859 28.828 0.515 1 98.5 89 LEU B O 1
ATOM 2699 N N . GLY B 1 90 ? -1.188 29.297 1.383 1 97.56 90 GLY B N 1
ATOM 2700 C CA . GLY B 1 90 ? -1.3 30.641 0.822 1 97.56 90 GLY B CA 1
ATOM 2701 C C . GLY B 1 90 ? -0.882 31.719 1.792 1 97.56 90 GLY B C 1
ATOM 2702 O O . GLY B 1 90 ? -0.163 31.469 2.758 1 97.56 90 GLY B O 1
ATOM 2703 N N . GLU B 1 91 ? -1.351 32.906 1.464 1 96.62 91 GLU B N 1
ATOM 2704 C CA . GLU B 1 91 ? -1.09 34.031 2.346 1 96.62 91 GLU B CA 1
ATOM 2705 C C . GLU B 1 91 ? -1.6 33.781 3.758 1 96.62 91 GLU B C 1
ATOM 2707 O O . GLU B 1 91 ? -2.648 33.156 3.938 1 96.62 91 GLU B O 1
ATOM 2712 N N . GLU B 1 92 ? -0.811 34.219 4.73 1 96.94 92 GLU B N 1
ATOM 2713 C CA . GLU B 1 92 ? -1.128 34.062 6.145 1 96.94 92 GLU B CA 1
ATOM 2714 C C . GLU B 1 92 ? -1.226 32.594 6.516 1 96.94 92 GLU B C 1
ATOM 2716 O O . GLU B 1 92 ? -2.021 32.219 7.379 1 96.94 92 GLU B O 1
ATOM 2721 N N . TYR B 1 93 ? -0.647 31.719 5.723 1 98.19 93 TYR B N 1
ATOM 2722 C CA . TYR B 1 93 ? -0.535 30.281 5.961 1 98.19 93 TYR B CA 1
ATOM 2723 C C . TYR B 1 93 ? -1.893 29.594 5.832 1 98.19 93 TYR B C 1
ATOM 2725 O O . TYR B 1 93 ? -2.154 28.594 6.492 1 98.19 93 TYR B O 1
ATOM 2733 N N . HIS B 1 94 ? -2.77 30.25 4.996 1 98.5 94 HIS B N 1
ATOM 2734 C CA . HIS B 1 94 ? -4.047 29.594 4.723 1 98.5 94 HIS B CA 1
ATOM 2735 C C . HIS B 1 94 ? -3.852 28.281 3.986 1 98.5 94 HIS B C 1
ATOM 2737 O O . HIS B 1 94 ? -3.301 28.25 2.885 1 98.5 94 HIS B O 1
ATOM 2743 N N . PRO B 1 95 ? -4.297 27.172 4.559 1 98.75 95 PRO B N 1
ATOM 2744 C CA . PRO B 1 95 ? -4.004 25.859 3.971 1 98.75 95 PRO B CA 1
ATOM 2745 C C . PRO B 1 95 ? -5.035 25.453 2.926 1 98.75 95 PRO B C 1
ATOM 2747 O O . PRO B 1 95 ? -6.227 25.719 3.082 1 98.75 95 PRO B O 1
ATOM 2750 N N . LYS B 1 96 ? -4.57 24.766 1.903 1 98.12 96 LYS B N 1
ATOM 2751 C CA . LYS B 1 96 ? -5.418 24.094 0.923 1 98.12 96 LYS B CA 1
ATOM 2752 C C . LYS B 1 96 ? -4.906 22.688 0.63 1 98.12 96 LYS B C 1
ATOM 2754 O O . LYS B 1 96 ? -3.709 22.484 0.414 1 98.12 96 LYS B O 1
ATOM 2759 N N . LEU B 1 97 ? -5.82 21.719 0.767 1 97.31 97 LEU B N 1
ATOM 2760 C CA . LEU B 1 97 ? -5.48 20.375 0.307 1 97.31 97 LEU B CA 1
ATOM 2761 C C . LEU B 1 97 ? -5.25 20.359 -1.2 1 97.31 97 LEU B C 1
ATOM 2763 O O . LEU B 1 97 ? -6.004 20.969 -1.954 1 97.31 97 LEU B O 1
ATOM 2767 N N . ALA B 1 98 ? -4.156 19.656 -1.502 1 93 98 ALA B N 1
ATOM 2768 C CA . ALA B 1 98 ? -3.779 19.562 -2.91 1 93 98 ALA B CA 1
ATOM 2769 C C . ALA B 1 98 ? -3.518 18.109 -3.301 1 93 98 ALA B C 1
ATOM 2771 O O . ALA B 1 98 ? -3.566 17.203 -2.455 1 93 98 ALA B O 1
ATOM 2772 N N . ASP B 1 99 ? -3.334 17.812 -4.531 1 87.12 99 ASP B N 1
ATOM 2773 C CA . ASP B 1 99 ? -2.992 16.516 -5.129 1 87.12 99 ASP B CA 1
ATOM 2774 C C . ASP B 1 99 ? -4.125 15.508 -4.949 1 87.12 99 ASP B C 1
ATOM 2776 O O . ASP B 1 99 ? -4.109 14.711 -4.008 1 87.12 99 ASP B O 1
ATOM 2780 N N . PHE B 1 100 ? -4.984 15.438 -5.832 1 88.44 100 PHE B N 1
ATOM 2781 C CA . PHE B 1 100 ? -6.113 14.516 -5.859 1 88.44 100 PHE B CA 1
ATOM 2782 C C . PHE B 1 100 ? -5.879 13.398 -6.875 1 88.44 100 PHE B C 1
ATOM 2784 O O . PHE B 1 100 ? -6.828 12.789 -7.367 1 88.44 100 PHE B O 1
ATOM 2791 N N . GLY B 1 101 ? -4.629 13.25 -7.254 1 84.94 101 GLY B N 1
ATOM 2792 C CA . GLY B 1 101 ? -4.254 12.234 -8.227 1 84.94 101 GLY B CA 1
ATOM 2793 C C . GLY B 1 101 ? -4.645 10.836 -7.809 1 84.94 101 GLY B C 1
ATOM 2794 O O . GLY B 1 101 ? -4.902 9.977 -8.656 1 84.94 101 GLY B O 1
ATOM 2795 N N . LEU B 1 102 ? -4.812 10.586 -6.523 1 90.81 102 LEU B N 1
ATOM 2796 C CA . LEU B 1 102 ? -5.141 9.266 -6.012 1 90.81 102 LEU B CA 1
ATOM 2797 C C . LEU B 1 102 ? -6.59 9.203 -5.543 1 90.81 102 LEU B C 1
ATOM 2799 O O . LEU B 1 102 ? -7.062 8.148 -5.105 1 90.81 102 LEU B O 1
ATOM 2803 N N . ALA B 1 103 ? -7.262 10.305 -5.664 1 92.06 103 ALA B N 1
ATOM 2804 C CA . ALA B 1 103 ? -8.602 10.406 -5.098 1 92.06 103 ALA B CA 1
ATOM 2805 C C . ALA B 1 103 ? -9.539 9.367 -5.707 1 92.06 103 ALA B C 1
ATOM 2807 O O . ALA B 1 103 ? -9.375 8.984 -6.871 1 92.06 103 ALA B O 1
ATOM 2808 N N . LYS B 1 104 ? -10.438 8.898 -4.902 1 93.25 104 LYS B N 1
ATOM 2809 C CA . LYS B 1 104 ? -11.453 7.918 -5.297 1 93.25 104 LYS B CA 1
ATOM 2810 C C . LYS B 1 104 ? -12.828 8.312 -4.766 1 93.25 104 LYS B C 1
ATOM 2812 O O . LYS B 1 104 ? -12.945 8.844 -3.66 1 93.25 104 LYS B O 1
ATOM 2817 N N . LEU B 1 105 ? -13.836 8 -5.566 1 93.44 105 LEU B N 1
ATOM 2818 C CA . LEU B 1 105 ? -15.203 8.172 -5.078 1 93.44 105 LEU B CA 1
ATOM 2819 C C . LEU B 1 105 ? -15.523 7.133 -4.008 1 93.44 105 LEU B C 1
ATOM 2821 O O . LEU B 1 105 ? -15.188 5.953 -4.156 1 93.44 105 LEU B O 1
ATOM 2825 N N . GLY B 1 106 ? -16.078 7.641 -2.902 1 93.56 106 GLY B N 1
ATOM 2826 C CA . GLY B 1 106 ? -16.484 6.758 -1.816 1 93.56 106 GLY B CA 1
ATOM 2827 C C . GLY B 1 106 ? -17.609 5.832 -2.191 1 93.56 106 GLY B C 1
ATOM 2828 O O . GLY B 1 106 ? -18.094 5.855 -3.326 1 93.56 106 GLY B O 1
ATOM 2829 N N . PRO B 1 107 ? -17.938 5.023 -1.198 1 91.5 107 PRO B N 1
ATOM 2830 C CA . PRO B 1 107 ? -18.984 4.035 -1.466 1 91.5 107 PRO B CA 1
ATOM 2831 C C . PRO B 1 107 ? -20.359 4.672 -1.639 1 91.5 107 PRO B C 1
ATOM 2833 O O . PRO B 1 107 ? -20.625 5.742 -1.086 1 91.5 107 PRO B O 1
ATOM 2836 N N . THR B 1 108 ? -21.125 4.059 -2.447 1 88.94 108 THR B N 1
ATOM 2837 C CA . THR B 1 108 ? -22.516 4.477 -2.682 1 88.94 108 THR B CA 1
ATOM 2838 C C . THR B 1 108 ? -23.484 3.367 -2.293 1 88.94 108 THR B C 1
ATOM 2840 O O . THR B 1 108 ? -23.094 2.205 -2.164 1 88.94 108 THR B O 1
ATOM 2843 N N . GLY B 1 109 ? -24.641 3.709 -2.053 1 87.62 109 GLY B N 1
ATOM 2844 C CA . GLY B 1 109 ? -25.656 2.725 -1.702 1 87.62 109 GLY B CA 1
ATOM 2845 C C . GLY B 1 109 ? -25.375 2.027 -0.383 1 87.62 109 GLY B C 1
ATOM 2846 O O . GLY B 1 109 ? -25.125 2.684 0.63 1 87.62 109 GLY B O 1
ATOM 2847 N N . ASP B 1 110 ? -25.375 0.686 -0.407 1 90 110 ASP B N 1
ATOM 2848 C CA . ASP B 1 110 ? -25.234 -0.093 0.818 1 90 110 ASP B CA 1
ATOM 2849 C C . ASP B 1 110 ? -23.766 -0.478 1.056 1 90 110 ASP B C 1
ATOM 2851 O O . ASP B 1 110 ? -23.438 -1.069 2.086 1 90 110 ASP B O 1
ATOM 2855 N N . ASP B 1 111 ? -22.938 -0.011 0.18 1 91.25 111 ASP B N 1
ATOM 2856 C CA . ASP B 1 111 ? -21.531 -0.372 0.336 1 91.25 111 ASP B CA 1
ATOM 2857 C C . ASP B 1 111 ? -20.875 0.423 1.467 1 91.25 111 ASP B C 1
ATOM 2859 O O . ASP B 1 111 ? -21.156 1.613 1.634 1 91.25 111 ASP B O 1
ATOM 2863 N N . THR B 1 112 ? -20.078 -0.263 2.23 1 91.38 112 THR B N 1
ATOM 2864 C CA . THR B 1 112 ? -19.438 0.387 3.365 1 91.38 112 THR B CA 1
ATOM 2865 C C . THR B 1 112 ? -18.031 0.855 2.996 1 91.38 112 THR B C 1
ATOM 2867 O O . THR B 1 112 ? -17.438 1.665 3.709 1 91.38 112 THR B O 1
ATOM 2870 N N . HIS B 1 113 ? -17.531 0.272 1.932 1 95.69 113 HIS B N 1
ATOM 2871 C CA . HIS B 1 113 ? -16.172 0.572 1.501 1 95.69 113 HIS B CA 1
ATOM 2872 C C . HIS B 1 113 ? -16.031 0.462 -0.014 1 95.69 113 HIS B C 1
ATOM 2874 O O . HIS B 1 113 ? -16.969 0.029 -0.695 1 95.69 113 HIS B O 1
ATOM 2880 N N . VAL B 1 114 ? -14.953 1.003 -0.472 1 94.81 114 VAL B N 1
ATOM 2881 C CA . VAL B 1 114 ? -14.539 0.798 -1.855 1 94.81 114 VAL B CA 1
ATOM 2882 C C . VAL B 1 114 ? -13.336 -0.141 -1.9 1 94.81 114 VAL B C 1
ATOM 2884 O O . VAL B 1 114 ? -12.328 0.096 -1.227 1 94.81 114 VAL B O 1
ATOM 2887 N N . SER B 1 115 ? -13.453 -1.271 -2.586 1 93.81 115 SER B N 1
ATOM 2888 C CA . SER B 1 115 ? -12.328 -2.184 -2.768 1 93.81 115 SER B CA 1
ATOM 2889 C C . SER B 1 115 ? -11.453 -1.756 -3.941 1 93.81 115 SER B C 1
ATOM 2891 O O . SER B 1 115 ? -11.961 -1.461 -5.023 1 93.81 115 SER B O 1
ATOM 2893 N N . THR B 1 116 ? -10.188 -1.634 -3.773 1 93.25 116 THR B N 1
ATOM 2894 C CA . THR B 1 116 ? -9.25 -1.188 -4.797 1 93.25 116 THR B CA 1
ATOM 2895 C C . THR B 1 116 ? -7.844 -1.713 -4.508 1 93.25 116 THR B C 1
ATOM 2897 O O . THR B 1 116 ? -7.586 -2.256 -3.432 1 93.25 116 THR B O 1
ATOM 2900 N N . ARG B 1 117 ? -6.957 -1.664 -5.473 1 93.75 117 ARG B N 1
ATOM 2901 C CA . ARG B 1 117 ? -5.535 -1.819 -5.191 1 93.75 117 ARG B CA 1
ATOM 2902 C C . ARG B 1 117 ? -5.059 -0.78 -4.18 1 93.75 117 ARG B C 1
ATOM 2904 O O . ARG B 1 117 ? -5.629 0.309 -4.09 1 93.75 117 ARG B O 1
ATOM 2911 N N . VAL B 1 118 ? -4.051 -1.144 -3.494 1 95.62 118 VAL B N 1
ATOM 2912 C CA . VAL B 1 118 ? -3.512 -0.205 -2.516 1 95.62 118 VAL B CA 1
ATOM 2913 C C . VAL B 1 118 ? -2.541 0.754 -3.201 1 95.62 118 VAL B C 1
ATOM 2915 O O . VAL B 1 118 ? -1.764 0.346 -4.066 1 95.62 118 VAL B O 1
ATOM 2918 N N . MET B 1 119 ? -2.684 1.989 -2.871 1 95.62 119 MET B N 1
ATOM 2919 C CA . MET B 1 119 ? -1.812 3.074 -3.314 1 95.62 119 MET B CA 1
ATOM 2920 C C . MET B 1 119 ? -1.66 4.129 -2.225 1 95.62 119 MET B C 1
ATOM 2922 O O . MET B 1 119 ? -2.609 4.406 -1.487 1 95.62 119 MET B O 1
ATOM 2926 N N . GLY B 1 120 ? -0.48 4.691 -2.102 1 96.19 120 GLY B N 1
ATOM 2927 C CA . GLY B 1 120 ? -0.301 5.793 -1.168 1 96.19 120 GLY B CA 1
ATOM 2928 C C . GLY B 1 120 ? 1.142 5.984 -0.739 1 96.19 120 GLY B C 1
ATOM 2929 O O . GLY B 1 120 ? 2.043 5.332 -1.27 1 96.19 120 GLY B O 1
ATOM 2930 N N . THR B 1 121 ? 1.323 6.891 0.118 1 97.94 121 THR B N 1
ATOM 2931 C CA . THR B 1 121 ? 2.641 7.195 0.664 1 97.94 121 THR B CA 1
ATOM 2932 C C . THR B 1 121 ? 2.896 6.398 1.938 1 97.94 121 THR B C 1
ATOM 2934 O O . THR B 1 121 ? 2.113 6.469 2.889 1 97.94 121 THR B O 1
ATOM 2937 N N . PRO B 1 122 ? 4.004 5.629 1.983 1 97.25 122 PRO B N 1
ATOM 2938 C CA . PRO B 1 122 ? 4.316 4.879 3.203 1 97.25 122 PRO B CA 1
ATOM 2939 C C . PRO B 1 122 ? 4.359 5.766 4.445 1 97.25 122 PRO B C 1
ATOM 2941 O O . PRO B 1 122 ? 4.879 6.883 4.395 1 97.25 122 PRO B O 1
ATOM 2944 N N . GLY B 1 123 ? 3.848 5.266 5.516 1 97.81 123 GLY B N 1
ATOM 2945 C CA . GLY B 1 123 ? 3.814 5.992 6.773 1 97.81 123 GLY B CA 1
ATOM 2946 C C . GLY B 1 123 ? 2.488 6.688 7.027 1 97.81 123 GLY B C 1
ATOM 2947 O O . GLY B 1 123 ? 2.16 7.012 8.172 1 97.81 123 GLY B O 1
ATOM 2948 N N . TYR B 1 124 ? 1.736 6.887 5.965 1 98.69 124 TYR B N 1
ATOM 2949 C CA . TYR B 1 124 ? 0.491 7.633 6.109 1 98.69 124 TYR B CA 1
ATOM 2950 C C . TYR B 1 124 ? -0.716 6.715 5.957 1 98.69 124 TYR B C 1
ATOM 2952 O O . TYR B 1 124 ? -1.829 7.074 6.348 1 98.69 124 TYR B O 1
ATOM 2960 N N . CYS B 1 125 ? -0.542 5.559 5.32 1 98.19 125 CYS B N 1
ATOM 2961 C CA . CYS B 1 125 ? -1.666 4.715 4.93 1 98.19 125 CYS B CA 1
ATOM 2962 C C . CYS B 1 125 ? -2.252 3.994 6.137 1 98.19 125 CYS B C 1
ATOM 2964 O O . CYS B 1 125 ? -1.511 3.496 6.988 1 98.19 125 CYS B O 1
ATOM 2966 N N . ALA B 1 126 ? -3.57 3.936 6.152 1 98.31 126 ALA B N 1
ATOM 2967 C CA . ALA B 1 126 ? -4.254 3.201 7.211 1 98.31 126 ALA B CA 1
ATOM 2968 C C . ALA B 1 126 ? -3.939 1.709 7.137 1 98.31 126 ALA B C 1
ATOM 2970 O O . ALA B 1 126 ? -3.91 1.129 6.047 1 98.31 126 ALA B O 1
ATOM 2971 N N . PRO B 1 127 ? -3.732 1.097 8.305 1 96.56 127 PRO B N 1
ATOM 2972 C CA . PRO B 1 127 ? -3.336 -0.314 8.312 1 96.56 127 PRO B CA 1
ATOM 2973 C C . PRO B 1 127 ? -4.391 -1.226 7.691 1 96.56 127 PRO B C 1
ATOM 2975 O O . PRO B 1 127 ? -4.055 -2.145 6.941 1 96.56 127 PRO B O 1
ATOM 2978 N N . GLU B 1 128 ? -5.695 -0.999 7.957 1 95.81 128 GLU B N 1
ATOM 2979 C CA . GLU B 1 128 ? -6.738 -1.864 7.418 1 95.81 128 GLU B CA 1
ATOM 2980 C C . GLU B 1 128 ? -6.828 -1.738 5.898 1 95.81 128 GLU B C 1
ATOM 2982 O O . GLU B 1 128 ? -7.113 -2.717 5.203 1 95.81 128 GLU B O 1
ATOM 2987 N N . TYR B 1 129 ? -6.617 -0.562 5.387 1 97.38 129 TYR B N 1
ATOM 2988 C CA . TYR B 1 129 ? -6.598 -0.324 3.947 1 97.38 129 TYR B CA 1
ATOM 2989 C C . TYR B 1 129 ? -5.453 -1.078 3.285 1 97.38 129 TYR B C 1
ATOM 2991 O O . TYR B 1 129 ? -5.656 -1.786 2.297 1 97.38 129 TYR B O 1
ATOM 2999 N N . LEU B 1 130 ? -4.23 -0.959 3.85 1 96.56 130 LEU B N 1
ATOM 3000 C CA . LEU B 1 130 ? -3.059 -1.65 3.32 1 96.56 130 LEU B CA 1
ATOM 3001 C C . LEU B 1 130 ? -3.279 -3.16 3.307 1 96.56 130 LEU B C 1
ATOM 3003 O O . LEU B 1 130 ? -2.861 -3.844 2.369 1 96.56 130 LEU B O 1
ATOM 3007 N N . GLU B 1 131 ? -3.973 -3.596 4.297 1 94.12 131 GLU B N 1
ATOM 3008 C CA . GLU B 1 131 ? -4.141 -5.031 4.488 1 94.12 131 GLU B CA 1
ATOM 3009 C C . GLU B 1 131 ? -5.219 -5.59 3.562 1 94.12 131 GLU B C 1
ATOM 3011 O O . GLU B 1 131 ? -5.102 -6.715 3.07 1 94.12 131 GLU B O 1
ATOM 3016 N N . SER B 1 132 ? -6.262 -4.789 3.318 1 95.5 132 SER B N 1
ATOM 3017 C CA . SER B 1 132 ? -7.449 -5.387 2.713 1 95.5 132 SER B CA 1
ATOM 3018 C C . SER B 1 132 ? -7.773 -4.738 1.372 1 95.5 132 SER B C 1
ATOM 3020 O O . SER B 1 132 ? -8.547 -5.281 0.585 1 95.5 132 SER B O 1
ATOM 3022 N N . GLY B 1 133 ? -7.297 -3.547 1.198 1 96.38 133 GLY B N 1
ATOM 3023 C CA . GLY B 1 133 ? -7.684 -2.785 0.022 1 96.38 133 GLY B CA 1
ATOM 3024 C C . GLY B 1 133 ? -9.07 -2.17 0.139 1 96.38 133 GLY B C 1
ATOM 3025 O O . GLY B 1 133 ? -9.594 -1.627 -0.833 1 96.38 133 GLY B O 1
ATOM 3026 N N . GLN B 1 134 ? -9.641 -2.334 1.31 1 96.31 134 GLN B N 1
ATOM 3027 C CA . GLN B 1 134 ? -10.945 -1.722 1.542 1 96.31 134 GLN B CA 1
ATOM 3028 C C . GLN B 1 134 ? -10.797 -0.282 2.029 1 96.31 134 GLN B C 1
ATOM 3030 O O . GLN B 1 134 ? -10.32 -0.044 3.141 1 96.31 134 GLN B O 1
ATOM 3035 N N . LEU B 1 135 ? -11.211 0.631 1.212 1 96.94 135 LEU B N 1
ATOM 3036 C CA . LEU B 1 135 ? -11.023 2.062 1.41 1 96.94 135 LEU B CA 1
ATOM 3037 C C . LEU B 1 135 ? -12.297 2.715 1.936 1 96.94 135 LEU B C 1
ATOM 3039 O O . LEU B 1 135 ? -13.391 2.443 1.436 1 96.94 135 LEU B O 1
ATOM 3043 N N . THR B 1 136 ? -12.234 3.484 2.971 1 97.62 136 THR B N 1
ATOM 3044 C CA . THR B 1 136 ? -13.305 4.332 3.496 1 97.62 136 THR B CA 1
ATOM 3045 C C . THR B 1 136 ? -12.797 5.75 3.742 1 97.62 136 THR B C 1
ATOM 3047 O O . THR B 1 136 ? -11.594 6.012 3.631 1 97.62 136 THR B O 1
ATOM 3050 N N . ILE B 1 137 ? -13.664 6.629 4.059 1 97.94 137 ILE B N 1
ATOM 3051 C CA . ILE B 1 137 ? -13.266 7.992 4.391 1 97.94 137 ILE B CA 1
ATOM 3052 C C . ILE B 1 137 ? -12.383 7.98 5.637 1 97.94 137 ILE B C 1
ATOM 3054 O O . ILE B 1 137 ? -11.578 8.891 5.844 1 97.94 137 ILE B O 1
ATOM 3058 N N . LYS B 1 138 ? -12.492 6.895 6.469 1 98.75 138 LYS B N 1
ATOM 3059 C CA . LYS B 1 138 ? -11.703 6.789 7.695 1 98.75 138 LYS B CA 1
ATOM 3060 C C . LYS B 1 138 ? -10.227 6.547 7.379 1 98.75 138 LYS B C 1
ATOM 3062 O O . LYS B 1 138 ? -9.359 6.742 8.234 1 98.75 138 LYS B O 1
ATOM 3067 N N . SER B 1 139 ? -9.922 6.055 6.172 1 98.69 139 SER B N 1
ATOM 3068 C CA . SER B 1 139 ? -8.531 5.922 5.746 1 98.69 139 SER B CA 1
ATOM 3069 C C . SER B 1 139 ? -7.84 7.281 5.691 1 98.69 139 SER B C 1
ATOM 3071 O O . SER B 1 139 ? -6.703 7.422 6.145 1 98.69 139 SER B O 1
ATOM 3073 N N . ASP B 1 140 ? -8.578 8.289 5.227 1 98.81 140 ASP B N 1
ATOM 3074 C CA . ASP B 1 140 ? -8.055 9.656 5.195 1 98.81 140 ASP B CA 1
ATOM 3075 C C . ASP B 1 140 ? -7.895 10.211 6.609 1 98.81 140 ASP B C 1
ATOM 3077 O O . ASP B 1 140 ? -6.977 10.984 6.879 1 98.81 140 ASP B O 1
ATOM 3081 N N . VAL B 1 141 ? -8.805 9.797 7.461 1 98.94 141 VAL B N 1
ATOM 3082 C CA . VAL B 1 141 ? -8.75 10.266 8.836 1 98.94 141 VAL B CA 1
ATOM 3083 C C . VAL B 1 141 ? -7.484 9.75 9.516 1 98.94 141 VAL B C 1
ATOM 3085 O O . VAL B 1 141 ? -6.836 10.484 10.266 1 98.94 141 VAL B O 1
ATOM 3088 N N . TYR B 1 142 ? -7.172 8.523 9.25 1 98.94 142 TYR B N 1
ATOM 3089 C CA . TYR B 1 142 ? -5.91 7.988 9.75 1 98.94 142 TYR B CA 1
ATOM 3090 C C . TYR B 1 142 ? -4.73 8.82 9.258 1 98.94 142 TYR B C 1
ATOM 3092 O O . TYR B 1 142 ? -3.889 9.242 10.055 1 98.94 142 TYR B O 1
ATOM 3100 N N . SER B 1 143 ? -4.66 9.031 7.926 1 98.88 143 SER B N 1
ATOM 3101 C CA . SER B 1 143 ? -3.58 9.812 7.336 1 98.88 143 SER B CA 1
ATOM 3102 C C . SER B 1 143 ? -3.486 11.195 7.969 1 98.88 143 SER B C 1
ATOM 3104 O O . SER B 1 143 ? -2.387 11.695 8.211 1 98.88 143 SER B O 1
ATOM 3106 N N . PHE B 1 144 ? -4.656 11.789 8.266 1 98.94 144 PHE B N 1
ATOM 3107 C CA . PHE B 1 144 ? -4.684 13.109 8.883 1 98.94 144 PHE B CA 1
ATOM 3108 C C . PHE B 1 144 ? -4.117 13.055 10.297 1 98.94 144 PHE B C 1
ATOM 3110 O O . PHE B 1 144 ? -3.463 14 10.742 1 98.94 144 PHE B O 1
ATOM 3117 N N . GLY B 1 145 ? -4.398 11.977 11.023 1 98.94 145 GLY B N 1
ATOM 3118 C CA . GLY B 1 145 ? -3.766 11.789 12.32 1 98.94 145 GLY B CA 1
ATOM 3119 C C . GLY B 1 145 ? -2.25 11.812 12.25 1 98.94 145 GLY B C 1
ATOM 3120 O O . GLY B 1 145 ? -1.594 12.391 13.125 1 98.94 145 GLY B O 1
ATOM 3121 N N . VAL B 1 146 ? -1.741 11.211 11.195 1 98.94 146 VAL B N 1
ATOM 3122 C CA . VAL B 1 146 ? -0.297 11.219 10.992 1 98.94 146 VAL B CA 1
ATOM 3123 C C . VAL B 1 146 ? 0.178 12.648 10.719 1 98.94 146 VAL B C 1
ATOM 3125 O O . VAL B 1 146 ? 1.208 13.07 11.25 1 98.94 146 VAL B O 1
ATOM 3128 N N . VAL B 1 147 ? -0.55 13.391 9.938 1 98.94 147 VAL B N 1
ATOM 3129 C CA . VAL B 1 147 ? -0.229 14.781 9.648 1 98.94 147 VAL B CA 1
ATOM 3130 C C . VAL B 1 147 ? -0.189 15.586 10.953 1 98.94 147 VAL B C 1
ATOM 3132 O O . VAL B 1 147 ? 0.73 16.375 11.172 1 98.94 147 VAL B O 1
ATOM 3135 N N . ILE B 1 148 ? -1.198 15.367 11.812 1 98.94 148 ILE B N 1
ATOM 3136 C CA . ILE B 1 148 ? -1.219 16.062 13.094 1 98.94 148 ILE B CA 1
ATOM 3137 C C . ILE B 1 148 ? 0.067 15.773 13.867 1 98.94 148 ILE B C 1
ATOM 3139 O O . ILE B 1 148 ? 0.71 16.688 14.383 1 98.94 148 ILE B O 1
ATOM 3143 N N . LEU B 1 149 ? 0.441 14.547 13.906 1 98.94 149 LEU B N 1
ATOM 3144 C CA . LEU B 1 149 ? 1.659 14.172 14.609 1 98.94 149 LEU B CA 1
ATOM 3145 C C . LEU B 1 149 ? 2.877 14.859 14.008 1 98.94 149 LEU B C 1
ATOM 3147 O O . LEU B 1 149 ? 3.742 15.352 14.742 1 98.94 149 LEU B O 1
ATOM 3151 N N . GLU B 1 150 ? 2.943 14.844 12.664 1 98.88 150 GLU B N 1
ATOM 3152 C CA . GLU B 1 150 ? 4.066 15.5 12.008 1 98.88 150 GLU B CA 1
ATOM 3153 C C . GLU B 1 150 ? 4.176 16.969 12.43 1 98.88 150 GLU B C 1
ATOM 3155 O O . GLU B 1 150 ? 5.258 17.438 12.781 1 98.88 150 GLU B O 1
ATOM 3160 N N . VAL B 1 151 ? 3.07 17.625 12.43 1 98.81 151 VAL B N 1
ATOM 3161 C CA . VAL B 1 151 ? 3.004 19.062 12.68 1 98.81 151 VAL B CA 1
ATOM 3162 C C . VAL B 1 151 ? 3.389 19.344 14.133 1 98.81 151 VAL B C 1
ATOM 3164 O O . VAL B 1 151 ? 4.051 20.344 14.422 1 98.81 151 VAL B O 1
ATOM 3167 N N . ILE B 1 152 ? 3.029 18.453 15.031 1 98.31 152 ILE B N 1
ATOM 3168 C CA . ILE B 1 152 ? 3.197 18.688 16.469 1 98.31 152 ILE B CA 1
ATOM 3169 C C . ILE B 1 152 ? 4.59 18.234 16.906 1 98.31 152 ILE B C 1
ATOM 3171 O O . ILE B 1 152 ? 5.211 18.859 17.766 1 98.31 152 ILE B O 1
ATOM 3175 N N . THR B 1 153 ? 5.129 17.203 16.297 1 98.12 153 THR B N 1
ATOM 3176 C CA . THR B 1 153 ? 6.375 16.609 16.781 1 98.12 153 THR B CA 1
ATOM 3177 C C . THR B 1 153 ? 7.559 17.109 15.953 1 98.12 153 THR B C 1
ATOM 3179 O O . THR B 1 153 ? 8.711 17.016 16.391 1 98.12 153 THR B O 1
ATOM 3182 N N . GLY B 1 154 ? 7.266 17.516 14.703 1 98 154 GLY B N 1
ATOM 3183 C CA . GLY B 1 154 ? 8.352 17.875 13.797 1 98 154 GLY B CA 1
ATOM 3184 C C . GLY B 1 154 ? 9.055 16.672 13.203 1 98 154 GLY B C 1
ATOM 3185 O O . GLY B 1 154 ? 10.117 16.797 12.594 1 98 154 GLY B O 1
ATOM 3186 N N . ARG B 1 155 ? 8.539 15.5 13.438 1 98 155 ARG B N 1
ATOM 3187 C CA . ARG B 1 155 ? 9.094 14.266 12.891 1 98 155 ARG B CA 1
ATOM 3188 C C . ARG B 1 155 ? 8.32 13.82 11.656 1 98 155 ARG B 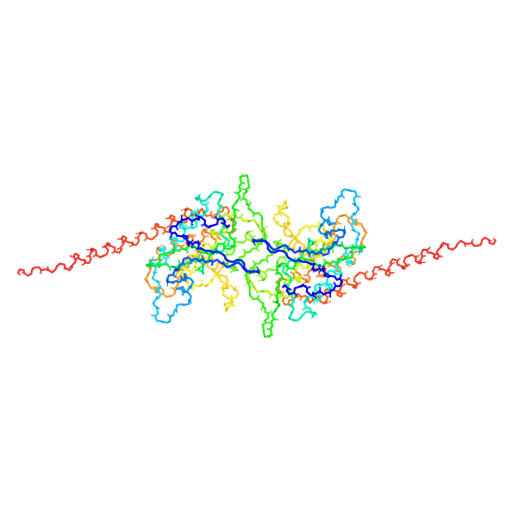C 1
ATOM 3190 O O . ARG B 1 155 ? 7.105 14 11.578 1 98 155 ARG B O 1
ATOM 3197 N N . LYS B 1 156 ? 9.039 13.266 10.688 1 98.25 156 LYS B N 1
ATOM 3198 C CA . LYS B 1 156 ? 8.398 12.766 9.477 1 98.25 156 LYS B CA 1
ATOM 3199 C C . LYS B 1 156 ? 7.629 11.484 9.75 1 98.25 156 LYS B C 1
ATOM 3201 O O . LYS B 1 156 ? 7.98 10.719 10.648 1 98.25 156 LYS B O 1
ATOM 3206 N N . ALA B 1 157 ? 6.613 11.289 8.938 1 98.62 157 ALA B N 1
ATOM 3207 C CA . ALA B 1 157 ? 5.789 10.086 9.055 1 98.62 157 ALA B CA 1
ATOM 3208 C C . ALA B 1 157 ? 6.648 8.828 9.039 1 98.62 157 ALA B C 1
ATOM 3210 O O . ALA B 1 157 ? 6.375 7.871 9.766 1 98.62 157 ALA B O 1
ATOM 3211 N N . LEU B 1 158 ? 7.605 8.836 8.188 1 98.06 158 LEU B N 1
ATOM 3212 C CA . LEU B 1 158 ? 8.578 7.754 8.055 1 98.06 158 LEU B CA 1
ATOM 3213 C C . LEU B 1 158 ? 9.992 8.305 7.906 1 98.06 158 LEU B C 1
ATOM 3215 O O . LEU B 1 158 ? 10.242 9.164 7.059 1 98.06 158 LEU B O 1
ATOM 3219 N N . ASP B 1 159 ? 10.875 7.855 8.758 1 96.94 159 ASP B N 1
ATOM 3220 C CA . ASP B 1 159 ? 12.273 8.266 8.734 1 96.94 159 ASP B CA 1
ATOM 3221 C C . ASP B 1 159 ? 13.203 7.059 8.844 1 96.94 159 ASP B C 1
ATOM 3223 O O . ASP B 1 159 ? 13.453 6.562 9.945 1 96.94 159 ASP B O 1
ATOM 3227 N N . GLN B 1 160 ? 13.781 6.645 7.773 1 91.81 160 GLN B N 1
ATOM 3228 C CA . GLN B 1 160 ? 14.562 5.414 7.684 1 91.81 160 GLN B CA 1
ATOM 3229 C C . GLN B 1 160 ? 15.914 5.562 8.375 1 91.81 160 GLN B C 1
ATOM 3231 O O . GLN B 1 160 ? 16.609 4.57 8.609 1 91.81 160 GLN B O 1
ATOM 3236 N N . SER B 1 161 ? 16.297 6.785 8.68 1 94.06 161 SER B N 1
ATOM 3237 C CA . SER B 1 161 ? 17.578 7.016 9.336 1 94.06 161 SER B CA 1
ATOM 3238 C C . SER B 1 161 ? 17.5 6.742 10.836 1 94.06 161 SER B C 1
ATOM 3240 O O . SER B 1 161 ? 18.516 6.633 11.516 1 94.06 161 SER B O 1
ATOM 3242 N N . ARG B 1 162 ? 16.281 6.613 11.312 1 95.25 162 ARG B N 1
ATOM 3243 C CA . ARG B 1 162 ? 16.078 6.355 12.734 1 95.25 162 ARG B CA 1
ATOM 3244 C C . ARG B 1 162 ? 16.141 4.863 13.039 1 95.25 162 ARG B C 1
ATOM 3246 O O . ARG B 1 162 ? 16.078 4.039 12.125 1 95.25 162 ARG B O 1
ATOM 3253 N N . ILE B 1 163 ? 16.328 4.527 14.289 1 94.69 163 ILE B N 1
ATOM 3254 C CA . ILE B 1 163 ? 16.266 3.129 14.703 1 94.69 163 ILE B CA 1
ATOM 3255 C C . ILE B 1 163 ? 14.883 2.557 14.391 1 94.69 163 ILE B C 1
ATOM 3257 O O . ILE B 1 163 ? 13.906 3.299 14.305 1 94.69 163 ILE B O 1
ATOM 3261 N N . LYS B 1 164 ? 14.742 1.303 14.227 1 90.88 164 LYS B N 1
ATOM 3262 C CA . LYS B 1 164 ? 13.547 0.621 13.742 1 90.88 164 LYS B CA 1
ATOM 3263 C C . LYS B 1 164 ? 12.312 1.029 14.547 1 90.88 164 LYS B C 1
ATOM 3265 O O . LYS B 1 164 ? 11.273 1.361 13.969 1 90.88 164 LYS B O 1
ATOM 3270 N N . ALA B 1 165 ? 12.438 1.114 15.844 1 92.69 165 ALA B N 1
ATOM 3271 C CA . ALA B 1 165 ? 11.312 1.379 16.734 1 92.69 165 ALA B CA 1
ATOM 3272 C C . ALA B 1 165 ? 10.812 2.812 16.578 1 92.69 165 ALA B C 1
ATOM 3274 O O . ALA B 1 165 ? 9.719 3.15 17.047 1 92.69 165 ALA B O 1
ATOM 3275 N N . GLU B 1 166 ? 11.602 3.656 15.914 1 96.06 166 GLU B N 1
ATOM 3276 C CA . GLU B 1 166 ? 11.266 5.074 15.828 1 96.06 166 GLU B CA 1
ATOM 3277 C C . GLU B 1 166 ? 11.055 5.508 14.375 1 96.06 166 GLU B C 1
ATOM 3279 O O . GLU B 1 166 ? 10.852 6.691 14.102 1 96.06 166 GLU B O 1
ATOM 3284 N N . ARG B 1 167 ? 11.117 4.566 13.453 1 96.75 167 ARG B N 1
ATOM 3285 C CA . ARG B 1 167 ? 11.039 4.91 12.039 1 96.75 167 ARG B CA 1
ATOM 3286 C C . ARG B 1 167 ? 9.641 5.387 11.664 1 96.75 167 ARG B C 1
ATOM 3288 O O . ARG B 1 167 ? 9.492 6.355 10.914 1 96.75 167 ARG B O 1
ATOM 3295 N N . SER B 1 168 ? 8.664 4.672 12.125 1 97.94 168 SER B N 1
ATOM 3296 C CA . SER B 1 168 ? 7.273 5.062 11.906 1 97.94 168 SER B CA 1
ATOM 3297 C C . SER B 1 168 ? 6.801 6.047 12.977 1 97.94 168 SER B C 1
ATOM 3299 O O . SER B 1 168 ? 6.754 5.715 14.156 1 97.94 168 SER B O 1
ATOM 3301 N N . LEU B 1 169 ? 6.402 7.172 12.547 1 98.62 169 LEU B N 1
ATOM 3302 C CA . LEU B 1 169 ? 5.965 8.203 13.484 1 98.62 169 LEU B CA 1
ATOM 3303 C C . LEU B 1 169 ? 4.746 7.734 14.273 1 98.62 169 LEU B C 1
ATOM 3305 O O . LEU B 1 169 ? 4.699 7.887 15.5 1 98.62 169 LEU B O 1
ATOM 3309 N N . ALA B 1 170 ? 3.779 7.203 13.609 1 98.5 170 ALA B N 1
ATOM 3310 C CA . ALA B 1 170 ? 2.561 6.73 14.266 1 98.5 170 ALA B CA 1
ATOM 3311 C C . ALA B 1 170 ? 2.879 5.668 15.32 1 98.5 170 ALA B C 1
ATOM 3313 O O . ALA B 1 170 ? 2.371 5.727 16.438 1 98.5 170 ALA B O 1
ATOM 3314 N N . GLU B 1 171 ? 3.777 4.754 15 1 97.19 171 GLU B N 1
ATOM 3315 C CA . GLU B 1 171 ? 4.125 3.666 15.914 1 97.19 171 GLU B CA 1
ATOM 3316 C C . GLU B 1 171 ? 4.945 4.18 17.094 1 97.19 171 GLU B C 1
ATOM 3318 O O . GLU B 1 171 ? 4.828 3.66 18.203 1 97.19 171 GLU B O 1
ATOM 3323 N N . TRP B 1 172 ? 5.77 5.117 16.812 1 97.94 172 TRP B N 1
ATOM 3324 C CA . TRP B 1 172 ? 6.602 5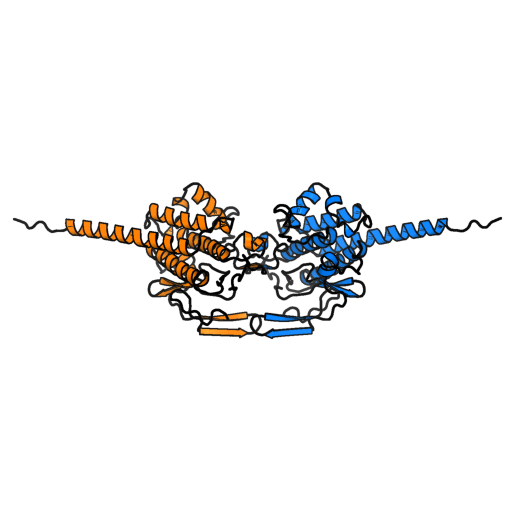.699 17.859 1 97.94 172 TRP B CA 1
ATOM 3325 C C . TRP B 1 172 ? 5.766 6.547 18.812 1 97.94 172 TRP B C 1
ATOM 3327 O O . TRP B 1 172 ? 5.902 6.438 20.031 1 97.94 172 TRP B O 1
ATOM 3337 N N . ALA B 1 173 ? 4.859 7.344 18.328 1 98.38 173 ALA B N 1
ATOM 3338 C CA . ALA B 1 173 ? 4.156 8.359 19.094 1 98.38 173 ALA B CA 1
ATOM 3339 C C . ALA B 1 173 ? 3.025 7.746 19.922 1 98.38 173 ALA B C 1
ATOM 3341 O O . ALA B 1 173 ? 2.744 8.188 21.031 1 98.38 173 ALA B O 1
ATOM 3342 N N . THR B 1 174 ? 2.395 6.715 19.406 1 97.75 174 THR B N 1
ATOM 3343 C CA . THR B 1 174 ? 1.165 6.188 19.984 1 97.75 174 THR B CA 1
ATOM 3344 C C . THR B 1 174 ? 1.405 5.703 21.422 1 97.75 174 THR B C 1
ATOM 3346 O O . THR B 1 174 ? 0.699 6.109 22.344 1 97.75 174 THR B O 1
ATOM 3349 N N . PRO B 1 175 ? 2.447 4.879 21.672 1 96.81 175 PRO B N 1
ATOM 3350 C CA . PRO B 1 175 ? 2.678 4.461 23.047 1 96.81 175 PRO B CA 1
ATOM 3351 C C . PRO B 1 175 ? 3.039 5.625 23.969 1 96.81 175 PRO B C 1
ATOM 3353 O O . PRO B 1 175 ? 2.705 5.609 25.156 1 96.81 175 PRO B O 1
ATOM 3356 N N . LEU B 1 176 ? 3.717 6.617 23.469 1 97 176 LEU B N 1
ATOM 3357 C CA . LEU B 1 176 ? 4.082 7.781 24.266 1 97 176 LEU B CA 1
ATOM 3358 C C . LEU B 1 176 ? 2.848 8.586 24.641 1 97 176 LEU B C 1
ATOM 3360 O O . LEU B 1 176 ? 2.748 9.078 25.766 1 97 176 LEU B O 1
ATOM 3364 N N . ILE B 1 177 ? 1.914 8.719 23.734 1 97.12 177 ILE B N 1
ATOM 3365 C CA . ILE B 1 177 ? 0.656 9.398 24.016 1 97.12 177 ILE B CA 1
ATOM 3366 C C . ILE B 1 177 ? -0.117 8.617 25.078 1 97.12 177 ILE B C 1
ATOM 3368 O O . ILE B 1 177 ? -0.635 9.211 26.031 1 97.12 177 ILE B O 1
ATOM 3372 N N . ASN B 1 178 ? -0.133 7.348 24.969 1 95.81 178 ASN B N 1
ATOM 3373 C CA . ASN B 1 178 ? -0.877 6.492 25.875 1 95.81 178 ASN B CA 1
ATOM 3374 C C . ASN B 1 178 ? -0.319 6.574 27.297 1 95.81 178 ASN B C 1
ATOM 3376 O O . ASN B 1 178 ? -1.071 6.496 28.266 1 95.81 178 ASN B O 1
ATOM 3380 N N . ARG B 1 179 ? 0.975 6.777 27.406 1 95.06 179 ARG B N 1
ATOM 3381 C CA . ARG B 1 179 ? 1.624 6.871 28.719 1 95.06 179 ARG B CA 1
ATOM 3382 C C . ARG B 1 179 ? 1.641 8.312 29.219 1 95.06 179 ARG B C 1
ATOM 3384 O O . ARG B 1 179 ? 2.182 8.594 30.281 1 95.06 179 ARG B O 1
ATOM 3391 N N . ARG B 1 180 ? 1.146 9.25 28.422 1 91.94 180 ARG B N 1
ATOM 3392 C CA . ARG B 1 180 ? 1.04 10.672 28.734 1 91.94 180 ARG B CA 1
ATOM 3393 C C . ARG B 1 180 ? 2.418 11.32 28.812 1 91.94 180 ARG B C 1
ATOM 3395 O O . ARG B 1 180 ? 2.646 12.219 29.625 1 91.94 180 ARG B O 1
ATOM 3402 N N . ASP B 1 181 ? 3.338 10.727 28.062 1 91.88 181 ASP B N 1
ATOM 3403 C CA . ASP B 1 181 ? 4.652 11.336 27.906 1 91.88 181 ASP B CA 1
ATOM 3404 C C . ASP B 1 181 ? 4.637 12.398 26.812 1 91.88 181 ASP B C 1
ATOM 3406 O O . ASP B 1 181 ? 5.441 12.352 25.891 1 91.88 181 ASP B O 1
ATOM 3410 N N . PHE B 1 182 ? 3.865 13.43 26.969 1 88.25 182 PHE B N 1
ATOM 3411 C CA . PHE B 1 182 ? 3.533 14.391 25.938 1 88.25 182 PHE B CA 1
ATOM 3412 C C . PHE B 1 182 ? 4.711 15.32 25.656 1 88.25 182 PHE B C 1
ATOM 3414 O O . PHE B 1 182 ? 4.965 15.695 24.516 1 88.25 182 PHE B O 1
ATOM 3421 N N . ALA B 1 183 ? 5.426 15.68 26.703 1 86.31 183 ALA B N 1
ATOM 3422 C CA . ALA B 1 183 ? 6.523 16.641 26.562 1 86.31 183 ALA B CA 1
ATOM 3423 C C . ALA B 1 183 ? 7.602 16.078 25.625 1 86.31 183 ALA B C 1
ATOM 3425 O O . ALA B 1 183 ? 8.266 16.844 24.922 1 86.31 183 ALA B O 1
ATOM 3426 N N . MET B 1 184 ? 7.668 14.766 25.531 1 92.69 184 MET B N 1
ATOM 3427 C CA . MET B 1 184 ? 8.664 14.109 24.688 1 92.69 184 MET B CA 1
ATOM 3428 C C . MET B 1 184 ? 8.281 14.203 23.219 1 92.69 184 MET B C 1
ATOM 3430 O O . MET B 1 184 ? 9.109 13.969 22.328 1 92.69 184 MET B O 1
ATOM 3434 N N . LEU B 1 185 ? 7.02 14.609 23 1 96.88 185 LEU B N 1
ATOM 3435 C CA . LEU B 1 185 ? 6.496 14.555 21.625 1 96.88 185 LEU B CA 1
ATOM 3436 C C . LEU B 1 185 ? 6.539 15.93 20.969 1 96.88 185 LEU B C 1
ATOM 3438 O O . LEU B 1 185 ? 6.52 16.031 19.75 1 96.88 185 LEU B O 1
ATOM 3442 N N . ALA B 1 186 ? 6.648 16.969 21.75 1 96.69 186 ALA B N 1
ATOM 3443 C CA . ALA B 1 186 ? 6.594 18.312 21.188 1 96.69 186 ALA B CA 1
ATOM 3444 C C . ALA B 1 186 ? 7.828 18.609 20.328 1 96.69 186 ALA B C 1
ATOM 3446 O O . ALA B 1 186 ? 8.945 18.234 20.703 1 96.69 186 ALA B O 1
ATOM 3447 N N . ASP B 1 187 ? 7.656 19.172 19.234 1 97.31 187 ASP B N 1
ATOM 3448 C CA . ASP B 1 187 ? 8.742 19.656 18.391 1 97.31 187 ASP B CA 1
ATOM 3449 C C . ASP B 1 187 ? 9.68 20.578 19.172 1 97.31 187 ASP B C 1
ATOM 3451 O O . ASP B 1 187 ? 9.25 21.625 19.688 1 97.31 187 ASP B O 1
ATOM 3455 N N . PRO B 1 188 ? 10.898 20.281 19.219 1 95.12 188 PRO B N 1
ATOM 3456 C CA . PRO B 1 188 ? 11.844 21.141 19.938 1 95.12 188 PRO B CA 1
ATOM 3457 C C . PRO B 1 188 ? 11.875 22.562 19.391 1 95.12 188 PRO B C 1
ATOM 3459 O O . PRO B 1 188 ? 12.141 23.5 20.141 1 95.12 188 PRO B O 1
ATOM 3462 N N . ALA B 1 189 ? 11.594 22.734 18.141 1 94.06 189 ALA B N 1
ATOM 3463 C CA . ALA B 1 189 ? 11.617 24.062 17.516 1 94.06 189 ALA B CA 1
ATOM 3464 C C . ALA B 1 189 ? 10.555 24.969 18.109 1 94.06 189 ALA B C 1
ATOM 3466 O O . ALA B 1 189 ? 10.609 26.188 17.953 1 94.06 189 ALA B O 1
ATOM 3467 N N . LEU B 1 190 ? 9.609 24.391 18.828 1 94.75 190 LEU B N 1
ATOM 3468 C CA . LEU B 1 190 ? 8.531 25.156 19.422 1 94.75 190 LEU B CA 1
ATOM 3469 C C . LEU B 1 190 ? 8.977 25.75 20.766 1 94.75 190 LEU B C 1
ATOM 3471 O O . LEU B 1 190 ? 8.328 26.656 21.281 1 94.75 190 LEU B O 1
ATOM 3475 N N . GLY B 1 191 ? 10.055 25.172 21.359 1 91.62 191 GLY B N 1
ATOM 3476 C CA . GLY B 1 191 ? 10.469 25.609 22.672 1 91.62 191 GLY B CA 1
ATOM 3477 C C . GLY B 1 191 ? 9.352 25.531 23.703 1 91.62 191 GLY B C 1
ATOM 3478 O O . GLY B 1 191 ? 8.703 24.484 23.844 1 91.62 191 GLY B O 1
ATOM 3479 N N . ASN B 1 192 ? 9.039 26.609 24.344 1 88.5 192 ASN B N 1
ATOM 3480 C CA . ASN B 1 192 ? 7.977 26.672 25.344 1 88.5 192 ASN B CA 1
ATOM 3481 C C . ASN B 1 192 ? 6.789 27.5 24.859 1 88.5 192 ASN B C 1
ATOM 3483 O O . ASN B 1 192 ? 6 27.984 25.672 1 88.5 192 ASN B O 1
ATOM 3487 N N . GLN B 1 193 ? 6.695 27.625 23.594 1 90.75 193 GLN B N 1
ATOM 3488 C CA . GLN B 1 193 ? 5.672 28.484 23.016 1 90.75 193 GLN B CA 1
ATOM 3489 C C . GLN B 1 193 ? 4.395 27.719 22.719 1 90.75 193 GLN B C 1
ATOM 3491 O O . GLN B 1 193 ? 3.836 27.812 21.625 1 90.75 193 GLN B O 1
ATOM 3496 N N . TYR B 1 194 ? 3.963 26.891 23.594 1 93.06 194 TYR B N 1
ATOM 3497 C CA . TYR B 1 194 ? 2.701 26.156 23.562 1 93.06 194 TYR B CA 1
ATOM 3498 C C . TYR B 1 194 ? 2.238 25.812 24.969 1 93.06 194 TYR B C 1
ATOM 3500 O O . TYR B 1 194 ? 3.035 25.828 25.906 1 93.06 194 TYR B O 1
ATOM 3508 N N . SER B 1 195 ? 1.002 25.625 25.219 1 92.75 195 SER B N 1
ATOM 3509 C CA . SER B 1 195 ? 0.508 25.156 26.516 1 92.75 195 SER B CA 1
ATOM 3510 C C . SER B 1 195 ? 0.447 23.641 26.547 1 92.75 195 SER B C 1
ATOM 3512 O O . SER B 1 195 ? 0.102 22.984 25.562 1 92.75 195 SER B O 1
ATOM 3514 N N . M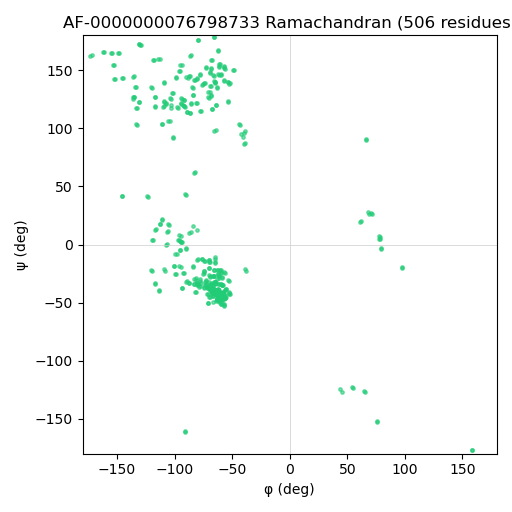ET B 1 196 ? 0.742 23.109 27.688 1 93.56 196 MET B N 1
ATOM 3515 C CA . MET B 1 196 ? 0.684 21.672 27.859 1 93.56 196 MET B CA 1
ATOM 3516 C C . MET B 1 196 ? -0.732 21.141 27.641 1 93.56 196 MET B C 1
ATOM 3518 O O . MET B 1 196 ? -0.918 20.047 27.141 1 93.56 196 MET B O 1
ATOM 3522 N N . THR B 1 197 ? -1.667 21.938 28.016 1 94.38 197 THR B N 1
ATOM 3523 C CA . THR B 1 197 ? -3.061 21.562 27.812 1 94.38 197 THR B CA 1
ATOM 3524 C C . THR B 1 197 ? -3.369 21.422 26.312 1 94.38 197 THR B C 1
ATOM 3526 O O . THR B 1 197 ? -3.973 20.438 25.891 1 94.38 197 THR B O 1
ATOM 3529 N N . SER B 1 198 ? -2.947 22.422 25.531 1 95.94 198 SER B N 1
ATOM 3530 C CA . SER B 1 198 ? -3.174 22.375 24.094 1 95.94 198 SER B CA 1
ATOM 3531 C C . SER B 1 198 ? -2.436 21.203 23.453 1 95.94 198 SER B C 1
ATOM 3533 O O . SER B 1 198 ? -2.979 20.531 22.562 1 95.94 198 SER B O 1
ATOM 3535 N N . LEU B 1 199 ? -1.218 21 23.906 1 97.06 199 LEU B N 1
ATOM 3536 C CA . LEU B 1 199 ? -0.432 19.875 23.406 1 97.06 199 LEU B CA 1
ATOM 3537 C C . LEU B 1 199 ? -1.153 18.547 23.656 1 97.06 199 LEU B C 1
ATOM 3539 O O . LEU B 1 199 ? -1.295 17.734 22.75 1 97.06 199 LEU B O 1
ATOM 3543 N N . TYR B 1 200 ? -1.637 18.406 24.844 1 96.19 200 TYR B N 1
ATOM 3544 C CA . TYR B 1 200 ? -2.379 17.203 25.203 1 96.19 200 TYR B CA 1
ATOM 3545 C C . TYR B 1 200 ? -3.615 17.047 24.328 1 96.19 200 TYR B C 1
ATOM 3547 O O . TYR B 1 200 ? -3.895 15.945 23.828 1 96.19 200 TYR B O 1
ATOM 3555 N N . GLN B 1 201 ? -4.297 18.062 24.172 1 97.44 201 GLN B N 1
ATOM 3556 C CA . GLN B 1 201 ? -5.543 18.016 23.422 1 97.44 201 GLN B CA 1
ATOM 3557 C C . GLN B 1 201 ? -5.297 17.609 21.969 1 97.44 201 GLN B C 1
ATOM 3559 O O . GLN B 1 201 ? -5.977 16.734 21.438 1 97.44 201 GLN B O 1
ATOM 3564 N N . VAL B 1 202 ? -4.336 18.219 21.344 1 98.44 202 VAL B N 1
ATOM 3565 C CA . VAL B 1 202 ? -4.078 17.953 19.922 1 98.44 202 VAL B CA 1
ATOM 3566 C C . VAL B 1 202 ? -3.561 16.516 19.766 1 98.44 202 VAL B C 1
ATOM 3568 O O . VAL B 1 202 ? -3.953 15.82 18.828 1 98.44 202 VAL B O 1
ATOM 3571 N N . LEU B 1 203 ? -2.678 16.062 20.688 1 98.56 203 LEU B N 1
ATOM 3572 C CA . LEU B 1 203 ? -2.15 14.703 20.625 1 98.56 203 LEU B CA 1
ATOM 3573 C C . LEU B 1 203 ? -3.262 13.688 20.859 1 98.56 203 LEU B C 1
ATOM 3575 O O . LEU B 1 203 ? -3.234 12.594 20.266 1 98.56 203 LEU B O 1
ATOM 3579 N N . SER B 1 204 ? -4.223 14.055 21.656 1 98.12 204 SER B N 1
ATOM 3580 C CA . SER B 1 204 ? -5.367 13.172 21.875 1 98.12 204 SER B CA 1
ATOM 3581 C C . SER B 1 204 ? -6.195 13.023 20.609 1 98.12 204 SER B C 1
ATOM 3583 O O . SER B 1 204 ? -6.668 11.93 20.281 1 98.12 204 SER B O 1
ATOM 3585 N N . VAL B 1 205 ? -6.387 14.094 19.891 1 98.81 205 VAL B N 1
ATOM 3586 C CA . VAL B 1 205 ? -7.086 14.047 18.609 1 98.81 205 VAL B CA 1
ATOM 3587 C C . VAL B 1 205 ? -6.336 13.133 17.641 1 98.81 205 VAL B C 1
ATOM 3589 O O . VAL B 1 205 ? -6.938 12.266 17 1 98.81 205 VAL B O 1
ATOM 3592 N N . ALA B 1 206 ? -5.016 13.305 17.547 1 98.88 206 ALA B N 1
ATOM 3593 C CA . ALA B 1 206 ? -4.203 12.453 16.672 1 98.88 206 ALA B CA 1
ATOM 3594 C C . ALA B 1 206 ? -4.352 10.984 17.031 1 98.88 206 ALA B C 1
ATOM 3596 O O . ALA B 1 206 ? -4.535 10.133 16.156 1 98.88 206 ALA B O 1
ATOM 3597 N N . ARG B 1 207 ? -4.324 10.727 18.344 1 98.69 207 ARG B N 1
ATOM 3598 C CA . ARG B 1 207 ? -4.422 9.359 18.828 1 98.69 207 ARG B CA 1
ATOM 3599 C C . ARG B 1 207 ? -5.742 8.719 18.406 1 98.69 207 ARG B C 1
ATOM 3601 O O . ARG B 1 207 ? -5.777 7.547 18.031 1 98.69 207 ARG B O 1
ATOM 3608 N N . MET B 1 208 ? -6.801 9.445 18.516 1 98.75 208 MET B N 1
ATOM 3609 C CA . MET B 1 208 ? -8.109 8.93 18.125 1 98.75 208 MET B CA 1
ATOM 3610 C C . MET B 1 208 ? -8.156 8.633 16.625 1 98.75 208 MET B C 1
ATOM 3612 O O . MET B 1 208 ? -8.703 7.621 16.203 1 98.75 208 MET B O 1
ATOM 3616 N N . CYS B 1 209 ? -7.555 9.469 15.828 1 98.94 209 CYS B N 1
ATOM 3617 C CA . CYS B 1 209 ? -7.516 9.281 14.383 1 98.94 209 CYS B CA 1
ATOM 3618 C C . CYS B 1 209 ? -6.703 8.047 14.008 1 98.94 209 CYS B C 1
ATOM 3620 O O . CYS B 1 209 ? -6.965 7.414 12.984 1 98.94 209 CYS B O 1
ATOM 3622 N N . LEU B 1 210 ? -5.75 7.684 14.875 1 98.81 210 LEU B N 1
ATOM 3623 C CA . LEU B 1 210 ? -4.766 6.656 14.547 1 98.81 210 LEU B CA 1
ATOM 3624 C C . LEU B 1 210 ? -5.211 5.289 15.055 1 98.81 210 LEU B C 1
ATOM 3626 O O . LEU B 1 210 ? -4.438 4.332 15.031 1 98.81 210 LEU B O 1
ATOM 3630 N N . ASN B 1 211 ? -6.473 5.285 15.562 1 98.56 211 ASN B N 1
ATOM 3631 C CA . ASN B 1 211 ? -6.973 3.977 15.969 1 98.56 211 ASN B CA 1
ATOM 3632 C C . ASN B 1 211 ? -6.82 2.949 14.844 1 98.56 211 ASN B C 1
ATOM 3634 O O . ASN B 1 211 ? -7.094 3.246 13.68 1 98.56 211 ASN B O 1
ATOM 3638 N N . LYS B 1 212 ? -6.414 1.728 15.164 1 96.38 212 LYS B N 1
ATOM 3639 C CA . LYS B 1 212 ? -6.168 0.692 14.164 1 96.38 212 LYS B CA 1
ATOM 3640 C C . LYS B 1 212 ? -7.473 0.222 13.523 1 96.38 212 LYS B C 1
ATOM 3642 O O . LYS B 1 212 ? -7.48 -0.236 12.383 1 96.38 212 LYS B O 1
ATOM 3647 N N . THR B 1 213 ? -8.547 0.352 14.273 1 96.06 213 THR B N 1
ATOM 3648 C CA . THR B 1 213 ? -9.867 -0.011 13.781 1 96.06 213 THR B CA 1
ATOM 3649 C C . THR B 1 213 ? -10.57 1.2 13.172 1 96.06 213 THR B C 1
ATOM 3651 O O . THR B 1 213 ? -10.883 2.162 13.875 1 96.06 213 THR B O 1
ATOM 3654 N N . ALA B 1 214 ? -10.906 1.142 11.953 1 97.5 214 ALA B N 1
ATOM 3655 C CA . ALA B 1 214 ? -11.453 2.266 11.195 1 97.5 214 ALA B CA 1
ATOM 3656 C C . ALA B 1 214 ? -12.727 2.795 11.844 1 97.5 214 ALA B C 1
ATOM 3658 O O . ALA B 1 214 ? -12.914 4.008 11.961 1 97.5 214 ALA B O 1
ATOM 3659 N N . SER B 1 215 ? -13.594 1.894 12.328 1 96.69 215 SER B N 1
ATOM 3660 C CA . SER B 1 215 ? -14.898 2.287 12.852 1 96.69 215 SER B CA 1
ATOM 3661 C C . SER B 1 215 ? -14.758 3.043 14.172 1 96.69 215 SER B C 1
ATOM 3663 O O . SER B 1 215 ? -15.703 3.705 14.617 1 96.69 215 SER B O 1
ATOM 3665 N N . GLN B 1 216 ? -13.594 2.979 14.789 1 98.19 216 GLN B N 1
ATOM 3666 C CA . GLN B 1 216 ? -13.359 3.639 16.062 1 98.19 216 GLN B CA 1
ATOM 3667 C C . GLN B 1 216 ? -12.711 5.004 15.875 1 98.19 216 GLN B C 1
ATOM 3669 O O . GLN B 1 216 ? -12.492 5.742 16.844 1 98.19 216 GLN B O 1
ATOM 3674 N N . ARG B 1 217 ? -12.375 5.344 14.672 1 98.81 217 ARG B N 1
ATOM 3675 C CA . ARG B 1 217 ? -11.852 6.672 14.367 1 98.81 217 ARG B CA 1
ATOM 3676 C C . ARG B 1 217 ? -12.977 7.699 14.312 1 98.81 217 ARG B C 1
ATOM 3678 O O . ARG B 1 217 ? -14.109 7.371 13.953 1 98.81 217 ARG B O 1
ATOM 3685 N N . PRO B 1 218 ? -12.711 8.906 14.727 1 98.81 218 PRO B N 1
ATOM 3686 C CA . PRO B 1 218 ? -13.742 9.945 14.633 1 98.81 218 PRO B CA 1
ATOM 3687 C C . PRO B 1 218 ? -14.062 10.32 13.188 1 98.81 218 PRO B C 1
ATOM 3689 O O . PRO B 1 218 ? -13.289 10.016 12.273 1 98.81 218 PRO B O 1
ATOM 3692 N N . GLN B 1 219 ? -15.258 10.891 13.023 1 98.56 219 GLN B N 1
ATOM 3693 C CA . GLN B 1 219 ? -15.523 11.562 11.758 1 98.56 219 GLN B CA 1
ATOM 3694 C C . GLN B 1 219 ? -14.672 12.82 11.609 1 98.56 219 GLN B C 1
ATOM 3696 O O . GLN B 1 219 ? -14.312 13.453 12.609 1 98.56 219 GLN B O 1
ATOM 3701 N N . ILE B 1 220 ? -14.398 13.141 10.383 1 98.88 220 ILE B N 1
ATOM 3702 C CA . ILE B 1 220 ? -13.57 14.32 10.133 1 98.88 220 ILE B CA 1
ATOM 3703 C C . ILE B 1 220 ? -14.258 15.562 10.68 1 98.88 220 ILE B C 1
ATOM 3705 O O . ILE B 1 220 ? -13.586 16.5 11.125 1 98.88 220 ILE B O 1
ATOM 3709 N N . THR B 1 221 ? -15.586 15.555 10.758 1 98.81 221 THR B N 1
ATOM 3710 C CA . THR B 1 221 ? -16.328 16.672 11.328 1 98.81 221 THR B CA 1
ATOM 3711 C C . THR B 1 221 ? -15.945 16.891 12.797 1 98.81 221 THR B C 1
ATOM 3713 O O . THR B 1 221 ? -15.781 18.031 13.234 1 98.81 221 THR B O 1
ATOM 3716 N N . ASP B 1 222 ? -15.805 15.781 13.5 1 98.88 222 ASP B N 1
ATOM 3717 C CA . ASP B 1 222 ? -15.422 15.852 14.906 1 98.88 222 ASP B CA 1
ATOM 3718 C C . ASP B 1 222 ? -13.977 16.328 15.062 1 98.88 222 ASP B C 1
ATOM 3720 O O . ASP B 1 222 ? -13.672 17.094 15.969 1 98.88 222 ASP B O 1
ATOM 3724 N N . VAL B 1 223 ? -13.141 15.875 14.188 1 98.94 223 VAL B N 1
ATOM 3725 C CA . VAL B 1 223 ? -11.734 16.266 14.211 1 98.94 223 VAL B CA 1
ATOM 3726 C C . VAL B 1 223 ? -11.609 17.766 13.961 1 98.94 223 VAL B C 1
ATOM 3728 O O . VAL B 1 223 ? -10.922 18.469 14.711 1 98.94 223 VAL B O 1
ATOM 3731 N N . ALA B 1 224 ? -12.336 18.25 12.922 1 98.88 224 ALA B N 1
ATOM 3732 C CA . ALA B 1 224 ? -12.32 19.656 12.578 1 98.88 224 ALA B CA 1
ATOM 3733 C C . ALA B 1 224 ? -12.82 20.516 13.742 1 98.88 224 ALA B C 1
ATOM 3735 O O . ALA B 1 224 ? -12.219 21.547 14.062 1 98.88 224 ALA B O 1
ATOM 3736 N N . ALA B 1 225 ? -13.859 20.047 14.398 1 98.69 225 ALA B N 1
ATOM 3737 C CA . ALA B 1 225 ? -14.438 20.781 15.523 1 98.69 225 ALA B CA 1
ATOM 3738 C C . ALA B 1 225 ? -13.469 20.828 16.703 1 98.69 225 ALA B C 1
ATOM 3740 O O . ALA B 1 225 ? -13.305 21.859 17.344 1 98.69 225 ALA B O 1
ATOM 3741 N N . ALA B 1 226 ? -12.883 19.703 16.969 1 98.69 226 ALA B N 1
ATOM 3742 C CA . ALA B 1 226 ? -11.945 19.625 18.094 1 98.69 226 ALA B CA 1
ATOM 3743 C C . ALA B 1 226 ? -10.758 20.562 17.875 1 98.69 226 ALA B C 1
ATOM 3745 O O . ALA B 1 226 ? -10.375 21.312 18.766 1 98.69 226 ALA B O 1
ATOM 3746 N N . LEU B 1 227 ? -10.203 20.547 16.688 1 98.69 227 LEU B N 1
ATOM 3747 C CA . LEU B 1 227 ? -9.047 21.391 16.375 1 98.69 227 LEU B CA 1
ATOM 3748 C C . LEU B 1 227 ? -9.43 22.859 16.422 1 98.69 227 LEU B C 1
ATOM 3750 O O . LEU B 1 227 ? -8.656 23.703 16.891 1 98.69 227 LEU B O 1
ATOM 3754 N N . ALA B 1 228 ? -10.625 23.172 15.93 1 98.38 228 ALA B N 1
ATOM 3755 C CA . ALA B 1 228 ? -11.109 24.547 15.969 1 98.38 228 ALA B CA 1
ATOM 3756 C C . ALA B 1 228 ? -11.234 25.031 17.406 1 98.38 228 ALA B C 1
ATOM 3758 O O . ALA B 1 228 ? -10.891 26.188 17.703 1 98.38 228 ALA B O 1
ATOM 3759 N N . HIS B 1 229 ? -11.727 24.172 18.234 1 97.31 229 HIS B N 1
ATOM 3760 C CA . HIS B 1 229 ? -11.859 24.516 19.656 1 97.31 229 HIS B CA 1
ATOM 3761 C C . HIS B 1 229 ? -10.5 24.781 20.281 1 97.31 229 HIS B C 1
ATOM 3763 O O . HIS B 1 229 ? -10.344 25.75 21.047 1 97.31 229 HIS B O 1
ATOM 3769 N N . ILE B 1 230 ? -9.539 23.984 20.016 1 96.5 230 ILE B N 1
ATOM 3770 C CA . ILE B 1 230 ? -8.195 24.125 20.562 1 96.5 230 ILE B CA 1
ATOM 3771 C C . ILE B 1 230 ? -7.582 25.438 20.078 1 96.5 230 ILE B C 1
ATOM 3773 O O . ILE B 1 230 ? -6.902 26.125 20.844 1 96.5 230 ILE B O 1
ATOM 3777 N N . SER B 1 231 ? -7.836 25.781 18.812 1 94.88 231 SER B N 1
ATOM 3778 C CA . SER B 1 231 ? -7.301 26.984 18.203 1 94.88 231 SER B CA 1
ATOM 3779 C C . SER B 1 231 ? -7.863 28.234 18.875 1 94.88 231 SER B C 1
ATOM 3781 O O . SER B 1 231 ? -7.168 29.25 19.016 1 94.88 231 SER B O 1
ATOM 3783 N N . LYS B 1 232 ? -9.133 28.266 19.375 1 89.56 232 LYS B N 1
ATOM 3784 C CA . LYS B 1 232 ? -9.82 29.406 19.969 1 89.56 232 LYS B CA 1
ATOM 3785 C C . LYS B 1 232 ? -9.438 29.578 21.438 1 89.56 232 LYS B C 1
ATOM 3787 O O . LYS B 1 232 ? -9.414 30.703 21.953 1 89.56 232 LYS B O 1
ATOM 3792 N N . SER B 1 233 ? -9.328 28.5 22.172 1 75.06 233 SER B N 1
ATOM 3793 C CA . SER B 1 233 ? -9.047 28.562 23.609 1 75.06 233 SER B CA 1
ATOM 3794 C C . SER B 1 233 ? -7.801 29.391 23.891 1 75.06 233 SER B C 1
ATOM 3796 O O . SER B 1 233 ? -7.707 30.047 24.922 1 75.06 233 SER B O 1
ATOM 3798 N N . ARG B 1 234 ? -6.859 29.469 23.109 1 62.25 234 ARG B N 1
ATOM 3799 C CA . ARG B 1 234 ? -5.645 30.219 23.406 1 62.25 234 ARG B CA 1
ATOM 3800 C C . ARG B 1 234 ? -5.84 31.703 23.094 1 62.25 234 ARG B C 1
ATOM 3802 O O . ARG B 1 234 ? -5.258 32.562 23.766 1 62.25 234 ARG B O 1
ATOM 3809 N N . ARG B 1 235 ? -6.691 32.062 22.125 1 54.47 235 ARG B N 1
ATOM 3810 C CA . ARG B 1 235 ? -6.898 33.469 21.828 1 54.47 235 ARG B CA 1
ATOM 3811 C C . ARG B 1 235 ? -7.5 34.188 23.016 1 54.47 235 ARG B C 1
ATOM 3813 O O . ARG B 1 235 ? -7.141 35.344 23.297 1 54.47 235 ARG B O 1
ATOM 3820 N N . THR B 1 236 ? -8.234 33.438 23.75 1 49.66 236 THR B N 1
ATOM 3821 C CA . THR B 1 236 ? -8.867 34.062 24.891 1 49.66 236 THR B CA 1
ATOM 3822 C C . THR B 1 236 ? -7.863 34.25 26.031 1 49.66 236 THR B C 1
ATOM 3824 O O . THR B 1 236 ? -7.895 35.25 26.734 1 49.66 236 THR B O 1
ATOM 3827 N N . ARG B 1 237 ? -6.926 33.375 26.078 1 50.22 237 ARG B N 1
ATOM 3828 C CA . ARG B 1 237 ? -5.984 33.5 27.188 1 50.22 237 ARG B CA 1
ATOM 3829 C C . ARG B 1 237 ? -4.953 34.594 26.906 1 50.22 237 ARG B C 1
ATOM 3831 O O . ARG B 1 237 ? -4.559 35.312 27.812 1 50.22 237 ARG B O 1
ATOM 3838 N N . ARG B 1 238 ? -4.57 34.688 25.703 1 52.38 238 ARG B N 1
ATOM 3839 C CA . ARG B 1 238 ? -3.633 35.75 25.359 1 52.38 238 ARG B CA 1
ATOM 3840 C C . ARG B 1 238 ? -4.285 37.125 25.5 1 52.38 238 ARG B C 1
ATOM 3842 O O . ARG B 1 238 ? -3.658 38.062 25.984 1 52.38 238 ARG B O 1
ATOM 3849 N N . LEU B 1 239 ? -5.582 37.219 25.109 1 48.91 239 LEU B N 1
ATOM 3850 C CA . LEU B 1 239 ? -6.285 38.5 25.25 1 48.91 239 LEU B CA 1
ATOM 3851 C C . LEU B 1 239 ? -6.469 38.844 26.719 1 48.91 239 LEU B C 1
ATOM 3853 O O . LEU B 1 239 ? -6.34 40 27.109 1 48.91 239 LEU B O 1
ATOM 3857 N N . ALA B 1 240 ? -6.641 37.844 27.531 1 53.09 240 ALA B N 1
ATOM 3858 C CA . ALA B 1 240 ? -6.852 38.094 28.953 1 53.09 240 ALA B CA 1
ATOM 3859 C C . ALA B 1 240 ? -5.566 38.562 29.625 1 53.09 240 ALA B C 1
ATOM 3861 O O . ALA B 1 240 ? -5.594 39.469 30.484 1 53.09 240 ALA B O 1
ATOM 3862 N N . HIS B 1 241 ? -4.523 38.031 29.188 1 53.09 241 HIS B N 1
ATOM 3863 C CA . HIS B 1 241 ? -3.246 38.438 29.766 1 53.09 241 HIS B CA 1
ATOM 3864 C C . HIS B 1 241 ? -2.838 39.812 29.312 1 53.09 241 HIS B C 1
ATOM 3866 O O . HIS B 1 241 ? -2.26 40.594 30.078 1 53.09 241 HIS B O 1
ATOM 3872 N N . GLN B 1 242 ? -3.156 40.156 28.094 1 52.84 242 GLN B N 1
ATOM 3873 C CA . GLN B 1 242 ? -2.844 41.469 27.578 1 52.84 242 GLN B CA 1
ATOM 3874 C C . GLN B 1 242 ? -3.699 42.562 28.25 1 52.84 242 GLN B C 1
ATOM 3876 O O . GLN B 1 242 ? -3.223 43.656 28.516 1 52.84 242 GLN B O 1
ATOM 3881 N N . GLN B 1 243 ? -4.906 42.25 28.516 1 53.03 243 GLN B N 1
ATOM 3882 C CA . GLN B 1 243 ? -5.797 43.188 29.188 1 53.03 243 GLN B CA 1
ATOM 3883 C C . GLN B 1 243 ? -5.371 43.406 30.641 1 53.03 243 GLN B C 1
ATOM 3885 O O . GLN B 1 243 ? -5.457 44.531 31.141 1 53.03 243 GLN B O 1
ATOM 3890 N N . SER B 1 244 ? -4.961 42.312 31.203 1 56.06 244 SER B N 1
ATOM 3891 C CA . SER B 1 244 ? -4.531 42.469 32.594 1 56.06 244 SER B CA 1
ATOM 3892 C C . SER B 1 244 ? -3.238 43.25 32.688 1 56.06 244 SER B C 1
ATOM 3894 O O . SER B 1 244 ? -3.053 44.031 33.625 1 56.06 244 SER B O 1
ATOM 3896 N N . ALA B 1 245 ? -2.438 43.25 31.75 1 56.41 245 ALA B N 1
ATOM 3897 C CA . ALA B 1 245 ? -1.193 44.031 31.734 1 56.41 245 ALA B CA 1
ATOM 3898 C C . ALA B 1 245 ? -1.459 45.5 31.453 1 56.41 245 ALA B C 1
ATOM 3900 O O . ALA B 1 245 ? -0.794 46.375 32 1 56.41 245 ALA B O 1
ATOM 3901 N N . ALA B 1 246 ? -2.416 45.781 30.703 1 57.38 246 ALA B N 1
ATOM 3902 C CA . ALA B 1 246 ? -2.758 47.156 30.344 1 57.38 246 ALA B CA 1
ATOM 3903 C C . ALA B 1 246 ? -3.336 47.906 31.547 1 57.38 246 ALA B C 1
ATOM 3905 O O . ALA B 1 246 ? -3.201 49.125 31.641 1 57.38 246 ALA B O 1
ATOM 3906 N N . GLN B 1 247 ? -4.008 47.156 32.375 1 54.84 247 GLN B N 1
ATOM 3907 C CA . GLN B 1 247 ? -4.641 47.812 33.5 1 54.84 247 GLN B CA 1
ATOM 3908 C C . GLN B 1 247 ? -3.607 48.219 34.562 1 54.84 247 GLN B C 1
ATOM 3910 O O . GLN B 1 247 ? -3.859 49.094 35.375 1 54.84 247 GLN B O 1
ATOM 3915 N N . VAL B 1 248 ? -2.469 47.531 34.531 1 56.69 248 VAL B N 1
ATOM 3916 C CA . VAL B 1 248 ? -1.484 47.781 35.594 1 56.69 248 VAL B CA 1
ATOM 3917 C C . VAL B 1 248 ? -0.69 49.031 35.25 1 56.69 248 VAL B C 1
ATOM 3919 O O . VAL B 1 248 ? -0.133 49.688 36.156 1 56.69 248 VAL B O 1
ATOM 3922 N N . HIS B 1 249 ? -0.577 49.25 33.938 1 48.16 249 HIS B N 1
ATOM 3923 C CA . HIS B 1 249 ? 0.303 50.375 33.594 1 48.16 249 HIS B CA 1
ATOM 3924 C C . HIS B 1 249 ? -0.435 51.688 33.656 1 48.16 249 HIS B C 1
ATOM 3926 O O . HIS B 1 249 ? -0.43 52.469 32.688 1 48.16 249 HIS B O 1
ATOM 3932 N N . GLN B 1 250 ? -1.628 51.719 34.312 1 45.25 250 GLN B N 1
ATOM 3933 C CA . GLN B 1 250 ? -2.188 53.062 34.469 1 45.25 250 GLN B CA 1
ATOM 3934 C C . GLN B 1 250 ? -1.322 53.938 35.375 1 45.25 250 GLN B C 1
ATOM 3936 O O . GLN B 1 250 ? -1.043 53.562 36.5 1 45.25 250 GLN B O 1
ATOM 3941 N N . PRO B 1 251 ? -0.463 54.781 34.781 1 45.03 251 PRO B N 1
ATOM 3942 C CA . PRO B 1 251 ? 0.418 55.688 35.5 1 45.03 251 PRO B CA 1
ATOM 3943 C C . PRO B 1 251 ? -0.284 56.406 36.656 1 45.03 251 PRO B C 1
ATOM 3945 O O . PRO B 1 251 ? -1.472 56.719 36.562 1 45.03 251 PRO B O 1
ATOM 3948 N N . GLY B 1 252 ? -0.048 56 37.906 1 42.62 252 GLY B N 1
ATOM 3949 C CA . GLY B 1 252 ? -0.479 56.688 39.125 1 42.62 252 GLY B CA 1
ATOM 3950 C C . GLY B 1 252 ? -0.356 58.188 39.031 1 42.62 252 GLY B C 1
ATOM 3951 O O . GLY B 1 252 ? 0.675 58.719 38.594 1 42.62 252 GLY B O 1
ATOM 3952 N N . GLU B 1 253 ? -1.429 58.938 38.688 1 40.59 253 GLU B N 1
ATOM 3953 C CA . GLU B 1 253 ? -1.519 60.406 38.781 1 40.59 253 GLU B CA 1
ATOM 3954 C C . GLU B 1 253 ? -0.91 60.906 40.094 1 40.59 253 GLU B C 1
ATOM 3956 O O . GLU B 1 253 ? -1.242 60.406 41.156 1 40.59 253 GLU B O 1
ATOM 3961 N N . ASP B 1 254 ? 0.35 61.312 40.156 1 37.09 254 ASP B N 1
ATOM 3962 C CA . ASP B 1 254 ? 1.021 62.094 41.188 1 37.09 254 ASP B CA 1
ATOM 3963 C C . ASP B 1 254 ? 0.119 63.188 41.719 1 37.09 254 ASP B C 1
ATOM 3965 O O . ASP B 1 254 ? -0.333 64.062 40.969 1 37.09 254 ASP B O 1
ATOM 3969 N N . ILE B 1 255 ? -0.73 62.938 42.75 1 29.14 255 ILE B N 1
ATOM 3970 C CA . ILE B 1 255 ? -1.133 64 43.625 1 29.14 255 ILE B CA 1
ATOM 3971 C C . ILE B 1 255 ? 0.068 64.5 44.438 1 29.14 255 ILE B C 1
ATOM 3973 O O . ILE B 1 255 ? 0.864 63.688 44.938 1 29.14 255 ILE B O 1
#

InterPro domains:
  IPR000719 Protein kinase domain [PF00069] (2-223)
  IPR000719 Protein kinase domain [PS50011] (1-232)
  IPR000719 Protein kinase domain [SM00220] (1-232)
  IPR011009 Protein kinase-like domain superfamily [SSF56112] (2-227)

Radius of gyration: 28.56 Å; Cα contacts (8 Å, |Δi|>4): 868; chains: 2; bounding box: 51×138×72 Å